Protein AF-0000000087669820 (afdb_homodimer)

Sequence (390 aa):
MGHSQMDKQRTHERIVEIAAKRLREEGLEGVGVADLMKEAGLTVGGFYKHFASRDELVAEAMQVAFTSWAKKMEARGIEAADVSLEEFMDSYLSIGHRDYPGDGCAFTGLIGDLARSDPKTRNIASRQIGENIRIMTGRMTDADADAARKKAILAVCAMAGAVGFARIVDDQALSEEILGSVKEILAEMSKGKVSMGHSQMDKQRTHERIVEIAAKRLREEGLEGVGVADLMKEAGLTVGGFYKHFASRDELVAEAMQVAFTSWAKKMEARGIEAADVSLEEFMDSYLSIGHRDYPGDGCAFTGLIGDLARSDPKTRNIASRQIGENIRIMTGRMTDADADAARKKAILAVCAMAGAVGFARIVDDQALSEEILGSVKEILAEMSKGKVS

Nearest PDB structures (foldseek):
  5icj-assembly1_B  TM=6.741E-01  e=3.201E-05  Mycobacterium tuberculosis
  4yze-assembly2_D  TM=7.530E-01  e=2.110E-04  Escherichia coli K-12
  7acl-assembly1_B  TM=6.427E-01  e=8.779E-04  Escherichia coli
  2zcn-assembly2_C  TM=7.051E-01  e=6.059E-03  Staphylococcus epidermidis RP62A
  2of7-assembly1_A-2  TM=4.926E-01  e=1.265E-02  Streptomyces coelicolor

Secondary structure (DSSP, 8-state):
--HHHHHHHHHHHHHHHHHHHHHHHH-TTS--HHHHHHHTT--GGGHHHH-SSHHHHHHHHHHHHHHHHHHHHHHTT--GGGS-HHHHHHHHTSHHHHH-GGGS-HHHHHHHHHHTS-HHHHHHHHHHHHHHHHHHHHH---SSHHHHHHHHHHHHHHHHHHHHHHHH-S-HHHHHHHHHHHHHHHHHHHTT---/--HHHHHHHHHHHHHHHHHHHHHHHH-TTS--HHHHHHHTT--GGGHHHH-SSHHHHHHHHHHHHHHHHHHHHHHTT--GGGS-HHHHHHHHTSHHHHH-GGGS-HHHHHHHHHHTS-HHHHHHHHHHHHHHHHHHHHH---SSHHHHHHHHHHHHHHHHHHHHHHHH-S-HHHHHHHHHHHHHHHHHHHTT---

Foldseek 3Di:
DPPVVVVLVVLLVLLLLLCLLVCLVQNLVRDDLCVSQVVSVHHSVCVCVNDVDSLRSNLSSLLCNLCVVQVVCVVVVHHPLPQAPLRVLDVLLDPVCLVRRSNHHSCLRHVVVLVPGDPSSVVSVVVSLVVQLVSQLSNAPDPDSVVSSVLSNVLVVLSSPLSNVLNVDPPVVVSNVSSVVSSVVNVCVRVVNPD/DPPVVVVLVVLLVLLLLLCLLVCLVQNLVRDDLCVSQVVSVHHSVCPCVNDVDSLRSNLSSLLCLLCVVQVVCVVVVHHPLPQAPLRVLDVLLDPVCLVRRSNHHSCLRHVVVLVPGDPSSVVSVVVSLVVQLVSQLSNAPDPDSVVSSVLSNVLVVLSSPLSNVLNVDPPVVVSNVSSVVSSVVNVCVRVVNPD

pLDDT: mean 95.41, std 7.47, range [36.66, 98.94]

Solvent-accessible surface area (backbone atoms only — not comparable to full-atom values): 19599 Å² total; per-residue (Å²): 121,56,72,66,53,47,50,48,49,52,51,47,50,50,49,33,53,53,45,25,27,46,33,34,63,51,28,73,85,57,57,51,69,56,61,53,24,48,74,64,72,44,57,59,78,55,46,63,78,71,31,93,42,69,65,54,47,49,33,53,9,48,56,49,32,70,44,42,64,47,50,53,32,45,75,71,74,36,59,58,85,70,54,47,54,67,60,47,45,56,56,60,55,27,70,66,37,47,73,37,38,45,79,34,66,43,57,36,39,28,36,30,49,41,43,69,42,57,69,67,40,20,51,54,50,24,53,47,51,53,49,51,38,53,54,41,22,70,53,42,72,55,87,49,66,66,60,17,41,31,52,18,45,32,49,56,19,23,52,34,20,24,41,19,52,29,46,29,31,76,49,64,65,59,21,53,45,40,27,49,29,38,50,51,52,53,54,31,49,64,70,47,65,38,43,120,55,71,66,52,48,52,50,49,52,52,48,50,50,47,32,52,53,44,24,25,48,33,35,62,51,29,73,86,59,58,53,69,56,62,51,25,50,74,64,74,43,57,59,78,56,47,63,79,72,30,94,41,70,65,55,46,50,34,52,9,47,57,49,33,68,43,43,62,48,50,54,32,46,74,71,73,35,59,59,87,70,53,46,54,66,59,46,45,56,54,59,56,28,71,63,35,49,73,36,38,44,80,34,66,44,58,37,39,27,36,30,50,42,43,69,43,56,69,68,40,18,51,54,49,25,53,47,50,54,49,52,35,53,54,42,22,70,52,44,72,54,86,50,65,68,61,17,41,32,51,18,44,31,49,54,19,22,52,36,21,24,41,20,51,31,45,28,31,75,50,64,66,59,21,51,47,41,28,49,29,37,50,52,53,53,53,32,48,64,70,46,65,38,42

Structure (mmCIF, N/CA/C/O backbone):
data_AF-0000000087669820-model_v1
#
loop_
_entity.id
_entity.type
_entity.pdbx_description
1 polymer 'TetR family transcriptional regulator'
#
loop_
_atom_site.group_PDB
_atom_site.id
_atom_site.type_symbol
_atom_site.label_atom_id
_atom_site.label_alt_id
_atom_site.label_comp_id
_atom_site.label_asym_id
_atom_site.label_entity_id
_atom_site.label_seq_id
_atom_site.pdbx_PDB_ins_code
_atom_site.Cartn_x
_atom_site.Cartn_y
_atom_site.Cartn_z
_atom_site.occupancy
_atom_site.B_iso_or_equiv
_atom_site.auth_seq_id
_atom_site.auth_comp_id
_atom_site.auth_asym_id
_atom_site.auth_atom_id
_atom_site.pdbx_PDB_model_num
ATOM 1 N N . MET A 1 1 ? 13.828 35.875 16.375 1 65.12 1 MET A N 1
ATOM 2 C CA . MET A 1 1 ? 14.805 35.125 15.594 1 65.12 1 MET A CA 1
ATOM 3 C C . MET A 1 1 ? 15.547 36.031 14.617 1 65.12 1 MET A C 1
ATOM 5 O O . MET A 1 1 ? 14.93 36.875 13.961 1 65.12 1 MET A O 1
ATOM 9 N N . GLY A 1 2 ? 16.797 36.125 14.781 1 71.62 2 GLY A N 1
ATOM 10 C CA . GLY A 1 2 ? 17.5 37 13.859 1 71.62 2 GLY A CA 1
ATOM 11 C C . GLY A 1 2 ? 17.25 36.656 12.406 1 71.62 2 GLY A C 1
ATOM 12 O O . GLY A 1 2 ? 16.734 35.562 12.094 1 71.62 2 GLY A O 1
ATOM 13 N N . HIS A 1 3 ? 17.328 37.625 11.602 1 79.31 3 HIS A N 1
ATOM 14 C CA . HIS A 1 3 ? 17.109 37.469 10.164 1 79.31 3 HIS A CA 1
ATOM 15 C C . HIS A 1 3 ? 17.766 36.188 9.625 1 79.31 3 HIS A C 1
ATOM 17 O O . HIS A 1 3 ? 17.156 35.469 8.844 1 79.31 3 HIS A O 1
ATOM 23 N N . SER A 1 4 ? 18.875 35.906 10.164 1 85 4 SER A N 1
ATOM 24 C CA . SER A 1 4 ? 19.641 34.719 9.742 1 85 4 SER A CA 1
ATOM 25 C C . SER A 1 4 ? 18.953 33.438 10.172 1 85 4 SER A C 1
ATOM 27 O O . SER A 1 4 ? 18.891 32.469 9.406 1 85 4 SER A O 1
ATOM 29 N N . GLN A 1 5 ? 18.469 33.531 11.391 1 87.19 5 GLN A N 1
ATOM 30 C CA . GLN A 1 5 ? 17.781 32.344 11.906 1 87.19 5 GLN A CA 1
ATOM 31 C C . GLN A 1 5 ? 16.484 32.094 11.148 1 87.19 5 GLN A C 1
ATOM 33 O O . GLN A 1 5 ? 16.125 30.953 10.875 1 87.19 5 GLN A O 1
ATOM 38 N N . MET A 1 6 ? 15.867 33.188 10.828 1 89.5 6 MET A N 1
ATOM 39 C CA . MET A 1 6 ? 14.617 33.094 10.086 1 89.5 6 MET A CA 1
ATOM 40 C C . MET A 1 6 ? 14.867 32.562 8.68 1 89.5 6 MET A C 1
ATOM 42 O O . MET A 1 6 ? 14.094 31.75 8.172 1 89.5 6 MET A O 1
ATOM 46 N N . ASP A 1 7 ? 15.898 32.938 8.102 1 90.62 7 ASP A N 1
ATOM 47 C CA . ASP A 1 7 ? 16.266 32.469 6.773 1 90.62 7 ASP A CA 1
ATOM 48 C C . ASP A 1 7 ? 16.609 30.984 6.789 1 90.62 7 ASP A C 1
ATOM 50 O O . ASP A 1 7 ? 16.234 30.234 5.883 1 90.62 7 ASP A O 1
ATOM 54 N N . LYS A 1 8 ? 17.312 30.609 7.816 1 92.31 8 LYS A N 1
ATOM 55 C CA . LYS A 1 8 ? 17.656 29.188 7.961 1 92.31 8 LYS A CA 1
ATOM 56 C C . LYS A 1 8 ? 16.406 28.344 8.133 1 92.31 8 LYS A C 1
ATOM 58 O O . LYS A 1 8 ? 16.297 27.266 7.547 1 92.31 8 LYS A O 1
ATOM 63 N N . GLN A 1 9 ? 15.578 28.844 8.922 1 94.69 9 GLN A N 1
ATOM 64 C CA . GLN A 1 9 ? 14.336 28.125 9.164 1 94.69 9 GLN A CA 1
ATOM 65 C C . GLN A 1 9 ? 13.508 28 7.887 1 94.69 9 GLN A C 1
ATOM 67 O O . GLN A 1 9 ? 12.938 26.953 7.602 1 94.69 9 GLN A O 1
ATOM 72 N N . ARG A 1 10 ? 13.469 29.031 7.168 1 95.75 10 ARG A N 1
ATOM 73 C CA . ARG A 1 10 ? 12.727 29.016 5.91 1 95.75 10 ARG A CA 1
ATOM 74 C C . ARG A 1 10 ? 13.328 28.016 4.926 1 95.75 10 ARG A C 1
ATOM 76 O O . ARG A 1 10 ? 12.602 27.312 4.227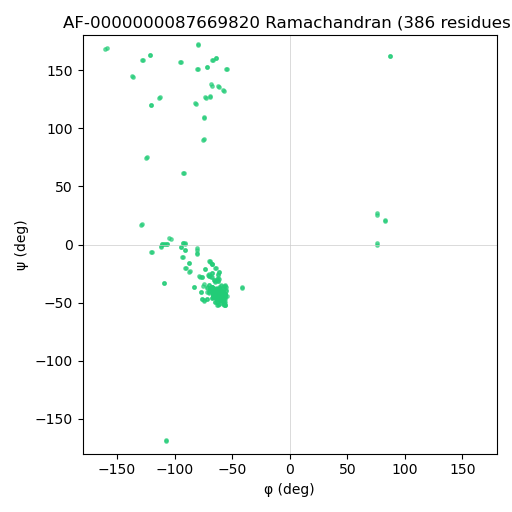 1 95.75 10 ARG A O 1
ATOM 83 N N . THR A 1 11 ? 14.617 28 4.906 1 96.56 11 THR A N 1
ATOM 84 C CA . THR A 1 11 ? 15.312 27.047 4.043 1 96.56 11 THR A CA 1
ATOM 85 C C . THR A 1 11 ? 15.055 25.609 4.492 1 96.56 11 THR A C 1
ATOM 87 O O . THR A 1 11 ? 14.789 24.734 3.666 1 96.56 11 THR A O 1
ATOM 90 N N . HIS A 1 12 ? 15.125 25.422 5.773 1 98 12 HIS A N 1
ATOM 91 C CA . HIS A 1 12 ? 14.836 24.109 6.352 1 98 12 HIS A CA 1
ATOM 92 C C . HIS A 1 12 ? 13.445 23.625 5.957 1 98 12 HIS A C 1
ATOM 94 O O . HIS A 1 12 ? 13.289 22.5 5.488 1 98 12 HIS A O 1
ATOM 100 N N . GLU A 1 13 ? 12.477 24.469 6.039 1 97.56 13 GLU A N 1
ATOM 101 C CA . GLU A 1 13 ? 11.094 24.125 5.723 1 97.56 13 GLU A CA 1
ATOM 102 C C . GLU A 1 13 ? 10.914 23.844 4.234 1 97.56 13 GLU A C 1
ATOM 104 O O . GLU A 1 13 ? 10.156 22.953 3.854 1 97.56 13 GLU A O 1
ATOM 109 N N . ARG A 1 14 ? 11.594 24.562 3.453 1 97.25 14 ARG A N 1
ATOM 110 C CA . ARG A 1 14 ? 11.531 24.344 2.01 1 97.25 14 ARG A CA 1
ATOM 111 C C . ARG A 1 14 ? 12.07 22.969 1.635 1 97.25 14 ARG A C 1
ATOM 113 O O . ARG A 1 14 ? 11.477 22.266 0.812 1 97.25 14 ARG A O 1
ATOM 120 N N . ILE A 1 15 ? 13.172 22.578 2.227 1 98.38 15 ILE A N 1
ATOM 121 C CA . ILE A 1 15 ? 13.742 21.266 1.976 1 98.38 15 ILE A CA 1
ATOM 122 C C . ILE A 1 15 ? 12.742 20.172 2.379 1 98.38 15 ILE A C 1
ATOM 124 O O . ILE A 1 15 ? 12.516 19.219 1.635 1 98.38 15 ILE A O 1
ATOM 128 N N . VAL A 1 16 ? 12.109 20.391 3.5 1 98.56 16 VAL A N 1
ATOM 129 C CA . VAL A 1 16 ? 11.172 19.406 4.035 1 98.56 16 VAL A CA 1
ATOM 130 C C . VAL A 1 16 ? 9.961 19.281 3.105 1 98.56 16 VAL A C 1
ATOM 132 O O . VAL A 1 16 ? 9.5 18.172 2.824 1 98.56 16 VAL A O 1
ATOM 135 N N . GLU A 1 17 ? 9.484 20.375 2.602 1 98.19 17 GLU A N 1
ATOM 136 C CA . GLU A 1 17 ? 8.328 20.375 1.713 1 98.19 17 GLU A CA 1
ATOM 137 C C . GLU A 1 17 ? 8.641 19.672 0.394 1 98.19 17 GLU A C 1
ATOM 139 O O . GLU A 1 17 ? 7.824 18.906 -0.115 1 98.19 17 GLU A O 1
ATOM 144 N N . ILE A 1 18 ? 9.781 19.938 -0.137 1 98.38 18 ILE A N 1
ATOM 145 C CA . ILE A 1 18 ? 10.211 19.266 -1.36 1 98.38 18 ILE A CA 1
ATOM 146 C C . ILE A 1 18 ? 10.328 17.766 -1.116 1 98.38 18 ILE A C 1
ATOM 148 O O . ILE A 1 18 ? 9.836 16.953 -1.911 1 98.38 18 ILE A O 1
ATOM 152 N N . ALA A 1 19 ? 10.93 17.422 -0.01 1 98.62 19 ALA A N 1
ATOM 153 C CA . ALA A 1 19 ? 11.094 16 0.342 1 98.62 19 ALA A CA 1
ATOM 154 C C . ALA A 1 19 ? 9.742 15.32 0.501 1 98.62 19 ALA A C 1
ATOM 156 O O . ALA A 1 19 ? 9.547 14.203 0.013 1 98.62 19 ALA A O 1
ATOM 157 N N . ALA A 1 20 ? 8.805 16.016 1.175 1 98.62 20 ALA A N 1
ATOM 158 C CA . ALA A 1 20 ? 7.477 15.453 1.41 1 98.62 20 ALA A CA 1
ATOM 159 C C . ALA A 1 20 ? 6.793 15.094 0.094 1 98.62 20 ALA A C 1
ATOM 161 O O . ALA A 1 20 ? 6.18 14.031 -0.022 1 98.62 20 ALA A O 1
ATOM 162 N N . LYS A 1 21 ? 6.945 15.961 -0.85 1 98.44 21 LYS A N 1
ATOM 163 C CA . LYS A 1 21 ? 6.348 15.719 -2.16 1 98.44 21 LYS A CA 1
ATOM 164 C C . LYS A 1 21 ? 7.082 14.609 -2.906 1 98.44 21 LYS A C 1
ATOM 166 O O . LYS A 1 21 ? 6.461 13.672 -3.404 1 98.44 21 LYS A O 1
ATOM 171 N N . ARG A 1 22 ? 8.375 14.609 -2.957 1 98.38 22 ARG A N 1
ATOM 172 C CA . ARG A 1 22 ? 9.18 13.672 -3.74 1 98.38 22 ARG A CA 1
ATOM 173 C C . ARG A 1 22 ? 9.102 12.266 -3.16 1 98.38 22 ARG A C 1
ATOM 175 O O . ARG A 1 22 ? 9.055 11.289 -3.904 1 98.38 22 ARG A O 1
ATOM 182 N N . LEU A 1 23 ? 9.07 12.18 -1.871 1 98.38 23 LEU A N 1
ATOM 183 C CA . LEU A 1 23 ? 8.953 10.867 -1.24 1 98.38 23 LEU A CA 1
ATOM 184 C C . LEU A 1 23 ? 7.621 10.211 -1.597 1 98.38 23 LEU A C 1
ATOM 186 O O . LEU A 1 23 ? 7.562 9 -1.813 1 98.38 23 LEU A O 1
ATOM 190 N N . ARG A 1 24 ? 6.559 10.953 -1.674 1 98.44 24 ARG A N 1
ATOM 191 C CA . ARG A 1 24 ? 5.262 10.414 -2.072 1 98.44 24 ARG A CA 1
ATOM 192 C C . ARG A 1 24 ? 5.273 9.992 -3.537 1 98.44 24 ARG A C 1
ATOM 194 O O . ARG A 1 24 ? 4.57 9.055 -3.924 1 98.44 24 ARG A O 1
ATOM 201 N N . GLU A 1 25 ? 6.09 10.633 -4.328 1 98.19 25 GLU A N 1
ATOM 202 C CA . GLU A 1 25 ? 6.16 10.344 -5.758 1 98.19 25 GLU A CA 1
ATOM 203 C C . GLU A 1 25 ? 7.066 9.148 -6.031 1 98.19 25 GLU A C 1
ATOM 205 O O . GLU A 1 25 ? 6.754 8.312 -6.883 1 98.19 25 GLU A O 1
ATOM 210 N N . GLU A 1 26 ? 8.18 9.039 -5.219 1 97.44 26 GLU A N 1
ATOM 211 C CA . GLU A 1 26 ? 9.266 8.164 -5.652 1 97.44 26 GLU A CA 1
ATOM 212 C C . GLU A 1 26 ? 9.516 7.059 -4.629 1 97.44 26 GLU A C 1
ATOM 214 O O . GLU A 1 26 ? 10.297 6.137 -4.887 1 97.44 26 GLU A O 1
ATOM 219 N N . GLY A 1 27 ? 8.828 7.156 -3.494 1 97.38 27 GLY A N 1
ATOM 220 C CA . GLY A 1 27 ? 9.117 6.223 -2.418 1 97.38 27 GLY A CA 1
ATOM 221 C C . GLY A 1 27 ? 10.242 6.684 -1.511 1 97.38 27 GLY A C 1
ATOM 222 O O . GLY A 1 27 ? 11.016 7.574 -1.875 1 97.38 27 GLY A O 1
ATOM 223 N N . LEU A 1 28 ? 10.352 6.109 -0.324 1 96.75 28 LEU A N 1
ATOM 224 C CA . LEU A 1 28 ? 11.32 6.555 0.672 1 96.75 28 LEU A CA 1
ATOM 225 C C . LEU A 1 28 ? 12.75 6.301 0.195 1 96.75 28 LEU A C 1
ATOM 227 O O . LEU A 1 28 ? 13.656 7.082 0.492 1 96.75 28 LEU A O 1
ATOM 231 N N . GLU A 1 29 ? 12.906 5.273 -0.591 1 93.44 29 GLU A N 1
ATOM 232 C CA . GLU A 1 29 ? 14.25 4.934 -1.041 1 93.44 29 GLU A CA 1
ATOM 233 C C . GLU A 1 29 ? 14.555 5.555 -2.4 1 93.44 29 GLU A C 1
ATOM 235 O O . GLU A 1 29 ? 15.68 5.461 -2.896 1 93.44 29 GLU A O 1
ATOM 240 N N . GLY A 1 30 ? 13.609 6.219 -2.949 1 92.62 30 GLY A N 1
ATOM 241 C CA . GLY A 1 30 ? 13.758 6.738 -4.301 1 92.62 30 GLY A CA 1
ATOM 242 C C . GLY A 1 30 ? 14.328 8.141 -4.34 1 92.62 30 GLY A C 1
ATOM 243 O O . GLY A 1 30 ? 14.602 8.68 -5.414 1 92.62 30 GLY A O 1
ATOM 244 N N . VAL A 1 31 ? 14.5 8.672 -3.199 1 93.81 31 VAL A N 1
ATOM 245 C CA . VAL A 1 31 ? 14.953 10.062 -3.145 1 93.81 31 VAL A CA 1
ATOM 246 C C . VAL A 1 31 ? 16.281 10.141 -2.402 1 93.81 31 VAL A C 1
ATOM 248 O O . VAL A 1 31 ? 16.359 9.797 -1.22 1 93.81 31 VAL A O 1
ATOM 251 N N . GLY A 1 32 ? 17.297 10.633 -3.119 1 95.31 32 GLY A N 1
ATOM 252 C CA . GLY A 1 32 ? 18.594 10.828 -2.494 1 95.31 32 GLY A CA 1
ATOM 253 C C . GLY A 1 32 ? 18.797 12.242 -1.986 1 95.31 32 GLY A C 1
ATOM 254 O O . GLY A 1 32 ? 18.188 13.188 -2.49 1 95.31 32 GLY A O 1
ATOM 255 N N . VAL A 1 33 ? 19.672 12.359 -1.056 1 96.81 33 VAL A N 1
ATOM 256 C CA . VAL A 1 33 ? 19.953 13.641 -0.422 1 96.81 33 VAL A CA 1
ATOM 257 C C . VAL A 1 33 ? 20.5 14.617 -1.46 1 96.81 33 VAL A C 1
ATOM 259 O O . VAL A 1 33 ? 20.078 15.773 -1.52 1 96.81 33 VAL A O 1
ATOM 262 N N . ALA A 1 34 ? 21.406 14.164 -2.289 1 97.06 34 ALA A N 1
ATOM 263 C CA . ALA A 1 34 ? 22.031 15.031 -3.283 1 97.06 34 ALA A CA 1
ATOM 264 C C . ALA A 1 34 ? 21 15.617 -4.238 1 97.06 34 ALA A C 1
ATOM 266 O O . ALA A 1 34 ? 20.984 16.828 -4.492 1 97.06 34 ALA A O 1
ATOM 267 N N . ASP A 1 35 ? 20.125 14.797 -4.75 1 96.31 35 ASP A N 1
ATOM 268 C CA . ASP A 1 35 ? 19.078 15.227 -5.68 1 96.31 35 ASP A CA 1
ATOM 269 C C . ASP A 1 35 ? 18.109 16.188 -5.004 1 96.31 35 ASP A C 1
ATOM 271 O O . ASP A 1 35 ? 17.688 17.172 -5.605 1 96.31 35 ASP A O 1
ATOM 275 N N . LEU A 1 36 ? 17.766 15.891 -3.787 1 97.12 36 LEU A N 1
ATOM 276 C CA . LEU A 1 36 ? 16.844 16.734 -3.027 1 97.12 36 LEU A CA 1
ATOM 277 C C . LEU A 1 36 ? 17.438 18.125 -2.807 1 97.12 36 LEU A C 1
ATOM 279 O O . LEU A 1 36 ? 16.75 19.125 -3.004 1 97.12 36 LEU A O 1
ATOM 283 N N . MET A 1 37 ? 18.703 18.172 -2.424 1 98 37 MET A N 1
ATOM 284 C CA . MET A 1 37 ? 19.375 19.453 -2.176 1 98 37 MET A CA 1
ATOM 285 C C . MET A 1 37 ? 19.516 20.25 -3.467 1 98 37 MET A C 1
ATOM 287 O O . MET A 1 37 ? 19.281 21.453 -3.484 1 98 37 MET A O 1
ATOM 291 N N . LYS A 1 38 ? 19.828 19.547 -4.52 1 97.56 38 LYS A N 1
ATOM 292 C CA . LYS A 1 38 ? 19.922 20.188 -5.828 1 97.56 38 LYS A CA 1
ATOM 293 C C . LYS A 1 38 ? 18.594 20.812 -6.219 1 97.56 38 LYS A C 1
ATOM 295 O O . LYS A 1 38 ? 18.547 21.969 -6.676 1 97.56 38 LYS A O 1
ATOM 300 N N . GLU A 1 39 ? 17.562 20.125 -5.988 1 97.25 39 GLU A N 1
ATOM 301 C CA . GLU A 1 39 ? 16.234 20.641 -6.297 1 97.25 39 GLU A CA 1
ATOM 302 C C . GLU A 1 39 ? 15.906 21.844 -5.434 1 97.25 39 GLU A C 1
ATOM 304 O O . GLU A 1 39 ? 15.188 22.75 -5.871 1 97.25 39 GLU A O 1
ATOM 309 N N . ALA A 1 40 ? 16.438 21.844 -4.227 1 97 40 ALA A N 1
ATOM 310 C CA . ALA A 1 40 ? 16.219 22.953 -3.305 1 97 40 ALA A CA 1
ATOM 311 C C . ALA A 1 40 ? 17.141 24.125 -3.607 1 97 40 ALA A C 1
ATOM 313 O O . ALA A 1 40 ? 17.078 25.172 -2.965 1 97 40 ALA A O 1
ATOM 314 N N . GLY A 1 41 ? 18.047 23.922 -4.582 1 97.12 41 GLY A N 1
ATOM 315 C CA . GLY A 1 41 ? 19 24.969 -4.934 1 97.12 41 GLY A CA 1
ATOM 316 C C . GLY A 1 41 ? 20.125 25.125 -3.932 1 97.12 41 GLY A C 1
ATOM 317 O O . GLY A 1 41 ? 20.625 26.219 -3.709 1 97.12 41 GLY A O 1
ATOM 318 N N . LEU A 1 42 ? 20.406 24.094 -3.279 1 97.12 42 LEU A N 1
ATOM 319 C CA . LEU A 1 42 ? 21.422 24.109 -2.225 1 97.12 42 LEU A CA 1
ATOM 320 C C . LEU A 1 42 ? 22.531 23.109 -2.51 1 97.12 42 LEU A C 1
ATOM 322 O O . LEU A 1 42 ? 22.359 22.203 -3.328 1 97.12 42 LEU A O 1
ATOM 326 N N . THR A 1 43 ? 23.656 23.297 -1.813 1 95.75 43 THR A N 1
ATOM 327 C CA . THR A 1 43 ? 24.75 22.328 -1.89 1 95.75 43 THR A CA 1
ATOM 328 C C . THR A 1 43 ? 24.469 21.125 -1.001 1 95.75 43 THR A C 1
ATOM 330 O O . THR A 1 43 ? 23.797 21.25 0.031 1 95.75 43 THR A O 1
ATOM 333 N N . VAL A 1 44 ? 25.016 19.969 -1.416 1 95.56 44 VAL A N 1
ATOM 334 C CA . VAL A 1 44 ? 24.844 18.734 -0.657 1 95.56 44 VAL A CA 1
ATOM 335 C C . VAL A 1 44 ? 25.406 18.906 0.75 1 95.56 44 VAL A C 1
ATOM 337 O O . VAL A 1 44 ? 24.828 18.422 1.724 1 95.56 44 VAL A O 1
ATOM 340 N N . GLY A 1 45 ? 26.484 19.641 0.917 1 94.75 45 GLY A N 1
ATOM 341 C CA . GLY A 1 45 ? 27.125 19.875 2.201 1 94.75 45 GLY A CA 1
ATOM 342 C C . GLY A 1 45 ? 26.234 20.625 3.18 1 94.75 45 GLY A C 1
ATOM 343 O O . GLY A 1 45 ? 26.344 20.422 4.391 1 94.75 45 GLY A O 1
ATOM 344 N N . GLY A 1 46 ? 25.422 21.422 2.715 1 95.5 46 GLY A N 1
ATOM 345 C CA . GLY A 1 46 ? 24.5 22.188 3.543 1 95.5 46 GLY A CA 1
ATOM 346 C C . GLY A 1 46 ? 23.453 21.312 4.215 1 95.5 46 GLY A C 1
ATOM 347 O O . GLY A 1 46 ? 22.781 21.75 5.156 1 95.5 46 GLY A O 1
ATOM 348 N N . PHE A 1 47 ? 23.297 20.094 3.717 1 97.69 47 PHE A N 1
ATOM 349 C CA . PHE A 1 47 ? 22.297 19.188 4.254 1 97.69 47 PHE A CA 1
ATOM 350 C C . PHE A 1 47 ? 22.469 19.016 5.754 1 97.69 47 PHE A C 1
ATOM 352 O O . PHE A 1 47 ? 21.5 19.078 6.516 1 97.69 47 PHE A O 1
ATOM 359 N N . TYR A 1 48 ? 23.594 18.859 6.195 1 95.31 48 TYR A N 1
ATOM 360 C CA . TYR A 1 48 ? 23.875 18.484 7.574 1 95.31 48 TYR A CA 1
ATOM 361 C C . TYR A 1 48 ? 23.797 19.703 8.492 1 95.31 48 TYR A C 1
ATOM 363 O O . TYR A 1 48 ? 23.875 19.562 9.719 1 95.31 48 TYR A O 1
ATOM 371 N N . LYS A 1 49 ? 23.656 20.859 7.945 1 96.56 49 LYS A N 1
ATOM 372 C CA . LYS A 1 49 ? 23.312 22.047 8.727 1 96.56 49 LYS A CA 1
ATOM 373 C C . LYS A 1 49 ? 21.844 22.016 9.148 1 96.56 49 LYS A C 1
ATOM 375 O O . LYS A 1 49 ? 21.438 22.719 10.078 1 96.56 49 LYS A O 1
ATOM 380 N N . HIS A 1 50 ? 21.109 21.266 8.461 1 97.5 50 HIS A N 1
ATOM 381 C CA . HIS A 1 50 ? 19.672 21.234 8.688 1 97.5 50 HIS A CA 1
ATOM 382 C C . HIS A 1 50 ? 19.234 19.922 9.336 1 97.5 50 HIS A C 1
ATOM 384 O O . HIS A 1 50 ? 18.281 19.906 10.109 1 97.5 50 HIS A O 1
ATOM 390 N N . PHE A 1 51 ? 19.922 18.875 8.992 1 98.06 51 PHE A N 1
ATOM 391 C CA . PHE A 1 51 ? 19.516 17.547 9.438 1 98.06 51 PHE A CA 1
ATOM 392 C C . PHE A 1 51 ? 20.703 16.734 9.906 1 98.06 51 PHE A C 1
ATOM 394 O O . PHE A 1 51 ? 21.766 16.734 9.266 1 98.06 51 PHE A O 1
ATOM 401 N N . ALA A 1 52 ? 20.453 15.93 10.93 1 97.06 52 ALA A N 1
ATOM 402 C CA . ALA A 1 52 ? 21.516 15.07 11.461 1 97.06 52 ALA A CA 1
ATOM 403 C C . ALA A 1 52 ? 21.703 13.836 10.586 1 97.06 52 ALA A C 1
ATOM 405 O O . ALA A 1 52 ? 22.781 13.242 10.578 1 97.06 52 ALA A O 1
ATOM 406 N N . SER A 1 53 ? 20.625 13.477 9.93 1 96.5 53 SER A N 1
ATOM 407 C CA . SER A 1 53 ? 20.656 12.289 9.078 1 96.5 53 SER A CA 1
ATOM 408 C C . SER A 1 53 ? 19.516 12.32 8.055 1 96.5 53 SER A C 1
ATOM 410 O O . SER A 1 53 ? 18.594 13.133 8.164 1 96.5 53 SER A O 1
ATOM 412 N N . ARG A 1 54 ? 19.562 11.477 7.125 1 96.62 54 ARG A N 1
ATOM 413 C CA . ARG A 1 54 ? 18.469 11.297 6.168 1 96.62 54 ARG A CA 1
ATOM 414 C C . ARG A 1 54 ? 17.188 10.875 6.871 1 96.62 54 ARG A C 1
ATOM 416 O O . ARG A 1 54 ? 16.109 11.32 6.512 1 96.62 54 ARG A O 1
ATOM 423 N N . ASP A 1 55 ? 17.344 10.07 7.859 1 96.69 55 ASP A N 1
ATOM 424 C CA . ASP A 1 55 ? 16.172 9.594 8.594 1 96.69 55 ASP A CA 1
ATOM 425 C C . ASP A 1 55 ? 15.445 10.742 9.273 1 96.69 55 ASP A C 1
ATOM 427 O O . ASP A 1 55 ? 14.211 10.742 9.344 1 96.69 55 ASP A O 1
ATOM 431 N N . GLU A 1 56 ? 16.156 11.609 9.766 1 97.69 56 GLU A N 1
ATOM 432 C CA . GLU A 1 56 ? 15.547 12.781 10.375 1 97.69 56 GLU A CA 1
ATOM 433 C C . GLU A 1 56 ? 14.75 13.586 9.352 1 97.69 56 GLU A C 1
ATOM 435 O O . GLU A 1 56 ? 13.633 14.023 9.633 1 97.69 56 GLU A O 1
ATOM 440 N N . LEU A 1 57 ? 15.359 13.812 8.203 1 98.19 57 LEU A N 1
ATOM 441 C CA . LEU A 1 57 ? 14.648 14.484 7.121 1 98.19 57 LEU A CA 1
ATOM 442 C C . LEU A 1 57 ? 13.367 13.727 6.762 1 98.19 57 LEU A C 1
ATOM 444 O O . LEU A 1 57 ? 12.305 14.328 6.625 1 98.19 57 LEU A O 1
ATOM 448 N N . VAL A 1 58 ? 13.445 12.422 6.602 1 98.31 58 VAL A N 1
ATOM 449 C CA . VAL A 1 58 ? 12.312 11.594 6.203 1 98.31 58 VAL A CA 1
ATOM 450 C C . VAL A 1 58 ? 11.195 11.719 7.238 1 98.31 58 VAL A C 1
ATOM 452 O O . VAL A 1 58 ? 10.031 11.914 6.883 1 98.31 58 VAL A O 1
ATOM 455 N N . ALA A 1 59 ? 11.539 11.609 8.469 1 98.31 59 ALA A N 1
ATOM 456 C CA . ALA A 1 59 ? 10.547 11.719 9.539 1 98.31 59 ALA A CA 1
ATOM 457 C C . ALA A 1 59 ? 9.82 13.062 9.469 1 98.31 59 ALA A C 1
ATOM 459 O O . ALA A 1 59 ? 8.594 13.117 9.547 1 98.31 59 ALA A O 1
ATOM 460 N N . GLU A 1 60 ? 10.555 14.125 9.305 1 98.31 60 GLU A N 1
ATOM 461 C CA . GLU A 1 60 ? 9.953 15.453 9.227 1 98.31 60 GLU A CA 1
ATOM 462 C C . GLU A 1 60 ? 9.094 15.594 7.973 1 98.31 60 GLU A C 1
ATOM 464 O O . GLU A 1 60 ? 8 16.172 8.023 1 98.31 60 GLU A O 1
ATOM 469 N N . ALA A 1 61 ? 9.633 15.109 6.914 1 98.56 61 ALA A N 1
ATOM 470 C CA . ALA A 1 61 ? 8.906 15.18 5.648 1 98.56 61 ALA A CA 1
ATOM 471 C C . ALA A 1 61 ? 7.59 14.406 5.734 1 98.56 61 ALA A C 1
ATOM 473 O O . ALA A 1 61 ? 6.562 14.867 5.223 1 98.56 61 ALA A O 1
ATOM 474 N N . MET A 1 62 ? 7.629 13.25 6.355 1 98.5 62 MET A N 1
ATOM 475 C CA . MET A 1 62 ? 6.406 12.469 6.496 1 98.5 62 MET A CA 1
ATOM 476 C C . MET A 1 62 ? 5.395 13.188 7.383 1 98.5 62 MET A C 1
ATOM 478 O O . MET A 1 62 ? 4.195 13.172 7.098 1 98.5 62 MET A O 1
ATOM 482 N N . GLN A 1 63 ? 5.863 13.773 8.43 1 98.19 63 GLN A N 1
ATOM 483 C CA . GLN A 1 63 ? 4.961 14.539 9.281 1 98.19 63 GLN A CA 1
ATOM 484 C C . GLN A 1 63 ? 4.254 15.633 8.484 1 98.19 63 GLN A C 1
ATOM 486 O O . GLN A 1 63 ? 3.039 15.812 8.602 1 98.19 63 GLN A O 1
ATOM 491 N N . VAL A 1 64 ? 4.996 16.312 7.656 1 98.12 64 VAL A N 1
ATOM 492 C CA . VAL A 1 64 ? 4.438 17.359 6.801 1 98.12 64 VAL A CA 1
ATOM 493 C C . VAL A 1 64 ? 3.469 16.734 5.797 1 98.12 64 VAL A C 1
ATOM 495 O O . VAL A 1 64 ? 2.365 17.25 5.594 1 98.12 64 VAL A O 1
ATOM 498 N N . ALA A 1 65 ? 3.84 15.664 5.188 1 98.38 65 ALA A N 1
ATOM 499 C CA . ALA A 1 65 ? 3.002 15 4.191 1 98.38 65 ALA A CA 1
ATOM 500 C C . ALA A 1 65 ? 1.675 14.555 4.801 1 98.38 65 ALA A C 1
ATOM 502 O O . ALA A 1 65 ? 0.616 14.75 4.199 1 98.38 65 ALA A O 1
ATOM 503 N N . PHE A 1 66 ? 1.693 14.039 5.98 1 97.81 66 PHE A N 1
ATOM 504 C CA . PHE A 1 66 ? 0.509 13.492 6.633 1 97.81 66 PHE A CA 1
ATOM 505 C C . PHE A 1 66 ? -0.486 14.602 6.961 1 97.81 66 PHE A C 1
ATOM 507 O O . PHE A 1 66 ? -1.694 14.359 7.008 1 97.81 66 PHE A O 1
ATOM 514 N N . THR A 1 67 ? -0.037 15.805 7.109 1 95.19 67 THR A N 1
ATOM 515 C CA . THR A 1 67 ? -0.912 16.875 7.57 1 95.19 67 THR A CA 1
ATOM 516 C C . THR A 1 67 ? -1.216 17.844 6.434 1 95.19 67 THR A C 1
ATOM 518 O O . THR A 1 67 ? -1.938 18.828 6.625 1 95.19 67 THR A O 1
ATOM 521 N N . SER A 1 68 ? -0.684 17.562 5.289 1 96.19 68 SER A N 1
ATOM 522 C CA . SER A 1 68 ? -0.746 18.5 4.172 1 96.19 68 SER A CA 1
ATOM 523 C C . SER A 1 68 ? -2.186 18.75 3.738 1 96.19 68 SER A C 1
ATOM 525 O O . SER A 1 68 ? -2.562 19.875 3.434 1 96.19 68 SER A O 1
ATOM 527 N N . TRP A 1 69 ? -3 17.719 3.662 1 94.69 69 TRP A N 1
ATOM 528 C CA . TRP A 1 69 ? -4.387 17.844 3.221 1 94.69 69 TRP A CA 1
ATOM 529 C C . TRP A 1 69 ? -5.184 18.719 4.18 1 94.69 69 TRP A C 1
ATOM 531 O O . TRP A 1 69 ? -5.906 19.625 3.75 1 94.69 69 TRP A O 1
ATOM 541 N N . ALA A 1 70 ? -5.102 18.453 5.434 1 94.38 70 ALA A N 1
ATOM 542 C CA . ALA A 1 70 ? -5.801 19.25 6.441 1 94.38 70 ALA A CA 1
ATOM 543 C C . ALA A 1 70 ? -5.371 20.703 6.371 1 94.38 70 ALA A C 1
ATOM 545 O O . ALA A 1 70 ? -6.199 21.609 6.504 1 94.38 70 ALA A O 1
ATOM 546 N N . LYS A 1 71 ? -4.117 20.922 6.172 1 94.94 71 LYS A N 1
ATOM 547 C CA . LYS A 1 71 ? -3.602 22.297 6.059 1 94.94 71 LYS A CA 1
ATOM 548 C C . LYS A 1 71 ? -4.172 23 4.832 1 94.94 71 LYS A C 1
ATOM 550 O O . LYS A 1 71 ? -4.484 24.188 4.883 1 94.94 71 LYS A O 1
ATOM 555 N N . LYS A 1 72 ? -4.277 22.25 3.779 1 94.81 72 LYS A N 1
ATOM 556 C CA . LYS A 1 72 ? -4.867 22.812 2.568 1 94.81 72 LYS A CA 1
ATOM 557 C C . LYS A 1 72 ? -6.324 23.203 2.795 1 94.81 72 LYS A C 1
ATOM 559 O O . LYS A 1 72 ? -6.781 24.25 2.322 1 94.81 72 LYS A O 1
ATOM 564 N N . MET A 1 73 ? -7.082 22.359 3.455 1 94.62 73 MET A N 1
ATOM 565 C CA . MET A 1 73 ? -8.469 22.656 3.789 1 94.62 73 MET A CA 1
ATOM 566 C C . MET A 1 73 ? -8.555 23.906 4.668 1 94.62 73 MET A C 1
ATOM 568 O O . MET A 1 73 ? -9.359 24.797 4.406 1 94.62 73 MET A O 1
ATOM 572 N N . GLU A 1 74 ? -7.73 23.906 5.66 1 94.31 74 GLU A N 1
ATOM 573 C CA . GLU A 1 74 ? -7.695 25.047 6.566 1 94.31 74 GLU A CA 1
ATOM 574 C C . GLU A 1 74 ? -7.422 26.359 5.816 1 94.31 74 GLU A C 1
ATOM 576 O O . GLU A 1 74 ? -8.023 27.391 6.113 1 94.31 74 GLU A O 1
ATOM 581 N N . ALA A 1 75 ? -6.523 26.281 4.934 1 95.31 75 ALA A N 1
ATOM 582 C CA . ALA A 1 75 ? -6.176 27.453 4.137 1 95.31 75 ALA A CA 1
ATOM 583 C C . ALA A 1 75 ? -7.375 27.938 3.328 1 95.31 75 ALA A C 1
ATOM 585 O O . ALA A 1 75 ? -7.441 29.125 2.957 1 95.31 75 ALA A O 1
ATOM 586 N N . ARG A 1 76 ? -8.305 27.094 3.053 1 95 76 ARG A N 1
ATOM 587 C CA . ARG A 1 76 ? -9.523 27.438 2.326 1 95 76 ARG A CA 1
ATOM 588 C C . ARG A 1 76 ? -10.648 27.812 3.289 1 95 76 ARG A C 1
ATOM 590 O O . ARG A 1 76 ? -11.789 28.031 2.867 1 95 76 ARG A O 1
ATOM 597 N N . GLY A 1 77 ? -10.367 27.797 4.508 1 95 77 GLY A N 1
ATOM 598 C CA . GLY A 1 77 ? -11.352 28.141 5.523 1 95 77 GLY A CA 1
ATOM 599 C C . GLY A 1 77 ? -12.266 26.984 5.883 1 95 77 GLY A C 1
ATOM 600 O O . GLY A 1 77 ? -13.375 27.203 6.371 1 95 77 GLY A O 1
ATOM 601 N N . ILE A 1 78 ? -11.82 25.781 5.594 1 94.88 78 ILE A N 1
ATOM 602 C CA . ILE A 1 78 ? -12.625 24.594 5.855 1 94.88 78 ILE A CA 1
ATOM 603 C C . ILE A 1 78 ? -11.969 23.75 6.949 1 94.88 78 ILE A C 1
ATOM 605 O O . ILE A 1 78 ? -10.781 23.422 6.863 1 94.88 78 ILE A O 1
ATOM 609 N N . GLU A 1 79 ? -12.766 23.484 7.922 1 92.12 79 GLU A N 1
ATOM 610 C CA . GLU A 1 79 ? -12.273 22.516 8.891 1 92.12 79 GLU A CA 1
ATOM 611 C C . GLU A 1 79 ? -12.289 21.094 8.305 1 92.12 79 GLU A C 1
ATOM 613 O O . GLU A 1 79 ? -13.336 20.625 7.867 1 92.12 79 GLU A O 1
ATOM 618 N N . ALA A 1 80 ? -11.148 20.484 8.367 1 87.56 80 ALA A N 1
ATOM 619 C CA . ALA A 1 80 ? -11.008 19.156 7.77 1 87.56 80 ALA A CA 1
ATOM 620 C C . ALA A 1 80 ? -12.055 18.188 8.328 1 87.56 80 ALA A C 1
ATOM 622 O O . ALA A 1 80 ? -12.594 17.359 7.594 1 87.56 80 ALA A O 1
ATOM 623 N N . ALA A 1 81 ? -12.367 18.297 9.586 1 88.5 81 ALA A N 1
ATOM 624 C CA . ALA A 1 81 ? -13.312 17.422 10.258 1 88.5 81 ALA A CA 1
ATOM 625 C C . ALA A 1 81 ? -14.742 17.672 9.773 1 88.5 81 ALA A C 1
ATOM 627 O O . ALA A 1 81 ? -15.625 16.844 9.977 1 88.5 81 ALA A O 1
ATOM 628 N N . ASP A 1 82 ? -14.969 18.766 9.094 1 92.19 82 ASP A N 1
ATOM 629 C CA . ASP A 1 82 ? -16.312 19.156 8.664 1 92.19 82 ASP A CA 1
ATOM 630 C C . ASP A 1 82 ? -16.594 18.656 7.254 1 92.19 82 ASP A C 1
ATOM 632 O O . ASP A 1 82 ? -17.734 18.703 6.789 1 92.19 82 ASP A O 1
ATOM 636 N N . VAL A 1 83 ? -15.602 18.188 6.617 1 95.62 83 VAL A N 1
ATOM 637 C CA . VAL A 1 83 ? -15.812 17.641 5.281 1 95.62 83 VAL A CA 1
ATOM 638 C C . VAL A 1 83 ? -16.609 16.344 5.371 1 95.62 83 VAL A C 1
ATOM 640 O O . VAL A 1 83 ? -16.234 15.43 6.113 1 95.62 83 VAL A O 1
ATOM 643 N N . SER A 1 84 ? -17.688 16.297 4.602 1 95.38 84 SER A N 1
ATOM 644 C CA . SER A 1 84 ? -18.547 15.117 4.648 1 95.38 84 SER A CA 1
ATOM 645 C C . SER A 1 84 ? -17.828 13.891 4.094 1 95.38 84 SER A C 1
ATOM 647 O O . SER A 1 84 ? -16.875 14.008 3.326 1 95.38 84 SER A O 1
ATOM 649 N N . LEU A 1 85 ? -18.297 12.719 4.453 1 96.25 85 LEU A N 1
ATOM 650 C CA . LEU A 1 85 ? -17.734 11.477 3.932 1 96.25 85 LEU A CA 1
ATOM 651 C C . LEU A 1 85 ? -17.797 11.453 2.408 1 96.25 85 LEU A C 1
ATOM 653 O O . LEU A 1 85 ? -16.828 11.055 1.749 1 96.25 85 LEU A O 1
ATOM 657 N N . GLU A 1 86 ? -18.906 11.875 1.896 1 96.56 86 GLU A N 1
ATOM 658 C CA . GLU A 1 86 ? -19.109 11.883 0.449 1 96.56 86 GLU A CA 1
ATOM 659 C C . GLU A 1 86 ? -18.078 12.781 -0.243 1 96.56 86 GLU A C 1
ATOM 661 O O . GLU A 1 86 ? -17.469 12.375 -1.228 1 96.56 86 GLU A O 1
ATOM 666 N N . GLU A 1 87 ? -17.906 13.922 0.26 1 96.38 87 GLU A N 1
ATOM 667 C CA . GLU A 1 87 ? -16.953 14.859 -0.315 1 96.38 87 GLU A CA 1
ATOM 668 C C . GLU A 1 87 ? -15.523 14.336 -0.187 1 96.38 87 GLU A C 1
ATOM 670 O O . GLU A 1 87 ? -14.727 14.461 -1.115 1 96.38 87 GLU A O 1
ATOM 675 N N . PHE A 1 88 ? -15.297 13.812 0.973 1 97.69 88 PHE A N 1
ATOM 676 C CA . PHE A 1 88 ? -13.969 13.242 1.188 1 97.69 88 PHE A CA 1
ATOM 677 C C . PHE A 1 88 ? -13.695 12.125 0.19 1 97.69 88 PHE A C 1
ATOM 679 O O . PHE A 1 88 ? -12.648 12.102 -0.455 1 97.69 88 PHE A O 1
ATOM 686 N N . MET A 1 89 ? -14.625 11.219 0.018 1 98.31 89 MET A N 1
ATOM 687 C CA . MET A 1 89 ? -14.477 10.102 -0.915 1 98.31 89 MET A CA 1
ATOM 688 C C . MET A 1 89 ? -14.297 10.609 -2.344 1 98.31 89 MET A C 1
ATOM 690 O O . MET A 1 89 ? -13.492 10.07 -3.102 1 98.31 89 MET A O 1
ATOM 694 N N . ASP A 1 90 ? -15.039 11.609 -2.729 1 97.94 90 ASP A N 1
ATOM 695 C CA . ASP A 1 90 ? -14.953 12.172 -4.07 1 97.94 90 ASP A CA 1
ATOM 696 C C . ASP A 1 90 ? -13.539 12.672 -4.367 1 97.94 90 ASP A C 1
ATOM 698 O O . ASP A 1 90 ? -13.039 12.516 -5.484 1 97.94 90 ASP A O 1
ATOM 702 N N . SER A 1 91 ? -12.961 13.305 -3.391 1 97.06 91 SER A N 1
ATOM 703 C CA . SER A 1 91 ? -11.609 13.844 -3.559 1 97.06 91 SER A CA 1
ATOM 704 C C . SER A 1 91 ? -10.562 12.742 -3.471 1 97.06 91 SER A C 1
ATOM 706 O O . SER A 1 91 ? -9.602 12.727 -4.246 1 97.06 91 SER A O 1
ATOM 708 N N . TYR A 1 92 ? -10.742 11.844 -2.578 1 98.44 92 TYR A N 1
ATOM 709 C CA . TYR A 1 92 ? -9.75 10.812 -2.289 1 98.44 92 TYR A CA 1
ATOM 710 C C . TYR A 1 92 ? -9.719 9.758 -3.387 1 98.44 92 TYR A C 1
ATOM 712 O O . TYR A 1 92 ? -8.648 9.352 -3.846 1 98.44 92 TYR A O 1
ATOM 720 N N . LEU A 1 93 ? -10.914 9.289 -3.723 1 98.81 93 LEU A N 1
ATOM 721 C CA . LEU A 1 93 ? -11.055 8.266 -4.75 1 98.81 93 LEU A CA 1
ATOM 722 C C . LEU A 1 93 ? -11.273 8.891 -6.121 1 98.81 93 LEU A C 1
ATOM 724 O O . LEU A 1 93 ? -12.289 8.633 -6.773 1 98.81 93 LEU A O 1
ATOM 728 N N . SER A 1 94 ? -10.305 9.641 -6.551 1 98.62 94 SER A N 1
ATOM 729 C CA . SER A 1 94 ? -10.406 10.445 -7.766 1 98.62 94 SER A CA 1
ATOM 730 C C . SER A 1 94 ? -9.227 10.18 -8.695 1 98.62 94 SER A C 1
ATOM 732 O O . SER A 1 94 ? -8.172 9.719 -8.258 1 98.62 94 SER A O 1
ATOM 734 N N . ILE A 1 95 ? -9.406 10.484 -9.961 1 98.38 95 ILE A N 1
ATOM 735 C CA . ILE A 1 95 ? -8.352 10.414 -10.961 1 98.38 95 ILE A CA 1
ATOM 736 C C . ILE A 1 95 ? -7.223 11.367 -10.594 1 98.38 95 ILE A C 1
ATOM 738 O O . ILE A 1 95 ? -6.047 11.047 -10.773 1 98.38 95 ILE A O 1
ATOM 742 N N . GLY A 1 96 ? -7.543 12.539 -10.117 1 98.06 96 GLY A N 1
ATOM 743 C CA . GLY A 1 96 ? -6.539 13.492 -9.664 1 98.06 96 GLY A CA 1
ATOM 744 C C . GLY A 1 96 ? -5.621 12.93 -8.594 1 98.06 96 GLY A C 1
ATOM 745 O O . GLY A 1 96 ? -4.398 13.023 -8.711 1 98.06 96 GLY A O 1
ATOM 746 N N . HIS A 1 97 ? -6.211 12.375 -7.551 1 98.38 97 HIS A N 1
ATOM 747 C CA . HIS A 1 97 ? -5.402 11.773 -6.5 1 98.38 97 HIS A CA 1
ATOM 748 C C . HIS A 1 97 ? -4.566 10.617 -7.043 1 98.38 97 HIS A C 1
ATOM 750 O O . HIS A 1 97 ? -3.396 10.469 -6.684 1 98.38 97 HIS A O 1
ATOM 756 N N . ARG A 1 98 ? -5.141 9.797 -7.867 1 98.56 98 ARG A N 1
ATOM 757 C CA . ARG A 1 98 ? -4.426 8.695 -8.5 1 98.56 98 ARG A CA 1
ATOM 758 C C . ARG A 1 98 ? -3.213 9.203 -9.273 1 98.56 98 ARG A C 1
ATOM 760 O O . ARG A 1 98 ? -2.113 8.664 -9.133 1 98.56 98 ARG A O 1
ATOM 767 N N . ASP A 1 99 ? -3.336 10.281 -9.992 1 98.12 99 ASP A N 1
ATOM 768 C CA . ASP A 1 99 ? -2.363 10.711 -10.992 1 98.12 99 ASP A CA 1
ATOM 769 C C . ASP A 1 99 ? -1.303 11.617 -10.375 1 98.12 99 ASP A C 1
ATOM 771 O O . ASP A 1 99 ? -0.232 11.812 -10.953 1 98.12 99 ASP A O 1
ATOM 775 N N . TYR A 1 100 ? -1.549 12.211 -9.266 1 98.06 100 TYR A N 1
ATOM 776 C CA . TYR A 1 100 ? -0.619 13.148 -8.641 1 98.06 100 TYR A CA 1
ATOM 777 C C . TYR A 1 100 ? -0.287 12.719 -7.215 1 98.06 100 TYR A C 1
ATOM 779 O O . TYR A 1 100 ? -0.685 13.375 -6.254 1 98.06 100 TYR A O 1
ATOM 787 N N . PRO A 1 101 ? 0.52 11.719 -7.117 1 98.12 101 PRO A N 1
ATOM 788 C CA . PRO A 1 101 ? 0.826 11.156 -5.797 1 98.12 101 PRO A CA 1
ATOM 789 C C . PRO A 1 101 ? 1.51 12.164 -4.875 1 98.12 101 PRO A C 1
ATOM 791 O O . PRO A 1 101 ? 1.306 12.125 -3.658 1 98.12 101 PRO A O 1
ATOM 794 N N . GLY A 1 102 ? 2.234 13.078 -5.422 1 97.94 102 GLY A N 1
ATOM 795 C CA . GLY A 1 102 ? 2.982 14.039 -4.625 1 97.94 102 GLY A CA 1
ATOM 796 C C . GLY A 1 102 ? 2.094 15 -3.857 1 97.94 102 GLY A C 1
ATOM 797 O O . GLY A 1 102 ? 2.533 15.617 -2.885 1 97.94 102 GLY A O 1
ATOM 798 N N . ASP A 1 103 ? 0.88 15.086 -4.242 1 96.25 103 ASP A N 1
ATOM 799 C CA . ASP A 1 103 ? -0.054 16.031 -3.646 1 96.25 103 ASP A CA 1
ATOM 800 C C . ASP A 1 103 ? -1.124 15.312 -2.83 1 96.25 103 ASP A C 1
ATOM 802 O O . ASP A 1 103 ? -2.035 15.953 -2.295 1 96.25 103 ASP A O 1
ATOM 806 N N . GLY A 1 104 ? -0.998 14.023 -2.805 1 96.94 104 GLY A N 1
ATOM 807 C CA . GLY A 1 104 ? -2.059 13.234 -2.193 1 96.94 104 GLY A CA 1
ATOM 808 C C . GLY A 1 104 ? -1.662 12.641 -0.856 1 96.94 104 GLY A C 1
ATOM 809 O O . GLY A 1 104 ? -0.694 13.086 -0.234 1 96.94 104 GLY A O 1
ATOM 810 N N . CYS A 1 105 ? -2.48 11.742 -0.393 1 97.62 105 CYS A N 1
ATOM 811 C CA . CYS A 1 105 ? -2.268 11.031 0.862 1 97.62 105 CYS A CA 1
ATOM 812 C C . CYS A 1 105 ? -0.934 10.297 0.851 1 97.62 105 CYS A C 1
ATOM 814 O O . CYS A 1 105 ? -0.629 9.57 -0.096 1 97.62 105 CYS A O 1
ATOM 816 N N . ALA A 1 106 ? -0.181 10.43 1.885 1 97.62 106 ALA A N 1
ATOM 817 C CA . ALA A 1 106 ? 1.137 9.805 1.944 1 97.62 106 ALA A CA 1
ATOM 818 C C . ALA A 1 106 ? 1.018 8.289 2.072 1 97.62 106 ALA A C 1
ATOM 820 O O . ALA A 1 106 ? 1.884 7.551 1.599 1 97.62 106 ALA A O 1
ATOM 821 N N . PHE A 1 107 ? -0.059 7.762 2.637 1 97.62 107 PHE A N 1
ATOM 822 C CA . PHE A 1 107 ? -0.191 6.332 2.887 1 97.62 107 PHE A CA 1
ATOM 823 C C . PHE A 1 107 ? -0.411 5.57 1.585 1 97.62 107 PHE A C 1
ATOM 825 O O . PHE A 1 107 ? 0.102 4.465 1.413 1 97.62 107 PHE A O 1
ATOM 832 N N . THR A 1 108 ? -1.155 6.047 0.593 1 95.19 108 THR A N 1
ATOM 833 C CA . THR A 1 108 ? -1.586 5.336 -0.604 1 95.19 108 THR A CA 1
ATOM 834 C C . THR A 1 108 ? -0.384 4.785 -1.368 1 95.19 108 THR A C 1
ATOM 836 O O . THR A 1 108 ? -0.414 3.654 -1.854 1 95.19 108 THR A O 1
ATOM 839 N N . GLY A 1 109 ? 0.673 5.48 -1.349 1 92.56 109 GLY A N 1
ATOM 840 C CA . GLY A 1 109 ? 1.83 5.035 -2.109 1 92.56 109 GLY A CA 1
ATOM 841 C C . GLY A 1 109 ? 2.988 4.594 -1.231 1 92.56 109 GLY A C 1
ATOM 842 O O . GLY A 1 109 ? 4.004 4.109 -1.732 1 92.56 109 GLY A O 1
ATOM 843 N N . LEU A 1 110 ? 2.855 4.68 0.05 1 98.06 110 LEU A N 1
ATOM 844 C CA . LEU A 1 110 ? 4.035 4.492 0.884 1 98.06 110 LEU A CA 1
ATOM 845 C C . LEU A 1 110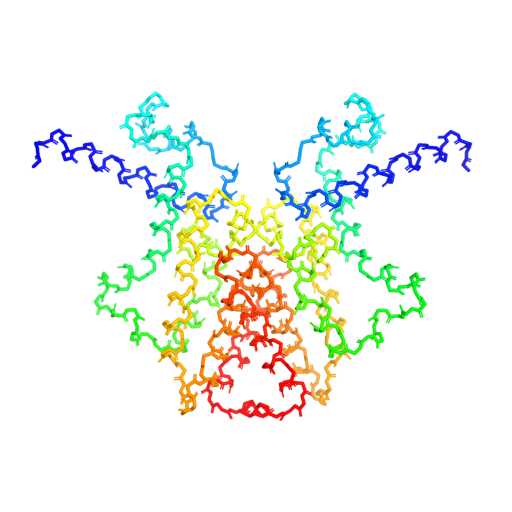 ? 3.768 3.475 1.986 1 98.06 110 LEU A C 1
ATOM 847 O O . LEU A 1 110 ? 4.516 3.4 2.965 1 98.06 110 LEU A O 1
ATOM 851 N N . ILE A 1 111 ? 2.691 2.686 1.817 1 98.25 111 ILE A N 1
ATOM 852 C CA . ILE A 1 111 ? 2.328 1.746 2.873 1 98.25 111 ILE A CA 1
ATOM 853 C C . ILE A 1 111 ? 3.504 0.819 3.166 1 98.25 111 ILE A C 1
ATOM 855 O O . ILE A 1 111 ? 3.949 0.714 4.312 1 98.25 111 ILE A O 1
ATOM 859 N N . GLY A 1 112 ? 4.074 0.21 2.141 1 97.94 112 GLY A N 1
ATOM 860 C CA . GLY A 1 112 ? 5.195 -0.692 2.338 1 97.94 112 GLY A CA 1
ATOM 861 C C . GLY A 1 112 ? 6.445 0.01 2.84 1 97.94 112 GLY A C 1
ATOM 862 O O . GLY A 1 112 ? 7.148 -0.509 3.709 1 97.94 112 GLY A O 1
ATOM 863 N N . ASP A 1 113 ? 6.719 1.169 2.35 1 98 113 ASP A N 1
ATOM 864 C CA . ASP A 1 113 ? 7.859 1.974 2.771 1 98 113 ASP A CA 1
ATOM 865 C C . ASP A 1 113 ? 7.785 2.297 4.262 1 98 113 ASP A C 1
ATOM 867 O O . ASP A 1 113 ? 8.781 2.184 4.977 1 98 113 ASP A O 1
ATOM 871 N N . LEU A 1 114 ? 6.617 2.688 4.648 1 98.38 114 LEU A N 1
ATOM 872 C CA . LEU A 1 114 ? 6.418 3.111 6.031 1 98.38 114 LEU A CA 1
ATOM 873 C C . LEU A 1 114 ? 6.531 1.926 6.984 1 98.38 114 LEU A C 1
ATOM 875 O O . LEU A 1 114 ? 7.098 2.051 8.07 1 98.38 114 LEU A O 1
ATOM 879 N N . ALA A 1 115 ? 6.043 0.798 6.582 1 98.06 115 ALA A N 1
ATOM 880 C CA . ALA A 1 115 ? 6.141 -0.406 7.402 1 98.06 115 ALA A CA 1
ATOM 881 C C . ALA A 1 115 ? 7.594 -0.806 7.625 1 98.06 115 ALA A C 1
ATOM 883 O O . ALA A 1 115 ? 7.93 -1.422 8.641 1 98.06 115 ALA A O 1
ATOM 884 N N . ARG A 1 116 ? 8.461 -0.401 6.703 1 96.94 116 ARG A N 1
ATOM 885 C CA . ARG A 1 116 ? 9.867 -0.793 6.77 1 96.94 116 ARG A CA 1
ATOM 886 C C . ARG A 1 116 ? 10.742 0.366 7.242 1 96.94 116 ARG A C 1
ATOM 888 O O . ARG A 1 116 ? 11.969 0.275 7.223 1 96.94 116 ARG A O 1
ATOM 895 N N . SER A 1 117 ? 10.164 1.465 7.617 1 96.88 117 SER A N 1
ATOM 896 C CA . SER A 1 117 ? 10.906 2.676 7.941 1 96.88 117 SER A CA 1
ATOM 897 C C . SER A 1 117 ? 11.5 2.602 9.344 1 96.88 117 SER A C 1
ATOM 899 O O . SER A 1 117 ? 11.258 1.644 10.078 1 96.88 117 SER A O 1
ATOM 901 N N . ASP A 1 118 ? 12.336 3.598 9.664 1 96.44 118 ASP A N 1
ATOM 902 C CA . ASP A 1 118 ? 12.938 3.682 10.992 1 96.44 118 ASP A CA 1
ATOM 903 C C . ASP A 1 118 ? 11.875 3.9 12.07 1 96.44 118 ASP A C 1
ATOM 905 O O . ASP A 1 118 ? 10.773 4.359 11.766 1 96.44 118 ASP A O 1
ATOM 909 N N . PRO A 1 119 ? 12.18 3.607 13.305 1 96.75 119 PRO A N 1
ATOM 910 C CA . PRO A 1 119 ? 11.195 3.668 14.391 1 96.75 119 PRO A CA 1
ATOM 911 C C . PRO A 1 119 ? 10.547 5.047 14.523 1 96.75 119 PRO A C 1
ATOM 913 O O . PRO A 1 119 ? 9.352 5.145 14.805 1 96.75 119 PRO A O 1
ATOM 916 N N . LYS A 1 120 ? 11.312 6.035 14.336 1 97.12 120 LYS A N 1
ATOM 917 C CA . LYS A 1 120 ? 10.766 7.383 14.469 1 97.12 120 LYS A CA 1
ATOM 918 C C . LYS A 1 120 ? 9.68 7.641 13.43 1 97.12 120 LYS A C 1
ATOM 920 O O . LYS A 1 120 ? 8.586 8.094 13.766 1 97.12 120 LYS A O 1
ATOM 925 N N . THR A 1 121 ? 10 7.387 12.188 1 97.94 121 THR A N 1
ATOM 926 C CA . THR A 1 121 ? 9.031 7.555 11.102 1 97.94 121 THR A CA 1
ATOM 927 C C . THR A 1 121 ? 7.82 6.656 11.32 1 97.94 121 THR A C 1
ATOM 929 O O . THR A 1 121 ? 6.68 7.086 11.125 1 97.94 121 THR A O 1
ATOM 932 N N . ARG A 1 122 ? 8.055 5.5 11.742 1 97.62 122 ARG A N 1
ATOM 933 C CA . ARG A 1 122 ? 6.973 4.555 11.984 1 97.62 122 ARG A CA 1
ATOM 934 C C . ARG A 1 122 ? 6.066 5.043 13.109 1 97.62 122 ARG A C 1
ATOM 936 O O . ARG A 1 122 ? 4.848 4.859 13.062 1 97.62 122 ARG A O 1
ATOM 943 N N . ASN A 1 123 ? 6.633 5.559 14.125 1 98.12 123 ASN A N 1
ATOM 944 C CA . ASN A 1 123 ? 5.852 6.109 15.227 1 98.12 123 ASN A CA 1
ATOM 945 C C . ASN A 1 123 ? 4.961 7.258 14.758 1 98.12 123 ASN A C 1
ATOM 947 O O . ASN A 1 123 ? 3.787 7.328 15.133 1 98.12 123 ASN A O 1
ATOM 951 N N . ILE A 1 124 ? 5.516 8.125 13.977 1 98.19 124 ILE A N 1
ATOM 952 C CA . ILE A 1 124 ? 4.75 9.234 13.414 1 98.19 124 ILE A CA 1
ATOM 953 C C . ILE A 1 124 ? 3.596 8.688 12.578 1 98.19 124 ILE A C 1
ATOM 955 O O . ILE A 1 124 ? 2.457 9.141 12.711 1 98.19 124 ILE A O 1
ATOM 959 N N . ALA A 1 125 ? 3.871 7.742 11.75 1 98.69 125 ALA A N 1
ATOM 960 C CA . ALA A 1 125 ? 2.857 7.137 10.891 1 98.69 125 ALA A CA 1
ATOM 961 C C . ALA A 1 125 ? 1.775 6.449 11.719 1 98.69 125 ALA A C 1
ATOM 963 O O . ALA A 1 125 ? 0.587 6.555 11.406 1 98.69 125 ALA A O 1
ATOM 964 N N . SER A 1 126 ? 2.223 5.77 12.75 1 98.75 126 SER A N 1
ATOM 965 C CA . SER A 1 126 ? 1.296 5.082 13.641 1 98.75 126 SER A CA 1
ATOM 966 C C . SER A 1 126 ? 0.293 6.051 14.258 1 98.75 126 SER A C 1
ATOM 968 O O . SER A 1 126 ? -0.915 5.801 14.234 1 98.75 126 SER A O 1
ATOM 970 N N . ARG A 1 127 ? 0.769 7.074 14.766 1 98.12 127 ARG A N 1
ATOM 971 C CA . ARG A 1 127 ? -0.095 8.086 15.367 1 98.12 127 ARG A CA 1
ATOM 972 C C . ARG A 1 127 ? -1.058 8.672 14.344 1 98.12 127 ARG A C 1
ATOM 974 O O . ARG A 1 127 ? -2.236 8.883 14.633 1 98.12 127 ARG A O 1
ATOM 981 N N . GLN A 1 128 ? -0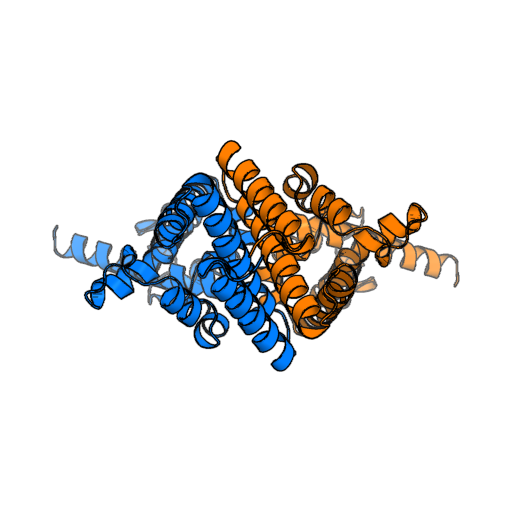.525 8.906 13.195 1 98.31 128 GLN A N 1
ATOM 982 C CA . GLN A 1 128 ? -1.348 9.5 12.148 1 98.31 128 GLN A CA 1
ATOM 983 C C . GLN A 1 128 ? -2.449 8.539 11.703 1 98.31 128 GLN A C 1
ATOM 985 O O . GLN A 1 128 ? -3.566 8.969 11.406 1 98.31 128 GLN A O 1
ATOM 990 N N . ILE A 1 129 ? -2.188 7.266 11.617 1 98.62 129 ILE A N 1
ATOM 991 C CA . ILE A 1 129 ? -3.209 6.281 11.281 1 98.62 129 ILE A CA 1
ATOM 992 C C . ILE A 1 129 ? -4.324 6.316 12.32 1 98.62 129 ILE A C 1
ATOM 994 O O . ILE A 1 129 ? -5.508 6.328 11.977 1 98.62 129 ILE A O 1
ATOM 998 N N . GLY A 1 130 ? -3.922 6.34 13.547 1 98.38 130 GLY A N 1
ATOM 999 C CA . GLY A 1 130 ? -4.918 6.477 14.602 1 98.38 130 GLY A CA 1
ATOM 1000 C C . GLY A 1 130 ? -5.781 7.719 14.445 1 98.38 130 GLY A C 1
ATOM 1001 O O . GLY A 1 130 ? -7.004 7.652 14.594 1 98.38 130 GLY A O 1
ATOM 1002 N N . GLU A 1 131 ? -5.156 8.805 14.133 1 96.94 131 GLU A N 1
ATOM 1003 C CA . GLU A 1 131 ? -5.871 10.07 13.953 1 96.94 131 GLU A CA 1
ATOM 1004 C C . GLU A 1 131 ? -6.805 10 12.75 1 96.94 131 GLU A C 1
ATOM 1006 O O . GLU A 1 131 ? -7.938 10.492 12.805 1 96.94 131 GLU A O 1
ATOM 1011 N N . ASN A 1 132 ? -6.348 9.414 11.656 1 97 132 ASN A N 1
ATOM 1012 C CA . ASN A 1 132 ? -7.188 9.266 10.477 1 97 132 ASN A CA 1
ATOM 1013 C C . ASN A 1 132 ? -8.43 8.43 10.766 1 97 132 ASN A C 1
ATOM 1015 O O . ASN A 1 132 ? -9.523 8.75 10.312 1 97 132 ASN A O 1
ATOM 1019 N N . ILE A 1 133 ? -8.211 7.387 11.508 1 98.12 133 ILE A N 1
ATOM 1020 C CA . ILE A 1 133 ? -9.336 6.531 11.883 1 98.12 133 ILE A CA 1
ATOM 1021 C C . ILE A 1 133 ? -10.305 7.312 12.766 1 98.12 133 ILE A C 1
ATOM 1023 O O . ILE A 1 133 ? -11.523 7.223 12.586 1 98.12 133 ILE A O 1
ATOM 1027 N N . ARG A 1 134 ? -9.781 8.039 13.695 1 97.25 134 ARG A N 1
ATOM 1028 C CA . ARG A 1 134 ? -10.625 8.859 14.562 1 97.25 134 ARG A CA 1
ATOM 1029 C C . ARG A 1 134 ? -11.469 9.836 13.742 1 97.25 134 ARG A C 1
ATOM 1031 O O . ARG A 1 134 ? -12.68 9.93 13.938 1 97.25 134 ARG A O 1
ATOM 1038 N N . ILE A 1 135 ? -10.844 10.57 12.875 1 96.31 135 ILE A N 1
ATOM 1039 C CA . ILE A 1 135 ? -11.523 11.57 12.062 1 96.31 135 ILE A CA 1
ATOM 1040 C C . ILE A 1 135 ? -12.578 10.891 11.188 1 96.31 135 ILE A C 1
ATOM 1042 O O . ILE A 1 135 ? -13.703 11.375 11.07 1 96.31 135 ILE A O 1
ATOM 1046 N N . MET A 1 136 ? -12.227 9.781 10.555 1 97.38 136 MET A N 1
ATOM 1047 C CA . MET A 1 136 ? -13.156 9.047 9.703 1 97.38 136 MET A CA 1
ATOM 1048 C C . MET A 1 136 ? -14.352 8.531 10.508 1 97.38 136 MET A C 1
ATOM 1050 O O . MET A 1 136 ? -15.484 8.539 10.023 1 97.38 136 MET A O 1
ATOM 1054 N N . THR A 1 137 ? -14.07 8.047 11.711 1 97.25 137 THR A N 1
ATOM 1055 C CA . THR A 1 137 ? -15.141 7.605 12.594 1 97.25 137 THR A CA 1
ATOM 1056 C C . THR A 1 137 ? -16.156 8.719 12.82 1 97.25 137 THR A C 1
ATOM 1058 O O . THR A 1 137 ? -17.359 8.477 12.82 1 97.25 137 THR A O 1
ATOM 1061 N N . GLY A 1 138 ? -15.656 9.906 12.961 1 95.19 138 GLY A N 1
ATOM 1062 C CA . GLY A 1 138 ? -16.516 11.062 13.156 1 95.19 138 GLY A CA 1
ATOM 1063 C C . GLY A 1 138 ? -17.422 11.344 11.969 1 95.19 138 GLY A C 1
ATOM 1064 O O . GLY A 1 138 ? -18.422 12.062 12.094 1 95.19 138 GLY A O 1
ATOM 1065 N N . ARG A 1 139 ? -17.094 10.852 10.82 1 95.25 139 ARG A N 1
ATOM 1066 C CA . ARG A 1 139 ? -17.875 11.078 9.602 1 95.25 139 ARG A CA 1
ATOM 1067 C C . ARG A 1 139 ? -18.969 10.039 9.453 1 95.25 139 ARG A C 1
ATOM 1069 O O . ARG A 1 139 ? -19.859 10.172 8.594 1 95.25 139 ARG A O 1
ATOM 1076 N N . MET A 1 140 ? -18.797 8.969 10.227 1 94.94 140 MET A N 1
ATOM 1077 C CA . MET A 1 140 ? -19.797 7.902 10.133 1 94.94 140 MET A CA 1
ATOM 1078 C C . MET A 1 140 ? -21.109 8.328 10.773 1 94.94 140 MET A C 1
ATOM 1080 O O . MET A 1 140 ? -21.109 9.125 11.711 1 94.94 140 MET A O 1
ATOM 1084 N N . THR A 1 141 ? -22.234 7.785 10.344 1 91.19 141 THR A N 1
ATOM 1085 C CA . THR A 1 141 ? -23.547 8.18 10.82 1 91.19 141 THR A CA 1
ATOM 1086 C C . THR A 1 141 ? -24.141 7.113 11.742 1 91.19 141 THR A C 1
ATOM 1088 O O . THR A 1 141 ? -25.234 7.273 12.266 1 91.19 141 THR A O 1
ATOM 1091 N N . ASP A 1 142 ? -23.438 6.09 11.961 1 91.44 142 ASP A N 1
ATOM 1092 C CA . ASP A 1 142 ? -23.906 5 12.805 1 91.44 142 ASP A CA 1
ATOM 1093 C C . ASP A 1 142 ? -24.156 5.48 14.234 1 91.44 142 ASP A C 1
ATOM 1095 O O . ASP A 1 142 ? -23.344 6.238 14.781 1 91.44 142 ASP A O 1
ATOM 1099 N N . ALA A 1 143 ? -25.297 5.035 14.766 1 91.31 143 ALA A N 1
ATOM 1100 C CA . ALA A 1 143 ? -25.609 5.367 16.156 1 91.31 143 ALA A CA 1
ATOM 1101 C C . ALA A 1 143 ? -24.688 4.613 17.109 1 91.31 143 ALA A C 1
ATOM 1103 O O . ALA A 1 143 ? -24.297 5.152 18.141 1 91.31 143 ALA A O 1
ATOM 1104 N N . ASP A 1 144 ? -24.344 3.412 16.734 1 94.81 144 ASP A N 1
ATOM 1105 C CA . ASP A 1 144 ? -23.438 2.594 17.547 1 94.81 144 ASP A CA 1
ATOM 1106 C C . ASP A 1 144 ? -21.984 2.975 17.281 1 94.81 144 ASP A C 1
ATOM 1108 O O . ASP A 1 144 ? -21.484 2.867 16.156 1 94.81 144 ASP A O 1
ATOM 1112 N N . ALA A 1 145 ? -21.266 3.385 18.328 1 95.88 145 ALA A N 1
ATOM 1113 C CA . ALA A 1 145 ? -19.906 3.906 18.219 1 95.88 145 ALA A CA 1
ATOM 1114 C C . ALA A 1 145 ? -18.953 2.828 17.719 1 95.88 145 ALA A C 1
ATOM 1116 O O . ALA A 1 145 ? -18.047 3.109 16.938 1 95.88 145 ALA A O 1
ATOM 1117 N N . ASP A 1 146 ? -19.156 1.608 18.188 1 96.81 146 ASP A N 1
ATOM 1118 C CA . ASP A 1 146 ? -18.297 0.505 17.766 1 96.81 146 ASP A CA 1
ATOM 1119 C C . ASP A 1 146 ? -18.484 0.204 16.281 1 96.81 146 ASP A C 1
ATOM 1121 O O . ASP A 1 146 ? -17.516 -0.019 15.562 1 96.81 146 ASP A O 1
ATOM 1125 N N . ALA A 1 147 ? -19.719 0.201 15.875 1 96.12 147 ALA A N 1
ATOM 1126 C CA . ALA A 1 147 ? -20.031 -0.019 14.461 1 96.12 147 ALA A CA 1
ATOM 1127 C C . ALA A 1 147 ? -19.453 1.097 13.594 1 96.12 147 ALA A C 1
ATOM 1129 O O . ALA A 1 147 ? -18.875 0.833 12.531 1 96.12 147 ALA A O 1
ATOM 1130 N N . ALA A 1 148 ? -19.578 2.326 14.094 1 97.06 148 ALA A N 1
ATOM 1131 C CA . ALA A 1 148 ? -19.047 3.48 13.383 1 97.06 148 ALA A CA 1
ATOM 1132 C C . ALA A 1 148 ? -17.531 3.35 13.203 1 97.06 148 ALA A C 1
ATOM 1134 O O . ALA A 1 148 ? -17.016 3.592 12.109 1 97.06 148 ALA A O 1
ATOM 1135 N N . ARG A 1 149 ? -16.859 2.943 14.234 1 98.19 149 ARG A N 1
ATOM 1136 C CA . ARG A 1 149 ? -15.398 2.857 14.203 1 98.19 149 ARG A CA 1
ATOM 1137 C C . ARG A 1 149 ? -14.938 1.727 13.289 1 98.19 149 ARG A C 1
ATOM 1139 O O . ARG A 1 149 ? -13.977 1.886 12.531 1 98.19 149 ARG A O 1
ATOM 1146 N N . LYS A 1 150 ? -15.602 0.584 13.312 1 98.38 150 LYS A N 1
ATOM 1147 C CA . LYS A 1 150 ? -15.25 -0.521 12.43 1 98.38 150 LYS A CA 1
ATOM 1148 C C . LYS A 1 150 ? -15.438 -0.139 10.961 1 98.38 150 LYS A C 1
ATOM 1150 O O . LYS A 1 150 ? -14.586 -0.446 10.117 1 98.38 150 LYS A O 1
ATOM 1155 N N . LYS A 1 151 ? -16.484 0.536 10.68 1 97.88 151 LYS A N 1
ATOM 1156 C CA . LYS A 1 151 ? -16.734 0.985 9.312 1 97.88 151 LYS A CA 1
ATOM 1157 C C . LYS A 1 151 ? -15.703 2.02 8.875 1 97.88 151 LYS A C 1
ATOM 1159 O O . LYS A 1 151 ? -15.273 2.025 7.723 1 97.88 151 LYS A O 1
ATOM 1164 N N . ALA A 1 152 ? -15.359 2.883 9.797 1 98.38 152 ALA A N 1
ATOM 1165 C CA . ALA A 1 152 ? -14.328 3.877 9.523 1 98.38 152 ALA A CA 1
ATOM 1166 C C . ALA A 1 152 ? -13 3.207 9.18 1 98.38 152 ALA A C 1
ATOM 1168 O O . ALA A 1 152 ? -12.32 3.611 8.234 1 98.38 152 ALA A O 1
ATOM 1169 N N . ILE A 1 153 ? -12.656 2.199 9.945 1 98.88 153 ILE A N 1
ATOM 1170 C CA . ILE A 1 153 ? -11.422 1.463 9.711 1 98.88 153 ILE A CA 1
ATOM 1171 C C . ILE A 1 153 ? -11.461 0.809 8.328 1 98.88 153 ILE A C 1
ATOM 1173 O O . ILE A 1 153 ? -10.516 0.925 7.551 1 98.88 153 ILE A O 1
ATOM 1177 N N . LEU A 1 154 ? -12.57 0.169 8.008 1 98.81 154 LEU A N 1
ATOM 1178 C CA . LEU A 1 154 ? -12.719 -0.419 6.68 1 98.81 154 LEU A CA 1
ATOM 1179 C C . LEU A 1 154 ? -12.562 0.641 5.598 1 98.81 154 LEU A C 1
ATOM 1181 O O . LEU A 1 154 ? -11.867 0.419 4.602 1 98.81 154 LEU A O 1
ATOM 1185 N 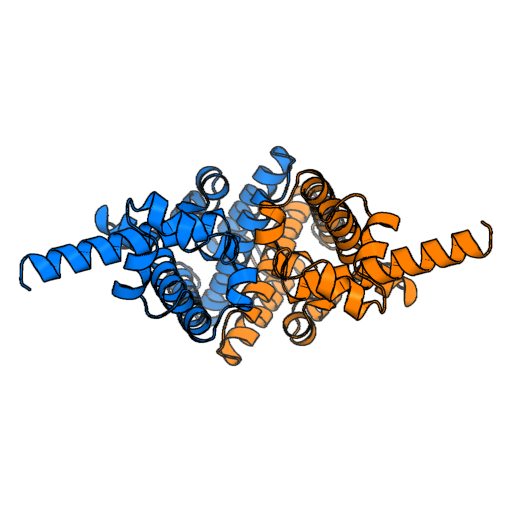N . ALA A 1 155 ? -13.195 1.752 5.785 1 98.69 155 ALA A N 1
ATOM 1186 C CA . ALA A 1 155 ? -13.188 2.805 4.773 1 98.69 155 ALA A CA 1
ATOM 1187 C C . ALA A 1 155 ? -11.766 3.309 4.52 1 98.69 155 ALA A C 1
ATOM 1189 O O . ALA A 1 155 ? -11.344 3.438 3.369 1 98.69 155 ALA A O 1
ATOM 1190 N N . VAL A 1 156 ? -11.016 3.572 5.59 1 98.69 156 VAL A N 1
ATOM 1191 C CA . VAL A 1 156 ? -9.648 4.07 5.469 1 98.69 156 VAL A CA 1
ATOM 1192 C C . VAL A 1 156 ? -8.789 3.039 4.738 1 98.69 156 VAL A C 1
ATOM 1194 O O . VAL A 1 156 ? -8.062 3.381 3.801 1 98.69 156 VAL A O 1
ATOM 1197 N N . CYS A 1 157 ? -8.914 1.785 5.074 1 98.81 157 CYS A N 1
ATOM 1198 C CA . CYS A 1 157 ? -8.125 0.718 4.465 1 98.81 157 CYS A CA 1
ATOM 1199 C C . CYS A 1 157 ? -8.492 0.542 2.996 1 98.81 157 CYS A C 1
ATOM 1201 O O . CYS A 1 157 ? -7.617 0.435 2.139 1 98.81 157 CYS A O 1
ATOM 1203 N N . ALA A 1 158 ? -9.773 0.53 2.746 1 98.81 158 ALA A N 1
ATOM 1204 C CA . ALA A 1 158 ? -10.266 0.301 1.388 1 98.81 158 ALA A CA 1
ATOM 1205 C C . ALA A 1 158 ? -9.859 1.445 0.462 1 98.81 158 ALA A C 1
ATOM 1207 O O . ALA A 1 158 ? -9.477 1.217 -0.687 1 98.81 158 ALA A O 1
ATOM 1208 N N . MET A 1 159 ? -9.938 2.672 0.932 1 98.81 159 MET A N 1
ATOM 1209 C CA . MET A 1 159 ? -9.617 3.826 0.097 1 98.81 159 MET A CA 1
ATOM 1210 C C . MET A 1 159 ? -8.133 3.855 -0.245 1 98.81 159 MET A C 1
ATOM 1212 O O . MET A 1 159 ? -7.762 4.047 -1.404 1 98.81 159 MET A O 1
ATOM 1216 N N . ALA A 1 160 ? -7.359 3.639 0.756 1 98.69 160 ALA A N 1
ATOM 1217 C CA . ALA A 1 160 ? -5.926 3.594 0.481 1 98.69 160 ALA A CA 1
ATOM 1218 C C . ALA A 1 160 ? -5.59 2.467 -0.49 1 98.69 160 ALA A C 1
ATOM 1220 O O . ALA A 1 160 ? -4.832 2.666 -1.443 1 98.69 160 ALA A O 1
ATOM 1221 N N . GLY A 1 161 ? -6.176 1.291 -0.268 1 98.75 161 GLY A N 1
ATOM 1222 C CA . GLY A 1 161 ? -5.965 0.175 -1.178 1 98.75 161 GLY A CA 1
ATOM 1223 C C . GLY A 1 161 ? -6.422 0.468 -2.596 1 98.75 161 GLY A C 1
ATOM 1224 O O . GLY A 1 161 ? -5.738 0.113 -3.559 1 98.75 161 GLY A O 1
ATOM 1225 N N . ALA A 1 162 ? -7.523 1.11 -2.723 1 98.88 162 ALA A N 1
ATOM 1226 C CA . ALA A 1 162 ? -8.117 1.384 -4.031 1 98.88 162 ALA A CA 1
ATOM 1227 C C . ALA A 1 162 ? -7.223 2.303 -4.855 1 98.88 162 ALA A C 1
ATOM 1229 O O . ALA A 1 162 ? -6.949 2.025 -6.027 1 98.88 162 ALA A O 1
ATOM 1230 N N . VAL A 1 163 ? -6.801 3.373 -4.262 1 98.88 163 VAL A N 1
ATOM 1231 C CA . VAL A 1 163 ? -5.941 4.293 -4.996 1 98.88 163 VAL A CA 1
ATOM 1232 C C . VAL A 1 163 ? -4.625 3.604 -5.348 1 98.88 163 VAL A C 1
ATOM 1234 O O . VAL A 1 163 ? -4.117 3.752 -6.461 1 98.88 163 VAL A O 1
ATOM 1237 N N . GLY A 1 164 ? -4.078 2.871 -4.398 1 98.62 164 GLY A N 1
ATOM 1238 C CA . GLY A 1 164 ? -2.861 2.119 -4.664 1 98.62 164 GLY A CA 1
ATOM 1239 C C . GLY A 1 164 ? -2.99 1.168 -5.836 1 98.62 164 GLY A C 1
ATOM 1240 O O . GLY A 1 164 ? -2.154 1.175 -6.742 1 98.62 164 GLY A O 1
ATOM 1241 N N . PHE A 1 165 ? -4.016 0.331 -5.82 1 98.81 165 PHE A N 1
ATOM 1242 C CA . PHE A 1 165 ? -4.238 -0.619 -6.906 1 98.81 165 PHE A CA 1
ATOM 1243 C C . PHE A 1 165 ? -4.5 0.11 -8.219 1 98.81 165 PHE A C 1
ATOM 1245 O O . PHE A 1 165 ? -4.035 -0.32 -9.273 1 98.81 165 PHE A O 1
ATOM 1252 N N . ALA A 1 166 ? -5.227 1.181 -8.141 1 98.88 166 ALA A N 1
ATOM 1253 C CA . ALA A 1 166 ? -5.531 1.963 -9.336 1 98.88 166 ALA A CA 1
ATOM 1254 C C . ALA A 1 166 ? -4.258 2.514 -9.969 1 98.88 166 ALA A C 1
ATOM 1256 O O . ALA A 1 166 ? -4.195 2.693 -11.188 1 98.88 166 ALA A O 1
ATOM 1257 N N . ARG A 1 167 ? -3.285 2.787 -9.211 1 98.69 167 ARG A N 1
ATOM 1258 C CA . ARG A 1 167 ? -2.023 3.314 -9.719 1 98.69 167 ARG A CA 1
ATOM 1259 C C . ARG A 1 167 ? -1.194 2.215 -10.375 1 98.69 167 ARG A C 1
ATOM 1261 O O . ARG A 1 167 ? -0.358 2.492 -11.234 1 98.69 167 ARG A O 1
ATOM 1268 N N . ILE A 1 168 ? -1.395 0.999 -9.922 1 98.62 168 ILE A N 1
ATOM 1269 C CA . ILE A 1 168 ? -0.606 -0.116 -10.43 1 98.62 168 ILE A CA 1
ATOM 1270 C C . ILE A 1 168 ? -1.114 -0.513 -11.812 1 98.62 168 ILE A C 1
ATOM 1272 O O . ILE A 1 168 ? -0.323 -0.729 -12.734 1 98.62 168 ILE A O 1
ATOM 1276 N N . VAL A 1 169 ? -2.422 -0.645 -11.953 1 98.5 169 VAL A N 1
ATOM 1277 C CA . VAL A 1 169 ? -2.992 -1.27 -13.141 1 98.5 169 VAL A CA 1
ATOM 1278 C C . VAL A 1 169 ? -2.762 -0.376 -14.352 1 98.5 169 VAL A C 1
ATOM 1280 O O . VAL A 1 169 ? -2.902 0.846 -14.273 1 98.5 169 VAL A O 1
ATOM 1283 N N . ASP A 1 170 ? -2.406 -0.962 -15.461 1 97 170 ASP A N 1
ATOM 1284 C CA . ASP A 1 170 ? -2.156 -0.237 -16.703 1 97 170 ASP A CA 1
ATOM 1285 C C . ASP A 1 170 ? -3.445 -0.054 -17.5 1 97 170 ASP A C 1
ATOM 1287 O O . ASP A 1 170 ? -3.518 0.801 -18.391 1 97 170 ASP A O 1
ATOM 1291 N N . ASP A 1 171 ? -4.422 -0.902 -17.281 1 97.06 171 ASP A N 1
ATOM 1292 C CA . ASP A 1 171 ? -5.734 -0.788 -17.906 1 97.06 171 ASP A CA 1
ATOM 1293 C C . ASP A 1 171 ? -6.551 0.341 -17.281 1 97.06 171 ASP A C 1
ATOM 1295 O O . ASP A 1 171 ? -7.039 0.21 -16.156 1 97.06 171 ASP A O 1
ATOM 1299 N N . GLN A 1 172 ? -6.719 1.399 -18.047 1 97.31 172 GLN A N 1
ATOM 1300 C CA . GLN A 1 172 ? -7.379 2.592 -17.516 1 97.31 172 GLN A CA 1
ATOM 1301 C C . GLN A 1 172 ? -8.812 2.287 -17.094 1 97.31 172 GLN A C 1
ATOM 1303 O O . GLN A 1 172 ? -9.297 2.836 -16.109 1 97.31 172 GLN A O 1
ATOM 1308 N N . ALA A 1 173 ? -9.508 1.474 -17.812 1 98.44 173 ALA A N 1
ATOM 1309 C CA . ALA A 1 173 ? -10.883 1.114 -17.469 1 98.44 173 ALA A CA 1
ATOM 1310 C C . ALA A 1 173 ? -10.938 0.379 -16.125 1 98.44 173 ALA A C 1
ATOM 1312 O O . ALA A 1 173 ? -11.789 0.669 -15.289 1 98.44 173 ALA A O 1
ATOM 1313 N N . LEU A 1 174 ? -10.039 -0.556 -16 1 98.69 174 LEU A N 1
ATOM 1314 C CA . LEU A 1 174 ? -9.977 -1.282 -14.742 1 98.69 174 LEU A CA 1
ATOM 1315 C C . LEU A 1 174 ? -9.602 -0.349 -13.594 1 98.69 174 LEU A C 1
ATOM 1317 O O . LEU A 1 174 ? -10.164 -0.446 -12.5 1 98.69 174 LEU A O 1
ATOM 1321 N N . SER A 1 175 ? -8.664 0.542 -13.844 1 98.88 175 SER A N 1
ATOM 1322 C CA . SER A 1 175 ? -8.25 1.525 -12.844 1 98.88 175 SER A CA 1
ATOM 1323 C C . SER A 1 175 ? -9.43 2.357 -12.367 1 98.88 175 SER A C 1
ATOM 1325 O O . SER A 1 175 ? -9.648 2.502 -11.156 1 98.88 175 SER A O 1
ATOM 1327 N N . GLU A 1 176 ? -10.195 2.887 -13.227 1 98.81 176 GLU A N 1
ATOM 1328 C CA . GLU A 1 176 ? -11.367 3.699 -12.898 1 98.81 176 GLU A CA 1
ATOM 1329 C C . GLU A 1 176 ? -12.453 2.859 -12.242 1 98.81 176 GLU A C 1
ATOM 1331 O O . GLU A 1 176 ? -13.172 3.34 -11.359 1 98.81 176 GLU A O 1
ATOM 1336 N N . GLU A 1 177 ? -12.594 1.623 -12.695 1 98.94 177 GLU A N 1
ATOM 1337 C CA . GLU A 1 177 ? -13.547 0.704 -12.086 1 98.94 177 GLU A CA 1
ATOM 1338 C C . GLU A 1 177 ? -13.234 0.472 -10.609 1 98.94 177 GLU A C 1
ATOM 1340 O O . GLU A 1 177 ? -14.133 0.439 -9.773 1 98.94 177 GLU A O 1
ATOM 1345 N N . ILE A 1 178 ? -11.969 0.323 -10.266 1 98.94 178 ILE A N 1
ATOM 1346 C CA . ILE A 1 178 ? -11.531 0.093 -8.891 1 98.94 178 ILE A CA 1
ATOM 1347 C C . ILE A 1 178 ? -11.93 1.281 -8.016 1 98.94 178 ILE A C 1
ATOM 1349 O O . ILE A 1 178 ? -12.594 1.11 -6.992 1 98.94 178 ILE A O 1
ATOM 1353 N N . LEU A 1 179 ? -11.602 2.457 -8.445 1 98.94 179 LEU A N 1
ATOM 1354 C CA . LEU A 1 179 ? -11.938 3.66 -7.695 1 98.94 179 LEU A CA 1
ATOM 1355 C C . LEU A 1 179 ? -13.453 3.797 -7.543 1 98.94 179 LEU A C 1
ATOM 1357 O O . LEU A 1 179 ? -13.945 4.035 -6.438 1 98.94 179 LEU A O 1
ATOM 1361 N N . GLY A 1 180 ? -14.133 3.623 -8.617 1 98.88 180 GLY A N 1
ATOM 1362 C CA . GLY A 1 180 ? -15.578 3.799 -8.617 1 98.88 180 GLY A CA 1
ATOM 1363 C C . GLY A 1 180 ? -16.312 2.758 -7.793 1 98.88 180 GLY A C 1
ATOM 1364 O O . GLY A 1 180 ? -17.281 3.074 -7.109 1 98.88 180 GLY A O 1
ATOM 1365 N N . SER A 1 181 ? -15.93 1.499 -7.852 1 98.88 181 SER A N 1
ATOM 1366 C CA . SER A 1 181 ? -16.562 0.421 -7.102 1 98.88 181 SER A CA 1
ATOM 1367 C C . SER A 1 181 ? -16.422 0.634 -5.598 1 98.88 181 SER A C 1
ATOM 1369 O O . SER A 1 181 ? -17.391 0.505 -4.852 1 98.88 181 SER A O 1
ATOM 1371 N N . VAL A 1 182 ? -15.227 0.97 -5.152 1 98.88 182 VAL A N 1
ATOM 1372 C CA . VAL A 1 182 ? -14.992 1.199 -3.732 1 98.88 182 VAL A CA 1
ATOM 1373 C C . VAL A 1 182 ? -15.805 2.396 -3.256 1 98.88 182 VAL A C 1
ATOM 1375 O O . VAL A 1 182 ? -16.453 2.342 -2.203 1 98.88 182 VAL A O 1
ATOM 1378 N N . LYS A 1 183 ? -15.812 3.449 -4.059 1 98.75 183 LYS A N 1
ATOM 1379 C CA . LYS A 1 183 ? -16.594 4.633 -3.713 1 98.75 183 LYS A CA 1
ATOM 1380 C C . LYS A 1 183 ? -18.078 4.289 -3.564 1 98.75 183 LYS A C 1
ATOM 1382 O O . LYS A 1 183 ? -18.719 4.703 -2.602 1 98.75 183 LYS A O 1
ATOM 1387 N N . GLU A 1 184 ? -18.625 3.555 -4.484 1 98 184 GLU A N 1
ATOM 1388 C CA . GLU A 1 184 ? -20.031 3.215 -4.488 1 98 184 GLU A CA 1
ATOM 1389 C C . GLU A 1 184 ? -20.406 2.369 -3.273 1 98 184 GLU A C 1
ATOM 1391 O O . GLU A 1 184 ? -21.422 2.627 -2.613 1 98 184 GLU A O 1
ATOM 1396 N N . ILE A 1 185 ? -19.641 1.387 -2.994 1 97.44 185 ILE A N 1
ATOM 1397 C CA . ILE A 1 185 ? -19.953 0.499 -1.882 1 97.44 185 ILE A CA 1
ATOM 1398 C C . ILE A 1 185 ? -19.844 1.261 -0.563 1 97.44 185 ILE A C 1
ATOM 1400 O O . ILE A 1 185 ? -20.703 1.125 0.316 1 97.44 185 ILE A O 1
ATOM 1404 N N . LEU A 1 186 ? -18.781 2.082 -0.414 1 97.62 186 LEU A N 1
ATOM 1405 C CA . LEU A 1 186 ? -18.625 2.857 0.812 1 97.62 186 LEU A CA 1
ATOM 1406 C C . LEU A 1 186 ? -19.781 3.842 0.977 1 97.62 186 LEU A C 1
ATOM 1408 O O . LEU A 1 186 ? -20.25 4.066 2.092 1 97.62 186 LEU A O 1
ATOM 1412 N N . ALA A 1 187 ? -20.219 4.434 -0.124 1 96.44 187 ALA A N 1
ATOM 1413 C CA . ALA A 1 187 ? -21.359 5.336 -0.074 1 96.44 187 ALA A CA 1
ATOM 1414 C C . ALA A 1 187 ? -22.609 4.602 0.384 1 96.44 187 ALA A C 1
ATOM 1416 O O . ALA A 1 187 ? -23.391 5.129 1.185 1 96.44 187 ALA A O 1
ATOM 1417 N N . GLU A 1 188 ? -22.797 3.426 -0.098 1 93.5 188 GLU A N 1
ATOM 1418 C CA . GLU A 1 188 ? -23.953 2.621 0.288 1 93.5 188 GLU A CA 1
ATOM 1419 C C . GLU A 1 188 ? -23.891 2.23 1.762 1 93.5 188 GLU A C 1
ATOM 1421 O O . GLU A 1 188 ? -24.906 2.217 2.453 1 93.5 188 GLU A O 1
ATOM 1426 N N . MET A 1 189 ? -22.719 1.915 2.223 1 90.75 189 MET A N 1
ATOM 1427 C CA . MET A 1 189 ? -22.516 1.544 3.619 1 90.75 189 MET A CA 1
ATOM 1428 C C . MET A 1 189 ? -22.844 2.71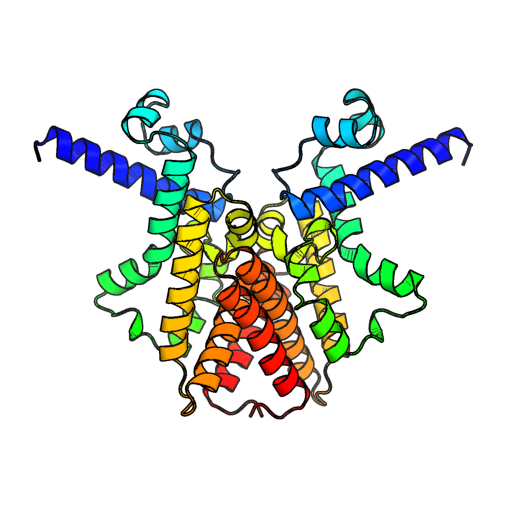3 4.543 1 90.75 189 MET A C 1
ATOM 1430 O O . MET A 1 189 ? -23.422 2.523 5.609 1 90.75 189 MET A O 1
ATOM 1434 N N . SER A 1 190 ? -22.484 3.895 4.168 1 86.69 190 SER A N 1
ATOM 1435 C CA . SER A 1 190 ? -22.703 5.082 4.992 1 86.69 190 SER A CA 1
ATOM 1436 C C . SER A 1 190 ? -24.172 5.445 5.074 1 86.69 190 SER A C 1
ATOM 1438 O O . SER A 1 190 ? -24.609 6.117 6.016 1 86.69 190 SER A O 1
ATOM 1440 N N . LYS A 1 191 ? -24.922 5.086 4.129 1 82 191 LYS A N 1
ATOM 1441 C CA . LYS A 1 191 ? -26.344 5.379 4.09 1 82 191 LYS A CA 1
ATOM 1442 C C . LYS A 1 191 ? -27.156 4.258 4.738 1 82 191 LYS A C 1
ATOM 1444 O O . LYS A 1 191 ? -28.375 4.352 4.859 1 82 191 LYS A O 1
ATOM 1449 N N . GLY A 1 192 ? -26.453 3.318 5.188 1 72.38 192 GLY A N 1
ATOM 1450 C CA . GLY A 1 192 ? -27.141 2.184 5.789 1 72.38 192 GLY A CA 1
ATOM 1451 C C . GLY A 1 192 ? -27.781 1.26 4.766 1 72.38 192 GLY A C 1
ATOM 1452 O O . GLY A 1 192 ? -28.703 0.51 5.09 1 72.38 192 GLY A O 1
ATOM 1453 N N . LYS A 1 193 ? -27.703 1.45 3.52 1 55.25 193 LYS A N 1
ATOM 1454 C CA . LYS A 1 193 ? -28.328 0.688 2.443 1 55.25 193 LYS A CA 1
ATOM 1455 C C . LYS A 1 193 ? -27.609 -0.642 2.223 1 55.25 193 LYS A C 1
ATOM 1457 O O . LYS A 1 193 ? -28.141 -1.538 1.564 1 55.25 193 LYS A O 1
ATOM 1462 N N . VAL A 1 194 ? -26.5 -0.794 2.328 1 52 194 VAL A N 1
ATOM 1463 C CA . VAL A 1 194 ? -25.844 -2.086 2.125 1 52 194 VAL A CA 1
ATOM 1464 C C . VAL A 1 194 ? -26.125 -2.994 3.322 1 52 194 VAL A C 1
ATOM 1466 O O . VAL A 1 194 ? -25.75 -2.666 4.453 1 52 194 VAL A O 1
ATOM 1469 N N . SER A 1 195 ? -27.188 -3.83 3.371 1 36.78 195 SER A N 1
ATOM 1470 C CA . SER A 1 195 ? -27.547 -4.934 4.258 1 36.78 195 SER A CA 1
ATOM 1471 C C . SER A 1 195 ? -26.766 -6.195 3.916 1 36.78 195 SER A C 1
ATOM 1473 O O . SER A 1 195 ? -26.453 -6.438 2.75 1 36.78 195 SER A O 1
ATOM 1475 N N . MET B 1 1 ? 16.609 -31.984 -21.75 1 64.75 1 MET B N 1
ATOM 1476 C CA . MET B 1 1 ? 17.562 -30.969 -21.312 1 64.75 1 MET B CA 1
ATOM 1477 C C . MET B 1 1 ? 18.781 -31.609 -20.672 1 64.75 1 MET B C 1
ATOM 1479 O O . MET B 1 1 ? 18.656 -32.531 -19.875 1 64.75 1 MET B O 1
ATOM 1483 N N . GLY B 1 2 ? 19.922 -31.391 -21.203 1 71.31 2 GLY B N 1
ATOM 1484 C CA . GLY B 1 2 ? 21.078 -32 -20.609 1 71.31 2 GLY B CA 1
ATOM 1485 C C . GLY B 1 2 ? 21.25 -31.672 -19.141 1 71.31 2 GLY B C 1
ATOM 1486 O O . GLY B 1 2 ? 20.609 -30.734 -18.625 1 71.31 2 GLY B O 1
ATOM 1487 N N . HIS B 1 3 ? 21.828 -32.531 -18.453 1 79.06 3 HIS B N 1
ATOM 1488 C CA . HIS B 1 3 ? 22.062 -32.406 -17.016 1 79.06 3 HIS B CA 1
ATOM 1489 C C . HIS B 1 3 ? 22.5 -30.984 -16.656 1 79.06 3 HIS B C 1
ATOM 1491 O O . HIS B 1 3 ? 22.016 -30.391 -15.695 1 79.06 3 HIS B O 1
ATOM 1497 N N . SER B 1 4 ? 23.266 -30.422 -17.516 1 84.88 4 SER B N 1
ATOM 1498 C CA . SER B 1 4 ? 23.797 -29.078 -17.297 1 84.88 4 SER B CA 1
ATOM 1499 C C . SER B 1 4 ? 22.688 -28.031 -17.438 1 84.88 4 SER B C 1
ATOM 1501 O O . SER B 1 4 ? 22.625 -27.078 -16.641 1 84.88 4 SER B O 1
ATOM 1503 N N . GLN B 1 5 ? 21.875 -28.297 -18.438 1 87.06 5 GLN B N 1
ATOM 1504 C CA . GLN B 1 5 ? 20.781 -27.359 -18.641 1 87.06 5 GLN B CA 1
ATOM 1505 C C . GLN B 1 5 ? 19.781 -27.438 -17.484 1 87.06 5 GLN B C 1
ATOM 1507 O O . GLN B 1 5 ? 19.25 -26.406 -17.062 1 87.06 5 GLN B O 1
ATOM 1512 N N . MET B 1 6 ? 19.609 -28.625 -17.031 1 89.25 6 MET B N 1
ATOM 1513 C CA . MET B 1 6 ? 18.688 -28.828 -15.922 1 89.25 6 MET B CA 1
ATOM 1514 C C . MET B 1 6 ? 19.234 -28.188 -14.648 1 89.25 6 MET B C 1
ATOM 1516 O O . MET B 1 6 ? 18.484 -27.578 -13.883 1 89.25 6 MET B O 1
ATOM 1520 N N . ASP B 1 7 ? 20.453 -28.25 -14.461 1 90.44 7 ASP B N 1
ATOM 1521 C CA . ASP B 1 7 ? 21.109 -27.641 -13.305 1 90.44 7 ASP B CA 1
ATOM 1522 C C . ASP B 1 7 ? 21.016 -26.109 -13.359 1 90.44 7 ASP B C 1
ATOM 1524 O O . ASP B 1 7 ? 20.766 -25.469 -12.344 1 90.44 7 ASP B O 1
ATOM 1528 N N . LYS B 1 8 ? 21.219 -25.609 -14.547 1 92.19 8 LYS B N 1
ATOM 1529 C CA . LYS B 1 8 ? 21.109 -24.172 -14.734 1 92.19 8 LYS B CA 1
ATOM 1530 C C . LYS B 1 8 ? 19.703 -23.688 -14.445 1 92.19 8 LYS B C 1
ATOM 1532 O O . LYS B 1 8 ? 19.5 -22.656 -13.805 1 92.19 8 LYS B O 1
ATOM 1537 N N . GLN B 1 9 ? 18.812 -24.422 -14.953 1 94.56 9 GLN B N 1
ATOM 1538 C CA . GLN B 1 9 ? 17.422 -24.062 -14.742 1 94.56 9 GLN B CA 1
ATOM 1539 C C . GLN B 1 9 ? 17.062 -24.109 -13.258 1 94.56 9 GLN B C 1
ATOM 1541 O O . GLN B 1 9 ? 16.359 -23.234 -12.75 1 94.56 9 GLN B O 1
ATOM 1546 N N . ARG B 1 10 ? 17.516 -25.078 -12.609 1 95.69 10 ARG B N 1
ATOM 1547 C CA . ARG B 1 10 ? 17.266 -25.219 -11.18 1 95.69 10 ARG B CA 1
ATOM 1548 C C . ARG B 1 10 ? 17.875 -24.047 -10.406 1 95.69 10 ARG B C 1
ATOM 1550 O O . ARG B 1 10 ? 17.25 -23.531 -9.469 1 95.69 10 ARG B O 1
ATOM 1557 N N . THR B 1 11 ? 19.031 -23.688 -10.797 1 96.5 11 THR B N 1
ATOM 1558 C CA . THR B 1 11 ? 19.703 -22.547 -10.164 1 96.5 11 THR B CA 1
ATOM 1559 C C . THR B 1 11 ? 18.938 -21.25 -10.438 1 96.5 11 THR B C 1
ATOM 1561 O O . THR B 1 11 ? 18.734 -20.438 -9.531 1 96.5 11 THR B O 1
ATOM 1564 N N . HIS B 1 12 ? 18.531 -21.109 -11.664 1 97.94 12 HIS B N 1
ATOM 1565 C CA . HIS B 1 12 ? 17.75 -19.953 -12.055 1 97.94 12 HIS B CA 1
ATOM 1566 C C . HIS B 1 12 ? 16.484 -19.828 -11.211 1 97.94 12 HIS B C 1
ATOM 1568 O O . HIS B 1 12 ? 16.188 -18.766 -10.664 1 97.94 12 HIS B O 1
ATOM 1574 N N . GLU B 1 13 ? 15.797 -20.891 -11.008 1 97.5 13 GLU B N 1
ATOM 1575 C CA . GLU B 1 13 ? 14.555 -20.922 -10.25 1 97.5 13 GLU B CA 1
ATOM 1576 C C . GLU B 1 13 ? 14.805 -20.625 -8.773 1 97.5 13 GLU B C 1
ATOM 1578 O O . GLU B 1 13 ? 14.008 -19.953 -8.117 1 97.5 13 GLU B O 1
ATOM 1583 N N . ARG B 1 14 ? 15.859 -21.109 -8.281 1 97.19 14 ARG B N 1
ATOM 1584 C CA . ARG B 1 14 ? 16.219 -20.859 -6.887 1 97.19 14 ARG B CA 1
ATOM 1585 C C . ARG B 1 14 ? 16.469 -19.375 -6.645 1 97.19 14 ARG B C 1
ATOM 1587 O O . ARG B 1 14 ? 16.016 -18.812 -5.641 1 97.19 14 ARG B O 1
ATOM 1594 N N . ILE B 1 15 ? 17.172 -18.734 -7.547 1 98.31 15 ILE B N 1
ATOM 1595 C CA . ILE B 1 15 ? 17.422 -17.297 -7.434 1 98.31 15 ILE B CA 1
ATOM 1596 C C . ILE B 1 15 ? 16.094 -16.531 -7.441 1 98.31 15 ILE B C 1
ATOM 1598 O O . ILE B 1 15 ? 15.883 -15.641 -6.621 1 98.31 15 ILE B O 1
ATOM 1602 N N . VAL B 1 16 ? 15.219 -16.938 -8.305 1 98.56 16 VAL B N 1
ATOM 1603 C CA . VAL B 1 16 ? 13.93 -16.266 -8.461 1 98.56 16 VAL B CA 1
ATOM 1604 C C . VAL B 1 16 ? 13.109 -16.438 -7.188 1 98.56 16 VAL B C 1
ATOM 1606 O O . VAL B 1 16 ? 12.484 -15.477 -6.715 1 98.56 16 VAL B O 1
ATOM 1609 N N . GLU B 1 17 ? 13.133 -17.578 -6.602 1 98.12 17 GLU B N 1
ATOM 1610 C CA . GLU B 1 17 ? 12.367 -17.844 -5.387 1 98.12 17 GLU B CA 1
ATOM 1611 C C . GLU B 1 17 ? 12.898 -17.031 -4.211 1 98.12 17 GLU B C 1
ATOM 1613 O O . GLU B 1 17 ? 12.117 -16.484 -3.428 1 98.12 17 GLU B O 1
ATOM 1618 N N . ILE B 1 18 ? 14.172 -16.969 -4.09 1 98.38 18 ILE B N 1
ATOM 1619 C CA . ILE B 1 18 ? 14.789 -16.156 -3.043 1 98.38 18 ILE B CA 1
ATOM 1620 C C . ILE B 1 18 ? 14.422 -14.688 -3.24 1 98.38 18 ILE B C 1
ATOM 1622 O O . ILE B 1 18 ? 14.023 -14.008 -2.291 1 98.38 18 ILE B O 1
ATOM 1626 N N . ALA B 1 19 ? 14.508 -14.242 -4.465 1 98.62 19 ALA B N 1
ATOM 1627 C CA . ALA B 1 19 ? 14.18 -12.852 -4.785 1 98.62 19 ALA B CA 1
ATOM 1628 C C . ALA B 1 19 ? 12.711 -12.555 -4.469 1 98.62 19 ALA B C 1
ATOM 1630 O O . ALA B 1 19 ? 12.398 -11.508 -3.891 1 98.62 19 ALA B O 1
ATOM 1631 N N . ALA B 1 20 ? 11.836 -13.5 -4.832 1 98.62 20 ALA B N 1
ATOM 1632 C CA . ALA B 1 20 ? 10.406 -13.312 -4.598 1 98.62 20 ALA B CA 1
ATOM 1633 C C . ALA B 1 20 ? 10.117 -13.086 -3.117 1 98.62 20 ALA B C 1
ATOM 1635 O O . ALA B 1 20 ? 9.32 -12.219 -2.76 1 98.62 20 ALA B O 1
ATOM 1636 N N . LYS B 1 21 ? 10.781 -13.836 -2.311 1 98.44 21 LYS B N 1
ATOM 1637 C CA . LYS B 1 21 ? 10.602 -13.703 -0.867 1 98.44 21 LYS B CA 1
ATOM 1638 C C . LYS B 1 21 ? 11.227 -12.414 -0.35 1 98.44 21 LYS B C 1
ATOM 1640 O O . LYS B 1 21 ? 10.57 -11.648 0.365 1 98.44 21 LYS B O 1
ATOM 1645 N N . ARG B 1 22 ? 12.406 -12.078 -0.714 1 98.38 22 ARG B N 1
ATOM 1646 C CA . ARG B 1 22 ? 13.148 -10.93 -0.195 1 98.38 22 ARG B CA 1
ATOM 1647 C C . ARG B 1 22 ? 12.523 -9.617 -0.652 1 98.38 22 ARG B C 1
ATOM 1649 O O . ARG B 1 22 ? 12.469 -8.656 0.111 1 98.38 22 ARG B O 1
ATOM 1656 N N . LEU B 1 23 ? 12.055 -9.594 -1.856 1 98.38 23 LEU B N 1
ATOM 1657 C CA . LEU B 1 23 ? 11.398 -8.383 -2.355 1 98.38 23 LEU B CA 1
ATOM 1658 C C . LEU B 1 23 ? 10.133 -8.086 -1.561 1 98.38 23 LEU B C 1
ATOM 1660 O O . LEU B 1 23 ? 9.836 -6.922 -1.284 1 98.38 23 LEU B O 1
ATOM 1664 N N . ARG B 1 24 ? 9.391 -9.07 -1.176 1 98.38 24 ARG B N 1
ATOM 1665 C CA . ARG B 1 24 ? 8.195 -8.875 -0.356 1 98.38 24 ARG B CA 1
ATOM 1666 C C . ARG B 1 24 ? 8.57 -8.406 1.046 1 98.38 24 ARG B C 1
ATOM 1668 O O . ARG B 1 24 ? 7.812 -7.668 1.681 1 98.38 24 ARG B O 1
ATOM 1675 N N . GLU B 1 25 ? 9.734 -8.773 1.501 1 98.19 25 GLU B N 1
ATOM 1676 C CA . GLU B 1 25 ? 10.188 -8.414 2.84 1 98.19 25 GLU B CA 1
ATOM 1677 C C . GLU B 1 25 ? 10.789 -7.012 2.861 1 98.19 25 GLU B C 1
ATOM 1679 O O . GLU B 1 25 ? 10.57 -6.25 3.805 1 98.19 25 GLU B O 1
ATOM 1684 N N . GLU B 1 26 ? 11.516 -6.656 1.735 1 97.44 26 GLU B N 1
ATOM 1685 C CA . GLU B 1 26 ? 12.414 -5.508 1.831 1 97.44 26 GLU B CA 1
ATOM 1686 C C . GLU B 1 26 ? 12.023 -4.422 0.833 1 97.44 26 GLU B C 1
ATOM 1688 O O . GLU B 1 26 ? 12.578 -3.318 0.863 1 97.44 26 GLU B O 1
ATOM 1693 N N . GLY B 1 27 ? 11.062 -4.742 -0.018 1 97.38 27 GLY B N 1
ATOM 1694 C CA . GLY B 1 27 ? 10.727 -3.812 -1.084 1 97.38 27 GLY B CA 1
ATOM 1695 C C . GLY B 1 27 ? 11.578 -4.004 -2.328 1 97.38 27 GLY B C 1
ATOM 1696 O O . GLY B 1 27 ? 12.625 -4.652 -2.279 1 97.38 27 GLY B O 1
ATOM 1697 N N . LEU B 1 28 ? 11.133 -3.473 -3.463 1 96.75 28 LEU B N 1
ATOM 1698 C CA . LEU B 1 28 ? 11.812 -3.689 -4.738 1 96.75 28 LEU B CA 1
ATOM 1699 C C . LEU B 1 28 ? 13.195 -3.053 -4.734 1 96.75 28 LEU B C 1
ATOM 1701 O O . LEU B 1 28 ? 14.125 -3.578 -5.352 1 96.75 28 LEU B O 1
ATOM 1705 N N . GLU B 1 29 ? 13.336 -1.986 -3.996 1 93.5 29 GLU B N 1
ATOM 1706 C CA . GLU B 1 29 ? 14.617 -1.286 -3.99 1 93.5 29 GLU B CA 1
ATOM 1707 C C . GLU B 1 29 ? 15.492 -1.748 -2.828 1 93.5 29 GLU B C 1
ATOM 1709 O O . GLU B 1 29 ? 16.641 -1.339 -2.715 1 93.5 29 GLU B O 1
ATOM 1714 N N . GLY B 1 30 ? 14.984 -2.615 -2.035 1 92.69 30 GLY B N 1
ATOM 1715 C CA . GLY B 1 30 ? 15.688 -3.018 -0.829 1 92.69 30 GLY B CA 1
ATOM 1716 C C . GLY B 1 30 ? 16.594 -4.223 -1.039 1 92.69 30 GLY B C 1
ATOM 1717 O O . GLY B 1 30 ? 17.328 -4.621 -0.133 1 92.69 30 GLY B O 1
ATOM 1718 N N . VAL B 1 31 ? 16.516 -4.734 -2.201 1 93.75 31 VAL B N 1
ATOM 1719 C CA . VAL B 1 31 ? 17.281 -5.953 -2.463 1 93.75 31 VAL B CA 1
ATOM 1720 C C . VAL B 1 31 ? 18.266 -5.715 -3.6 1 93.75 31 VAL B C 1
ATOM 1722 O O . VAL B 1 31 ? 17.859 -5.414 -4.727 1 93.75 31 VAL B O 1
ATOM 1725 N N . GLY B 1 32 ? 19.547 -5.891 -3.271 1 95.19 32 GLY B N 1
ATOM 1726 C CA . GLY B 1 32 ? 20.578 -5.77 -4.297 1 95.19 32 GLY B CA 1
ATOM 1727 C C . GLY B 1 32 ? 20.953 -7.102 -4.91 1 95.19 32 GLY B C 1
ATOM 1728 O O . GLY B 1 32 ? 20.797 -8.148 -4.285 1 95.19 32 GLY B O 1
ATOM 1729 N N . VAL B 1 33 ? 21.484 -7.027 -6.078 1 96.75 33 VAL B N 1
ATOM 1730 C CA . VAL B 1 33 ? 21.875 -8.219 -6.828 1 96.75 33 VAL B CA 1
ATOM 1731 C C . VAL B 1 33 ? 22.953 -8.969 -6.07 1 96.75 33 VAL B C 1
ATOM 1733 O O . VAL B 1 33 ? 22.891 -10.195 -5.93 1 96.75 33 VAL B O 1
ATOM 1736 N N . ALA B 1 34 ? 23.922 -8.258 -5.559 1 97 34 ALA B N 1
ATOM 1737 C CA . ALA B 1 34 ? 25.047 -8.891 -4.867 1 97 34 ALA B CA 1
ATOM 1738 C C . ALA B 1 34 ? 24.562 -9.688 -3.656 1 97 34 ALA B C 1
ATOM 1740 O O . ALA B 1 34 ? 24.953 -10.844 -3.471 1 97 34 ALA B O 1
ATOM 1741 N N . ASP B 1 35 ? 23.734 -9.117 -2.846 1 96.19 35 ASP B N 1
ATOM 1742 C CA . ASP B 1 35 ? 23.203 -9.766 -1.651 1 96.19 35 ASP B CA 1
ATOM 1743 C C . ASP B 1 35 ? 22.344 -10.977 -2.021 1 96.19 35 ASP B C 1
ATOM 1745 O O . ASP B 1 35 ? 22.422 -12.016 -1.363 1 96.19 35 ASP B O 1
ATOM 1749 N N . LEU B 1 36 ? 21.562 -10.82 -3.045 1 97.12 36 LEU B N 1
ATOM 1750 C CA . LEU B 1 36 ? 20.703 -11.906 -3.506 1 97.12 36 LEU B CA 1
ATOM 1751 C C . LEU B 1 36 ? 21.531 -13.102 -3.975 1 97.12 36 LEU B C 1
ATOM 1753 O O . LEU B 1 36 ? 21.234 -14.242 -3.613 1 97.12 36 LEU B O 1
ATOM 1757 N N . MET B 1 37 ? 22.562 -12.828 -4.75 1 97.94 37 MET B N 1
ATOM 1758 C CA . MET B 1 37 ? 23.422 -13.891 -5.262 1 97.94 37 MET B CA 1
ATOM 1759 C C . MET B 1 37 ? 24.188 -14.57 -4.125 1 97.94 37 MET B C 1
ATOM 1761 O O . MET B 1 37 ? 24.297 -15.797 -4.09 1 97.94 37 MET B O 1
ATOM 1765 N N . LYS B 1 38 ? 24.641 -13.781 -3.207 1 97.5 38 LYS B N 1
ATOM 1766 C CA . LYS B 1 38 ? 25.312 -14.32 -2.029 1 97.5 38 LYS B CA 1
ATOM 1767 C C . LYS B 1 38 ? 24.391 -15.258 -1.255 1 97.5 38 LYS B C 1
ATOM 1769 O O . LYS B 1 38 ? 24.797 -16.359 -0.866 1 97.5 38 LYS B O 1
ATOM 1774 N N . GLU B 1 39 ? 23.203 -14.859 -1.106 1 97.19 39 GLU B N 1
ATOM 1775 C CA . GLU B 1 39 ? 22.234 -15.695 -0.406 1 97.19 39 GLU B CA 1
ATOM 1776 C C . GLU B 1 39 ? 21.969 -16.984 -1.171 1 97.19 39 GLU B C 1
ATOM 1778 O O . GLU B 1 39 ? 21.688 -18.031 -0.566 1 97.19 39 GLU B O 1
ATOM 1783 N N . ALA B 1 40 ? 22.047 -16.891 -2.482 1 96.88 40 ALA B N 1
ATOM 1784 C CA . ALA B 1 40 ? 21.828 -18.062 -3.334 1 96.88 40 ALA B CA 1
ATOM 1785 C C . ALA B 1 40 ? 23.078 -18.922 -3.408 1 96.88 40 ALA B C 1
ATOM 1787 O O . ALA B 1 40 ? 23.078 -19.984 -4.043 1 96.88 40 ALA B O 1
ATOM 1788 N N . GLY B 1 41 ? 24.172 -18.469 -2.773 1 97.06 41 GLY B N 1
ATOM 1789 C CA . GLY B 1 41 ? 25.422 -19.219 -2.799 1 97.06 41 GLY B CA 1
ATOM 1790 C C . GLY B 1 41 ? 26.156 -19.094 -4.117 1 97.06 41 GLY B C 1
ATOM 1791 O O . GLY B 1 41 ? 26.828 -20.047 -4.543 1 9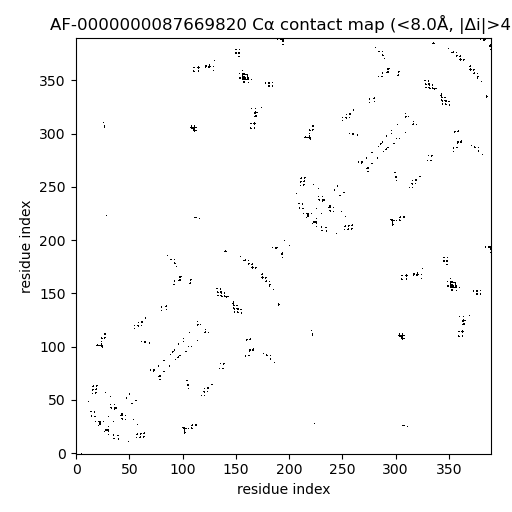7.06 41 GLY B O 1
ATOM 1792 N N . LEU B 1 42 ? 25.922 -18.062 -4.77 1 97 42 LEU B N 1
ATOM 1793 C CA . LEU B 1 42 ? 26.5 -17.859 -6.098 1 97 42 LEU B CA 1
ATOM 1794 C C . LEU B 1 42 ? 27.344 -16.594 -6.137 1 97 42 LEU B C 1
ATOM 1796 O O . LEU B 1 42 ? 27.219 -15.727 -5.266 1 97 42 LEU B O 1
ATOM 1800 N N . THR B 1 43 ? 28.188 -16.484 -7.172 1 95.44 43 THR B N 1
ATOM 1801 C CA . THR B 1 43 ? 28.953 -15.273 -7.41 1 95.44 43 THR B CA 1
ATOM 1802 C C . THR B 1 43 ? 28.094 -14.219 -8.102 1 95.44 43 THR B C 1
ATOM 1804 O O . THR B 1 43 ? 27.188 -14.555 -8.867 1 95.44 43 THR B O 1
ATOM 1807 N N . VAL B 1 44 ? 28.438 -12.953 -7.824 1 95.19 44 VAL B N 1
ATOM 1808 C CA . VAL B 1 44 ? 27.703 -11.844 -8.43 1 95.19 44 VAL B CA 1
ATOM 1809 C C . VAL B 1 44 ? 27.812 -11.922 -9.953 1 95.19 44 VAL B C 1
ATOM 1811 O O . VAL B 1 44 ? 26.859 -11.633 -10.672 1 95.19 44 VAL B O 1
ATOM 1814 N N . GLY B 1 45 ? 28.938 -12.359 -10.492 1 94.5 45 GLY B N 1
ATOM 1815 C CA . GLY B 1 45 ? 29.172 -12.477 -11.922 1 94.5 45 GLY B CA 1
ATOM 1816 C C . GLY B 1 45 ? 28.25 -13.469 -12.602 1 94.5 45 GLY B C 1
ATOM 1817 O O . GLY B 1 45 ? 27.906 -13.305 -13.773 1 94.5 45 GLY B O 1
ATOM 1818 N N . GLY B 1 46 ? 27.844 -14.422 -11.93 1 95.31 46 GLY B N 1
ATOM 1819 C CA . GLY B 1 46 ? 26.938 -15.43 -12.453 1 95.31 46 GLY B CA 1
ATOM 1820 C C . GLY B 1 46 ? 25.531 -14.891 -12.703 1 95.31 46 GLY B C 1
ATOM 1821 O O . GLY B 1 46 ? 24.734 -15.531 -13.398 1 95.31 46 GLY B O 1
ATOM 1822 N N . PHE B 1 47 ? 25.25 -13.734 -12.141 1 97.56 47 PHE B N 1
ATOM 1823 C CA . PHE B 1 47 ? 23.922 -13.156 -12.273 1 97.56 47 PHE B CA 1
ATOM 1824 C C . PHE B 1 47 ? 23.531 -12.992 -13.734 1 97.56 47 PHE B C 1
ATOM 1826 O O . PHE B 1 47 ? 22.422 -13.352 -14.141 1 97.56 47 PHE B O 1
ATOM 1833 N N . TYR B 1 48 ? 24.375 -12.562 -14.516 1 95.06 48 TYR B N 1
ATOM 1834 C CA . TYR B 1 48 ? 24.078 -12.188 -15.898 1 95.06 48 TYR B CA 1
ATOM 1835 C C . TYR B 1 48 ? 24.016 -13.414 -16.797 1 95.06 48 TYR B C 1
ATOM 1837 O O . TYR B 1 48 ? 23.656 -13.32 -17.969 1 95.06 48 TYR B O 1
ATOM 1845 N N . LYS B 1 49 ? 24.375 -14.555 -16.297 1 96.44 49 LYS B N 1
ATOM 1846 C CA . LYS B 1 49 ? 24.125 -15.82 -16.969 1 96.44 49 LYS B CA 1
ATOM 1847 C C . LYS B 1 49 ? 22.641 -16.203 -16.891 1 96.44 49 LYS B C 1
ATOM 1849 O O . LYS B 1 49 ? 22.156 -17.031 -17.672 1 96.44 49 LYS B O 1
ATOM 1854 N N . HIS B 1 50 ? 22.016 -15.625 -15.953 1 97.44 50 HIS B N 1
ATOM 1855 C CA . HIS B 1 50 ? 20.625 -16 -15.695 1 97.44 50 HIS B CA 1
ATOM 1856 C C . HIS B 1 50 ? 19.672 -14.883 -16.109 1 97.44 50 HIS B C 1
ATOM 1858 O O . HIS B 1 50 ? 18.547 -15.148 -16.531 1 97.44 50 HIS B O 1
ATOM 1864 N N . PHE B 1 51 ? 20.141 -13.656 -15.961 1 97.94 51 PHE B N 1
ATOM 1865 C CA . PHE B 1 51 ? 19.266 -12.516 -16.188 1 97.94 51 PHE B CA 1
ATOM 1866 C C . PHE B 1 51 ? 19.984 -11.438 -16.984 1 97.94 51 PHE B C 1
ATOM 1868 O O . PHE B 1 51 ? 21.141 -11.133 -16.719 1 97.94 51 PHE B O 1
ATOM 1875 N N . ALA B 1 52 ? 19.188 -10.789 -17.828 1 97 52 ALA B N 1
ATOM 1876 C CA . ALA B 1 52 ? 19.75 -9.703 -18.641 1 97 52 ALA B CA 1
ATOM 1877 C C . ALA B 1 52 ? 19.906 -8.43 -17.812 1 97 52 ALA B C 1
ATOM 1879 O O . ALA B 1 52 ? 20.719 -7.566 -18.141 1 97 52 ALA B O 1
ATOM 1880 N N . SER B 1 53 ? 19.047 -8.32 -16.828 1 96.44 53 SER B N 1
ATOM 1881 C CA . SER B 1 53 ? 19.031 -7.141 -15.977 1 96.44 53 SER B CA 1
ATOM 1882 C C . SER B 1 53 ? 18.359 -7.422 -14.648 1 96.44 53 SER B C 1
ATOM 1884 O O . SER B 1 53 ? 17.688 -8.445 -14.492 1 96.44 53 SER B O 1
ATOM 1886 N N . ARG B 1 54 ? 18.469 -6.559 -13.742 1 96.56 54 ARG B N 1
ATOM 1887 C CA . ARG B 1 54 ? 17.75 -6.637 -12.477 1 96.56 54 ARG B CA 1
ATOM 1888 C C . ARG B 1 54 ? 16.25 -6.594 -12.703 1 96.56 54 ARG B C 1
ATOM 1890 O O . ARG B 1 54 ? 15.492 -7.297 -12.031 1 96.56 54 ARG B O 1
ATOM 1897 N N . ASP B 1 55 ? 15.844 -5.828 -13.648 1 96.56 55 ASP B N 1
ATOM 1898 C CA . ASP B 1 55 ? 14.422 -5.699 -13.945 1 96.56 55 ASP B CA 1
ATOM 1899 C C . ASP B 1 55 ? 13.836 -7.031 -14.398 1 96.56 55 ASP B C 1
ATOM 1901 O O . ASP B 1 55 ? 12.695 -7.363 -14.07 1 96.56 55 ASP B O 1
ATOM 1905 N N . GLU B 1 56 ? 14.562 -7.695 -15.141 1 97.62 56 GLU B N 1
ATOM 1906 C CA . GLU B 1 56 ? 14.109 -9.016 -15.57 1 97.62 56 GLU B CA 1
ATOM 1907 C C . GLU B 1 56 ? 13.93 -9.953 -14.375 1 97.62 56 GLU B C 1
ATOM 1909 O O . GLU B 1 56 ? 12.945 -10.688 -14.297 1 97.62 56 GLU B O 1
ATOM 1914 N N . LEU B 1 57 ? 14.922 -9.961 -13.508 1 98.19 57 LEU B N 1
ATOM 1915 C CA . LEU B 1 57 ? 14.797 -10.742 -12.281 1 98.19 57 LEU B CA 1
ATOM 1916 C C . LEU B 1 57 ? 13.562 -10.336 -11.5 1 98.19 57 LEU B C 1
ATOM 1918 O O . LEU B 1 57 ? 12.797 -11.188 -11.039 1 98.19 57 LEU B O 1
ATOM 1922 N N . VAL B 1 58 ? 13.336 -9.055 -11.312 1 98.25 58 VAL B N 1
ATOM 1923 C CA . VAL B 1 58 ? 12.219 -8.539 -10.523 1 98.25 58 VAL B CA 1
ATOM 1924 C C . VAL B 1 58 ? 10.898 -9 -11.141 1 98.25 58 VAL B C 1
ATOM 1926 O O . VAL B 1 58 ? 10.008 -9.477 -10.438 1 98.25 58 VAL B O 1
ATOM 1929 N N . ALA B 1 59 ? 10.781 -8.859 -12.414 1 98.31 59 ALA B N 1
ATOM 1930 C CA . ALA B 1 59 ? 9.562 -9.281 -13.102 1 98.31 59 ALA B CA 1
ATOM 1931 C C . ALA B 1 59 ? 9.281 -10.758 -12.859 1 98.31 59 ALA B C 1
ATOM 1933 O O . ALA B 1 59 ? 8.156 -11.133 -12.531 1 98.31 59 ALA B O 1
ATOM 1934 N N . GLU B 1 60 ? 10.273 -11.578 -12.992 1 98.25 60 GLU B N 1
ATOM 1935 C CA . GLU B 1 60 ? 10.102 -13.008 -12.781 1 98.25 60 GLU B CA 1
ATOM 1936 C C . GLU B 1 60 ? 9.766 -13.312 -11.328 1 98.25 60 GLU B C 1
ATOM 1938 O O . GLU B 1 60 ? 8.906 -14.156 -11.047 1 98.25 60 GLU B O 1
ATOM 1943 N N . ALA B 1 61 ? 10.477 -12.664 -10.477 1 98.56 61 ALA B N 1
ATOM 1944 C CA . ALA B 1 61 ? 10.242 -12.859 -9.047 1 98.56 61 ALA B CA 1
ATOM 1945 C C . ALA B 1 61 ? 8.82 -12.469 -8.672 1 98.56 61 ALA B C 1
ATOM 1947 O O . ALA B 1 61 ? 8.172 -13.156 -7.871 1 98.56 61 ALA B O 1
ATOM 1948 N N . MET B 1 62 ? 8.344 -11.375 -9.219 1 98.5 62 MET B N 1
ATOM 1949 C CA . MET B 1 62 ? 6.977 -10.945 -8.914 1 98.5 62 MET B CA 1
ATOM 1950 C C . MET B 1 62 ? 5.961 -11.945 -9.461 1 98.5 62 MET B C 1
ATOM 1952 O O . MET B 1 62 ? 4.965 -12.242 -8.797 1 98.5 62 MET B O 1
ATOM 1956 N N . GLN B 1 63 ? 6.207 -12.422 -10.625 1 98.12 63 GLN B N 1
ATOM 1957 C CA . GLN B 1 63 ? 5.312 -13.445 -11.172 1 98.12 63 GLN B CA 1
ATOM 1958 C C . GLN B 1 63 ? 5.215 -14.641 -10.234 1 98.12 63 GLN B C 1
ATOM 1960 O O . GLN B 1 63 ? 4.121 -15.141 -9.961 1 98.12 63 GLN B O 1
ATOM 1965 N N . VAL B 1 64 ? 6.344 -15.07 -9.734 1 98.12 64 VAL B N 1
ATOM 1966 C CA . VAL B 1 64 ? 6.391 -16.188 -8.789 1 98.12 64 VAL B CA 1
ATOM 1967 C C . VAL B 1 64 ? 5.672 -15.797 -7.5 1 98.12 64 VAL B C 1
ATOM 1969 O O . VAL B 1 64 ? 4.867 -16.578 -6.973 1 98.12 64 VAL B O 1
ATOM 1972 N N . ALA B 1 65 ? 5.922 -14.648 -6.988 1 98.38 65 ALA B N 1
ATOM 1973 C CA . ALA B 1 65 ? 5.312 -14.18 -5.746 1 98.38 65 ALA B CA 1
ATOM 1974 C C . ALA B 1 65 ? 3.791 -14.125 -5.867 1 98.38 65 ALA B C 1
ATOM 1976 O O . ALA B 1 65 ? 3.074 -14.562 -4.965 1 98.38 65 ALA B O 1
ATOM 1977 N N . PHE B 1 66 ? 3.287 -13.672 -6.969 1 97.75 66 PHE B N 1
ATOM 1978 C CA . PHE B 1 66 ? 1.856 -13.484 -7.172 1 97.75 66 PHE B CA 1
ATOM 1979 C C . PHE B 1 66 ? 1.135 -14.828 -7.211 1 97.75 66 PHE B C 1
ATOM 1981 O O . PHE B 1 66 ? -0.041 -14.922 -6.852 1 97.75 66 PHE B O 1
ATOM 1988 N N . THR B 1 67 ? 1.811 -15.883 -7.547 1 95.12 67 THR B N 1
ATOM 1989 C CA . THR B 1 67 ? 1.147 -17.156 -7.746 1 95.12 67 THR B CA 1
ATOM 1990 C C . THR B 1 67 ? 1.496 -18.125 -6.621 1 95.12 67 THR B C 1
ATOM 1992 O O . THR B 1 67 ? 1.035 -19.281 -6.613 1 95.12 67 THR B O 1
ATOM 1995 N N . SER B 1 68 ? 2.281 -17.672 -5.707 1 96.19 68 SER B N 1
ATOM 1996 C CA . SER B 1 68 ? 2.834 -18.547 -4.676 1 96.19 68 SER B CA 1
ATOM 1997 C C . SER B 1 68 ? 1.729 -19.141 -3.811 1 96.19 68 SER B C 1
ATOM 1999 O O . SER B 1 68 ? 1.785 -20.312 -3.451 1 96.19 68 SER B O 1
ATOM 2001 N N . TRP B 1 69 ? 0.741 -18.359 -3.42 1 94.75 69 TRP B N 1
ATOM 2002 C CA . TRP B 1 69 ? -0.34 -18.828 -2.559 1 94.75 69 TRP B CA 1
ATOM 2003 C C . TRP B 1 69 ? -1.148 -19.922 -3.248 1 94.75 69 TRP B C 1
ATOM 2005 O O . TRP B 1 69 ? -1.432 -20.953 -2.648 1 94.75 69 TRP B O 1
ATOM 2015 N N . ALA B 1 70 ? -1.559 -19.688 -4.449 1 94.44 70 ALA B N 1
ATOM 2016 C CA . ALA B 1 70 ? -2.312 -20.688 -5.211 1 94.44 70 ALA B CA 1
ATOM 2017 C C . ALA B 1 70 ? -1.521 -21.984 -5.355 1 94.44 70 ALA B C 1
ATOM 2019 O O . ALA B 1 70 ? -2.082 -23.078 -5.254 1 94.44 70 ALA B O 1
ATOM 2020 N N . LYS B 1 71 ? -0.251 -21.844 -5.586 1 95 71 LYS B N 1
ATOM 2021 C CA . LYS B 1 71 ? 0.607 -23.016 -5.715 1 95 71 LYS B CA 1
ATOM 2022 C C . LYS B 1 71 ? 0.674 -23.797 -4.406 1 95 71 LYS B C 1
ATOM 2024 O O . LYS B 1 71 ? 0.683 -25.031 -4.41 1 95 71 LYS B O 1
ATOM 2029 N N . LYS B 1 72 ? 0.737 -23.062 -3.332 1 94.81 72 LYS B N 1
ATOM 2030 C CA . LYS B 1 72 ? 0.742 -23.719 -2.023 1 94.81 72 LYS B CA 1
ATOM 2031 C C . LYS B 1 72 ? -0.559 -24.484 -1.78 1 94.81 72 LYS B C 1
ATOM 2033 O O . LYS B 1 72 ? -0.545 -25.578 -1.239 1 94.81 72 LYS B O 1
ATOM 2038 N N . MET B 1 73 ? -1.693 -23.891 -2.117 1 94.62 73 MET B N 1
ATOM 2039 C CA . MET B 1 73 ? -2.982 -24.562 -1.993 1 94.62 73 MET B CA 1
ATOM 2040 C C . MET B 1 73 ? -3.025 -25.812 -2.857 1 94.62 73 MET B C 1
ATOM 2042 O O . MET B 1 73 ? -3.436 -26.875 -2.393 1 94.62 73 MET B O 1
ATOM 2046 N N . GLU B 1 74 ? -2.59 -25.641 -4.066 1 94.38 74 GLU B N 1
ATOM 2047 C CA . GLU B 1 74 ? -2.562 -26.766 -4.988 1 94.38 74 GLU B CA 1
ATOM 2048 C C . GLU B 1 74 ? -1.73 -27.922 -4.434 1 94.38 74 GLU B C 1
ATOM 2050 O O . GLU B 1 74 ? -2.102 -29.078 -4.574 1 94.38 74 GLU B O 1
ATOM 2055 N N . ALA B 1 75 ? -0.647 -27.578 -3.887 1 95.31 75 ALA B N 1
ATOM 2056 C CA . ALA B 1 75 ? 0.235 -28.594 -3.305 1 95.31 75 ALA B CA 1
ATOM 2057 C C . ALA B 1 75 ? -0.464 -29.344 -2.176 1 95.31 75 ALA B C 1
ATOM 2059 O O . ALA B 1 75 ? -0.101 -30.484 -1.862 1 95.31 75 ALA B O 1
ATOM 2060 N N . ARG B 1 76 ? -1.447 -28.766 -1.562 1 95.12 76 ARG B N 1
ATOM 2061 C CA . ARG B 1 76 ? -2.229 -29.391 -0.497 1 95.12 76 ARG B CA 1
ATOM 2062 C C . ARG B 1 76 ? -3.469 -30.078 -1.057 1 95.12 76 ARG B C 1
ATOM 2064 O O . ARG B 1 76 ? -4.305 -30.578 -0.299 1 95.12 76 ARG B O 1
ATOM 2071 N N . GLY B 1 77 ? -3.615 -30.031 -2.312 1 95.06 77 GLY B N 1
ATOM 2072 C CA . GLY B 1 77 ? -4.75 -30.656 -2.967 1 95.06 77 GLY B CA 1
ATOM 2073 C C . GLY B 1 77 ? -6 -29.797 -2.955 1 95.06 77 GLY B C 1
ATOM 2074 O O . GLY B 1 77 ? -7.113 -30.312 -3.07 1 95.06 77 GLY B O 1
ATOM 2075 N N . ILE B 1 78 ? -5.809 -28.516 -2.76 1 95 78 ILE B N 1
ATOM 2076 C CA . ILE B 1 78 ? -6.938 -27.594 -2.689 1 95 78 ILE B CA 1
ATOM 2077 C C . ILE B 1 78 ? -6.91 -26.656 -3.896 1 95 78 ILE B C 1
ATOM 2079 O O . ILE B 1 78 ? -5.887 -26.031 -4.188 1 95 78 ILE B O 1
ATOM 2083 N N . GLU B 1 79 ? -8.016 -26.625 -4.551 1 92.31 79 GLU B N 1
ATOM 2084 C CA . GLU B 1 79 ? -8.125 -25.594 -5.578 1 92.31 79 GLU B CA 1
ATOM 2085 C C . GLU B 1 79 ? -8.328 -24.219 -4.949 1 92.31 79 GLU B C 1
ATOM 2087 O O . GLU B 1 79 ? -9.258 -24.016 -4.168 1 92.31 79 GLU B O 1
ATOM 2092 N N . ALA B 1 80 ? -7.48 -23.328 -5.348 1 87.56 80 ALA B N 1
ATOM 2093 C CA . ALA B 1 80 ? -7.508 -22 -4.758 1 87.56 80 ALA B CA 1
ATOM 2094 C C . ALA B 1 80 ? -8.891 -21.359 -4.898 1 87.56 80 ALA B C 1
ATOM 2096 O O . ALA B 1 80 ? -9.359 -20.672 -3.988 1 87.56 80 ALA B O 1
ATOM 2097 N N . ALA B 1 81 ? -9.555 -21.609 -5.992 1 88.56 81 ALA B N 1
ATOM 2098 C CA . ALA B 1 81 ? -10.867 -21.031 -6.277 1 88.56 81 ALA B CA 1
ATOM 2099 C C . ALA B 1 81 ? -11.938 -21.625 -5.363 1 88.56 81 ALA B C 1
ATOM 2101 O O . ALA B 1 81 ? -13.023 -21.062 -5.223 1 88.56 81 ALA B O 1
ATOM 2102 N N . ASP B 1 82 ? -11.633 -22.719 -4.695 1 92.31 82 ASP B N 1
ATOM 2103 C CA . ASP B 1 82 ? -12.609 -23.422 -3.871 1 92.31 82 ASP B CA 1
ATOM 2104 C C . ASP B 1 82 ? -12.547 -22.953 -2.422 1 92.31 82 ASP B C 1
ATOM 2106 O O . ASP B 1 82 ? -13.414 -23.281 -1.614 1 92.31 82 ASP B O 1
ATOM 2110 N N . VAL B 1 83 ? -11.555 -22.219 -2.129 1 95.69 83 VAL B N 1
ATOM 2111 C CA . VAL B 1 83 ? -11.445 -21.688 -0.774 1 95.69 83 VAL B CA 1
ATOM 2112 C C . VAL B 1 83 ? -12.539 -20.641 -0.54 1 95.69 83 VAL B C 1
ATOM 2114 O O . VAL B 1 83 ? -12.688 -19.703 -1.32 1 95.69 83 VAL B O 1
ATOM 2117 N N . SER B 1 84 ? -13.281 -20.844 0.543 1 95.44 84 SER B N 1
ATOM 2118 C CA . SER B 1 84 ? -14.391 -19.938 0.832 1 95.44 84 SER B CA 1
ATOM 2119 C C . SER B 1 84 ? -13.883 -18.547 1.18 1 95.44 84 SER B C 1
ATOM 2121 O O . SER B 1 84 ? -12.734 -18.375 1.585 1 95.44 84 SER B O 1
ATOM 2123 N N . LEU B 1 85 ? -14.727 -17.547 1.038 1 96.31 85 LEU B N 1
ATOM 2124 C CA . LEU B 1 85 ? -14.375 -16.188 1.409 1 96.31 85 LEU B CA 1
ATOM 2125 C C . LEU B 1 85 ? -13.945 -16.109 2.869 1 96.31 85 LEU B C 1
ATOM 2127 O O . LEU B 1 85 ? -12.953 -15.453 3.197 1 96.31 85 LEU B O 1
ATOM 2131 N N . GLU B 1 86 ? -14.664 -16.797 3.699 1 96.62 86 GLU B N 1
ATOM 2132 C CA . GLU B 1 86 ? -14.375 -16.797 5.129 1 96.62 86 GLU B CA 1
ATOM 2133 C C . GLU B 1 86 ? -12.984 -17.359 5.406 1 96.62 86 GLU B C 1
ATOM 2135 O O . GLU B 1 86 ? -12.203 -16.766 6.152 1 96.62 86 GLU B O 1
ATOM 2140 N N . GLU B 1 87 ? -12.695 -18.438 4.816 1 96.44 87 GLU B N 1
ATOM 2141 C CA . GLU B 1 87 ? -11.391 -19.062 5 1 96.44 87 GLU B CA 1
ATOM 2142 C C . GLU B 1 87 ? -10.273 -18.188 4.441 1 96.44 87 GLU B C 1
ATOM 2144 O O . GLU B 1 87 ? -9.211 -18.062 5.051 1 96.44 87 GLU B O 1
ATOM 2149 N N . PHE B 1 88 ? -10.578 -17.672 3.301 1 97.69 88 PHE B N 1
ATOM 2150 C CA . PHE B 1 88 ? -9.594 -16.781 2.693 1 97.69 88 PHE B CA 1
ATOM 2151 C C . PHE B 1 88 ? -9.312 -15.586 3.6 1 97.69 88 PHE B C 1
ATOM 2153 O O . PHE B 1 88 ? -8.148 -15.266 3.865 1 97.69 88 PHE B O 1
ATOM 2160 N N . MET B 1 89 ? -10.336 -14.953 4.105 1 98.31 89 MET B N 1
ATOM 2161 C CA . MET B 1 89 ? -10.195 -13.797 4.988 1 98.31 89 MET B CA 1
ATOM 2162 C C . MET B 1 89 ? -9.438 -14.18 6.262 1 98.31 89 MET B C 1
ATOM 2164 O O . MET B 1 89 ? -8.602 -13.414 6.738 1 98.31 89 MET B O 1
ATOM 2168 N N . ASP B 1 90 ? -9.719 -15.32 6.816 1 97.94 90 ASP B N 1
ATOM 2169 C CA . ASP B 1 90 ? -9.055 -15.789 8.031 1 97.94 90 ASP B CA 1
ATOM 2170 C C . ASP B 1 90 ? -7.543 -15.883 7.828 1 97.94 90 ASP B C 1
ATOM 2172 O O . ASP B 1 90 ? -6.77 -15.555 8.734 1 97.94 90 ASP B O 1
ATOM 2176 N N . SER B 1 91 ? -7.168 -16.375 6.688 1 97.06 91 SER B N 1
ATOM 2177 C CA . SER B 1 91 ? -5.75 -16.531 6.383 1 97.06 91 SER B CA 1
ATOM 2178 C C . SER B 1 91 ? -5.113 -15.203 6.008 1 97.06 91 SER B C 1
ATOM 2180 O O . SER B 1 91 ? -3.992 -14.906 6.422 1 97.06 91 SER B O 1
ATOM 2182 N N . TYR B 1 92 ? -5.801 -14.422 5.266 1 98.44 92 TYR B N 1
ATOM 2183 C CA . TYR B 1 92 ? -5.262 -13.18 4.715 1 98.44 92 TYR B CA 1
ATOM 2184 C C . TYR B 1 92 ? -5.16 -12.109 5.789 1 98.44 92 TYR B C 1
ATOM 2186 O O . TYR B 1 92 ? -4.145 -11.414 5.891 1 98.44 92 TYR B O 1
ATOM 2194 N N . LEU B 1 93 ? -6.246 -11.961 6.527 1 98.81 93 LEU B N 1
ATOM 2195 C CA . LEU B 1 93 ? -6.312 -10.969 7.59 1 98.81 93 LEU B CA 1
ATOM 2196 C C . LEU B 1 93 ? -5.898 -11.57 8.93 1 98.81 93 LEU B C 1
ATOM 2198 O O . LEU B 1 93 ? -6.668 -11.555 9.891 1 98.81 93 LEU B O 1
ATOM 2202 N N . SER B 1 94 ? -4.688 -12.023 8.984 1 98.62 94 SER B N 1
ATOM 2203 C CA . SER B 1 94 ? -4.172 -12.766 10.125 1 98.62 94 SER B CA 1
ATOM 2204 C C . SER B 1 94 ? -2.867 -12.164 10.633 1 98.62 94 SER B C 1
ATOM 2206 O O . SER B 1 94 ? -2.17 -11.461 9.898 1 98.62 94 SER B O 1
ATOM 2208 N N . ILE B 1 95 ? -2.539 -12.453 11.867 1 98.38 95 ILE B N 1
ATOM 2209 C CA . ILE B 1 95 ? -1.272 -12.055 12.477 1 98.38 95 ILE B CA 1
ATOM 2210 C C . ILE B 1 95 ? -0.114 -12.695 11.719 1 98.38 95 ILE B C 1
ATOM 2212 O O . ILE B 1 95 ? 0.928 -12.07 11.516 1 98.38 95 ILE B O 1
ATOM 2216 N N . GLY B 1 96 ? -0.264 -13.938 11.312 1 98.06 96 GLY B N 1
ATOM 2217 C CA . GLY B 1 96 ? 0.75 -14.609 10.516 1 98.06 96 GLY B CA 1
ATOM 2218 C C . GLY B 1 96 ? 1.086 -13.875 9.234 1 98.06 96 GLY B C 1
ATOM 2219 O O . GLY B 1 96 ? 2.258 -13.633 8.938 1 98.06 96 GLY B O 1
ATOM 2220 N N . HIS B 1 97 ? 0.069 -13.547 8.469 1 98.44 97 HIS B N 1
ATOM 2221 C CA . HIS B 1 97 ? 0.3 -12.789 7.242 1 98.44 97 HIS B CA 1
ATOM 2222 C C . HIS B 1 97 ? 0.93 -11.438 7.535 1 98.44 97 HIS B C 1
ATOM 2224 O O . HIS B 1 97 ? 1.834 -11 6.82 1 98.44 97 HIS B O 1
ATOM 2230 N N . ARG B 1 98 ? 0.467 -10.758 8.531 1 98.56 98 ARG B N 1
ATOM 2231 C CA . ARG B 1 98 ? 1.032 -9.484 8.953 1 98.56 98 ARG B CA 1
ATOM 2232 C C . ARG B 1 98 ? 2.52 -9.617 9.266 1 98.56 98 ARG B C 1
ATOM 2234 O O . ARG B 1 98 ? 3.33 -8.812 8.797 1 98.56 98 ARG B O 1
ATOM 2241 N N . ASP B 1 99 ? 2.93 -10.656 9.93 1 98.19 99 ASP B N 1
ATOM 2242 C CA . ASP B 1 99 ? 4.25 -10.766 10.539 1 98.19 99 ASP B CA 1
ATOM 2243 C C . ASP B 1 99 ? 5.25 -11.391 9.57 1 98.19 99 ASP B C 1
ATOM 2245 O O . ASP B 1 99 ? 6.465 -11.281 9.766 1 98.19 99 ASP B O 1
ATOM 2249 N N . TYR B 1 100 ? 4.82 -12.078 8.57 1 98.06 100 TYR B N 1
ATOM 2250 C CA . TYR B 1 100 ? 5.707 -12.766 7.641 1 98.06 100 TYR B CA 1
ATOM 2251 C C . TYR B 1 100 ? 5.434 -12.328 6.207 1 98.06 100 TYR B C 1
ATOM 2253 O O . TYR B 1 100 ? 4.926 -13.109 5.398 1 98.06 100 TYR B O 1
ATOM 2261 N N . PRO B 1 101 ? 5.871 -11.156 5.898 1 98.12 101 PRO B N 1
ATOM 2262 C CA . PRO B 1 101 ? 5.574 -10.594 4.578 1 98.12 101 PRO B CA 1
ATOM 2263 C C . PRO B 1 101 ? 6.152 -11.43 3.438 1 98.12 101 PRO B C 1
ATOM 2265 O O . PRO B 1 101 ? 5.555 -11.5 2.359 1 98.12 101 PRO B O 1
ATOM 2268 N N . GLY B 1 102 ? 7.23 -12.102 3.664 1 97.94 102 GLY B N 1
ATOM 2269 C CA . GLY B 1 102 ? 7.898 -12.867 2.625 1 97.94 102 GLY B CA 1
ATOM 2270 C C . GLY B 1 102 ? 7.094 -14.055 2.148 1 97.94 102 GLY B C 1
ATOM 2271 O O . GLY B 1 102 ? 7.336 -14.586 1.06 1 97.94 102 GLY B O 1
ATOM 2272 N N . ASP B 1 103 ? 6.137 -14.438 2.91 1 96.25 103 ASP B N 1
ATOM 2273 C CA . ASP B 1 103 ? 5.344 -15.625 2.609 1 96.25 103 ASP B CA 1
ATOM 2274 C C . ASP B 1 103 ? 3.918 -15.242 2.213 1 96.25 103 ASP B C 1
ATOM 2276 O O . ASP B 1 103 ? 3.08 -16.109 1.973 1 96.25 103 ASP B O 1
ATOM 2280 N N . GLY B 1 104 ? 3.684 -13.969 2.211 1 96.94 104 GLY B N 1
ATOM 2281 C CA . GLY B 1 104 ? 2.316 -13.508 2.01 1 96.94 104 GLY B CA 1
ATOM 2282 C C . GLY B 1 104 ? 2.092 -12.883 0.645 1 96.94 104 GLY B C 1
ATOM 2283 O O . GLY B 1 104 ? 2.893 -13.078 -0.272 1 96.94 104 GLY B O 1
ATOM 2284 N N . CYS B 1 105 ? 0.959 -12.266 0.499 1 97.62 105 CYS B N 1
ATOM 2285 C CA . CYS B 1 105 ? 0.561 -11.586 -0.725 1 97.62 105 CYS B CA 1
ATOM 2286 C C . CYS B 1 105 ? 1.582 -10.516 -1.11 1 97.62 105 CYS B C 1
ATOM 2288 O O . CYS B 1 105 ? 1.971 -9.695 -0.28 1 97.62 105 CYS B O 1
ATOM 2290 N N . ALA B 1 106 ? 1.982 -10.492 -2.332 1 97.69 106 ALA B N 1
ATOM 2291 C CA . ALA B 1 106 ? 2.994 -9.547 -2.787 1 97.69 106 ALA B CA 1
ATOM 2292 C C . ALA B 1 106 ? 2.441 -8.125 -2.801 1 97.69 106 ALA B C 1
ATOM 2294 O O . ALA B 1 106 ? 3.186 -7.16 -2.596 1 97.69 106 ALA B O 1
ATOM 2295 N N . PHE B 1 107 ? 1.139 -7.926 -2.965 1 97.56 107 PHE B N 1
ATOM 2296 C CA . PHE B 1 107 ? 0.556 -6.594 -3.09 1 97.56 107 PHE B CA 1
ATOM 2297 C C . PHE B 1 107 ? 0.576 -5.867 -1.75 1 97.56 107 PHE B C 1
ATOM 2299 O O . PHE B 1 107 ? 0.8 -4.656 -1.698 1 97.56 107 PHE B O 1
ATOM 2306 N N . THR B 1 108 ? 0.368 -6.492 -0.604 1 95.12 108 THR B N 1
ATOM 2307 C CA . THR B 1 108 ? 0.187 -5.875 0.705 1 95.12 108 THR B CA 1
ATOM 2308 C C . THR B 1 108 ? 1.38 -4.992 1.057 1 95.12 108 THR B C 1
ATOM 2310 O O . THR B 1 108 ? 1.21 -3.891 1.583 1 95.12 108 THR B O 1
ATOM 2313 N N . GLY B 1 109 ? 2.504 -5.367 0.678 1 92.56 109 GLY B N 1
ATOM 2314 C CA . GLY B 1 109 ? 3.682 -4.594 1.041 1 92.56 109 GLY B CA 1
ATOM 2315 C C . GLY B 1 109 ? 4.332 -3.906 -0.144 1 92.56 109 GLY B C 1
ATOM 2316 O O . GLY B 1 109 ? 5.285 -3.143 0.022 1 92.56 109 GLY B O 1
ATOM 2317 N N . LEU B 1 110 ? 3.82 -4.094 -1.324 1 98.06 110 LEU B N 1
ATOM 2318 C CA . LEU B 1 110 ? 4.574 -3.633 -2.486 1 98.06 110 LEU B CA 1
ATOM 2319 C C . LEU B 1 110 ? 3.701 -2.771 -3.393 1 98.06 110 LEU B C 1
ATOM 2321 O O . LEU B 1 110 ? 4.039 -2.551 -4.559 1 98.06 110 LEU B O 1
ATOM 2325 N N . ILE B 1 111 ? 2.576 -2.287 -2.838 1 98.25 111 ILE B N 1
ATOM 2326 C CA . ILE B 1 111 ? 1.655 -1.523 -3.672 1 98.25 111 ILE B CA 1
ATOM 2327 C C . ILE B 1 111 ? 2.385 -0.334 -4.293 1 98.25 111 ILE B C 1
ATOM 2329 O O . ILE B 1 111 ? 2.387 -0.168 -5.516 1 98.25 111 ILE B O 1
ATOM 2333 N N . GLY B 1 112 ? 3.072 0.448 -3.482 1 97.94 112 GLY B N 1
ATOM 2334 C CA . GLY B 1 112 ? 3.793 1.604 -3.996 1 97.94 112 GLY B CA 1
ATOM 2335 C C . GLY B 1 112 ? 4.949 1.232 -4.906 1 97.94 112 GLY B C 1
ATOM 2336 O O . GLY B 1 112 ? 5.168 1.879 -5.93 1 97.94 112 GLY B O 1
ATOM 2337 N N . ASP B 1 113 ? 5.656 0.207 -4.586 1 97.94 113 ASP B N 1
ATOM 2338 C CA . ASP B 1 113 ? 6.77 -0.288 -5.387 1 97.94 113 ASP B CA 1
ATOM 2339 C C . ASP B 1 113 ? 6.301 -0.686 -6.785 1 97.94 113 ASP B C 1
ATOM 2341 O O . ASP B 1 113 ? 6.949 -0.351 -7.781 1 97.94 113 ASP B O 1
ATOM 2345 N N . LEU B 1 114 ? 5.223 -1.378 -6.793 1 98.38 114 LEU B N 1
ATOM 2346 C CA . LEU B 1 114 ? 4.703 -1.9 -8.055 1 98.38 114 LEU B CA 1
ATOM 2347 C C . LEU B 1 114 ? 4.188 -0.771 -8.938 1 98.38 114 LEU B C 1
ATOM 2349 O O . LEU B 1 114 ? 4.383 -0.792 -10.156 1 98.38 114 LEU B O 1
ATOM 2353 N N . ALA B 1 115 ? 3.574 0.203 -8.352 1 98.06 115 ALA B N 1
ATOM 2354 C CA . ALA B 1 115 ? 3.08 1.353 -9.102 1 98.06 115 ALA B CA 1
ATOM 2355 C C . ALA B 1 115 ? 4.227 2.107 -9.773 1 98.06 115 ALA B C 1
ATOM 2357 O O . ALA B 1 115 ? 4.039 2.738 -10.812 1 98.06 115 ALA B O 1
ATOM 2358 N N . ARG B 1 116 ? 5.414 2 -9.188 1 96.88 116 ARG B N 1
ATOM 2359 C CA . ARG B 1 116 ? 6.566 2.742 -9.688 1 96.88 116 ARG B CA 1
ATOM 2360 C C . ARG B 1 116 ? 7.504 1.832 -10.477 1 96.88 116 ARG B C 1
ATOM 2362 O O . ARG B 1 116 ? 8.602 2.244 -10.859 1 96.88 116 ARG B O 1
ATOM 2369 N N . SER B 1 117 ? 7.148 0.595 -10.695 1 96.88 117 SER B N 1
ATOM 2370 C CA . SER B 1 117 ? 8.039 -0.39 -11.297 1 96.88 117 SER B CA 1
ATOM 2371 C C . SER B 1 117 ? 8.102 -0.223 -12.812 1 96.88 117 SER B C 1
ATOM 2373 O O . SER B 1 117 ? 7.387 0.604 -13.383 1 96.88 117 SER B O 1
ATOM 2375 N N . ASP B 1 118 ? 9.008 -0.967 -13.438 1 96.44 118 ASP B N 1
ATOM 2376 C CA . ASP B 1 118 ? 9.148 -0.947 -14.891 1 96.44 118 ASP B CA 1
ATOM 2377 C C . ASP B 1 118 ? 7.895 -1.485 -15.57 1 96.44 118 ASP B C 1
ATOM 2379 O O . ASP B 1 118 ? 7.102 -2.199 -14.953 1 96.44 118 ASP B O 1
ATOM 2383 N N . PRO B 1 119 ? 7.699 -1.191 -16.828 1 96.75 119 PRO B N 1
ATOM 2384 C CA . PRO B 1 119 ? 6.469 -1.559 -17.531 1 96.75 119 PRO B CA 1
ATOM 2385 C C . PRO B 1 119 ? 6.199 -3.062 -17.516 1 96.75 119 PRO B C 1
ATOM 2387 O O . PRO B 1 119 ? 5.047 -3.486 -17.391 1 96.75 119 PRO B O 1
ATOM 2390 N N . LYS B 1 120 ? 7.223 -3.805 -17.641 1 97.12 120 LYS B N 1
ATOM 2391 C CA . LYS B 1 120 ? 7.035 -5.254 -17.641 1 97.12 120 LYS B CA 1
ATOM 2392 C C . LYS B 1 120 ? 6.457 -5.738 -16.312 1 97.12 120 LYS B C 1
ATOM 2394 O O . LYS B 1 120 ? 5.469 -6.477 -16.297 1 97.12 120 LYS B O 1
ATOM 2399 N N . THR B 1 121 ? 7.074 -5.355 -15.242 1 97.94 121 THR B N 1
ATOM 2400 C CA . THR B 1 121 ? 6.594 -5.719 -13.914 1 97.94 121 THR B CA 1
ATOM 2401 C C . THR B 1 121 ? 5.184 -5.184 -13.68 1 97.94 121 THR B C 1
ATOM 2403 O O . THR B 1 121 ? 4.324 -5.891 -13.148 1 97.94 121 THR B O 1
ATOM 2406 N N . ARG B 1 122 ? 4.961 -4.023 -14.094 1 97.62 122 ARG B N 1
ATOM 2407 C CA . ARG B 1 122 ? 3.646 -3.41 -13.93 1 97.62 122 ARG B CA 1
ATOM 2408 C C . ARG B 1 122 ? 2.586 -4.168 -14.719 1 97.62 122 ARG B C 1
ATOM 2410 O O . ARG B 1 122 ? 1.446 -4.301 -14.273 1 97.62 122 ARG B O 1
ATOM 2417 N N . ASN B 1 123 ? 2.914 -4.559 -15.883 1 98.12 123 ASN B N 1
ATOM 2418 C CA . ASN B 1 123 ? 1.991 -5.348 -16.703 1 98.12 123 ASN B CA 1
ATOM 2419 C C . ASN B 1 123 ? 1.631 -6.664 -16.016 1 98.12 123 ASN B C 1
ATOM 2421 O O . ASN B 1 123 ? 0.462 -7.055 -15.992 1 98.12 123 ASN B O 1
ATOM 2425 N N . ILE B 1 124 ? 2.611 -7.316 -15.5 1 98.19 124 ILE B N 1
ATOM 2426 C CA . ILE B 1 124 ? 2.389 -8.562 -14.773 1 98.19 124 ILE B CA 1
ATOM 2427 C C . ILE B 1 124 ? 1.47 -8.305 -13.578 1 98.19 124 ILE B C 1
ATOM 2429 O O . ILE B 1 124 ? 0.51 -9.047 -13.352 1 98.19 124 ILE B O 1
ATOM 2433 N N . ALA B 1 125 ? 1.737 -7.281 -12.844 1 98.69 125 ALA B N 1
ATOM 2434 C CA . ALA B 1 125 ? 0.937 -6.922 -11.68 1 98.69 125 ALA B CA 1
ATOM 2435 C C . ALA B 1 125 ? -0.495 -6.582 -12.078 1 98.69 125 ALA B C 1
ATOM 2437 O O . ALA B 1 125 ? -1.448 -6.98 -11.406 1 98.69 125 ALA B O 1
ATOM 2438 N N . SER B 1 126 ? -0.601 -5.852 -13.172 1 98.75 126 SER B N 1
ATOM 2439 C CA . SER B 1 126 ? -1.913 -5.469 -13.68 1 98.75 126 SER B CA 1
ATOM 2440 C C . SER B 1 126 ? -2.771 -6.691 -13.977 1 98.75 126 SER B C 1
ATOM 2442 O O . SER B 1 126 ? -3.926 -6.77 -13.547 1 98.75 126 SER B O 1
ATOM 2444 N N . ARG B 1 127 ? -2.238 -7.586 -14.656 1 98.12 127 ARG B N 1
ATOM 2445 C CA . ARG B 1 127 ? -2.957 -8.812 -14.992 1 98.12 127 ARG B CA 1
ATOM 2446 C C . ARG B 1 127 ? -3.342 -9.578 -13.727 1 98.12 127 ARG B C 1
ATOM 2448 O O . ARG B 1 127 ? -4.453 -10.109 -13.633 1 98.12 127 ARG B O 1
ATOM 2455 N N . GLN B 1 128 ? -2.426 -9.617 -12.828 1 98.31 128 GLN B N 1
ATOM 2456 C CA . GLN B 1 128 ? -2.674 -10.359 -11.602 1 98.31 128 GLN B CA 1
ATOM 2457 C C . GLN B 1 128 ? -3.779 -9.703 -10.773 1 98.31 128 GLN B C 1
ATOM 2459 O O . GLN B 1 128 ? -4.582 -10.398 -10.148 1 98.31 128 GLN B O 1
ATOM 2464 N N . ILE B 1 129 ? -3.846 -8.406 -10.727 1 98.62 129 ILE B N 1
ATOM 2465 C CA . ILE B 1 129 ? -4.922 -7.715 -10.031 1 98.62 129 ILE B CA 1
ATOM 2466 C C . ILE B 1 129 ? -6.266 -8.086 -10.648 1 98.62 129 ILE B C 1
ATOM 2468 O O . ILE B 1 129 ? -7.223 -8.391 -9.938 1 98.62 129 ILE B O 1
ATOM 2472 N N . GLY B 1 130 ? -6.289 -8.062 -11.938 1 98.38 130 GLY B N 1
ATOM 2473 C CA . GLY B 1 130 ? -7.504 -8.5 -12.609 1 98.38 130 GLY B CA 1
ATOM 2474 C C . GLY B 1 130 ? -7.91 -9.914 -12.234 1 98.38 130 GLY B C 1
ATOM 2475 O O . GLY B 1 130 ? -9.086 -10.18 -11.977 1 98.38 130 GLY B O 1
ATOM 2476 N N . GLU B 1 131 ? -6.957 -10.789 -12.195 1 96.88 131 GLU B N 1
ATOM 2477 C CA . GLU B 1 131 ? -7.215 -12.18 -11.844 1 96.88 131 GLU B CA 1
ATOM 2478 C C . GLU B 1 131 ? -7.688 -12.305 -10.398 1 96.88 131 GLU B C 1
ATOM 2480 O O . GLU B 1 131 ? -8.602 -13.07 -10.102 1 96.88 131 GLU B O 1
ATOM 2485 N N . ASN B 1 132 ? -7.07 -11.57 -9.5 1 97 132 ASN B N 1
ATOM 2486 C CA . ASN B 1 132 ? -7.484 -11.586 -8.102 1 97 132 ASN B CA 1
ATOM 2487 C C . ASN B 1 132 ? -8.93 -11.117 -7.934 1 97 132 ASN B C 1
ATOM 2489 O O . ASN B 1 132 ? -9.688 -11.703 -7.16 1 97 132 ASN B O 1
ATOM 2493 N N . ILE B 1 133 ? -9.25 -10.094 -8.656 1 98.12 133 ILE B N 1
ATOM 2494 C CA . ILE B 1 133 ? -10.609 -9.578 -8.602 1 98.12 133 ILE B CA 1
ATOM 2495 C C . ILE B 1 133 ? -11.578 -10.625 -9.156 1 98.12 133 ILE B C 1
ATOM 2497 O O . ILE B 1 133 ? -12.648 -10.852 -8.586 1 98.12 133 ILE B O 1
ATOM 2501 N N . ARG B 1 134 ? -11.219 -11.242 -10.234 1 97.25 134 ARG B N 1
ATOM 2502 C CA . ARG B 1 134 ? -12.055 -12.289 -10.812 1 97.25 134 ARG B CA 1
ATOM 2503 C C . ARG B 1 134 ? -12.297 -13.414 -9.805 1 97.25 134 ARG B C 1
ATOM 2505 O O . ARG B 1 134 ? -13.438 -13.836 -9.602 1 97.25 134 ARG B O 1
ATOM 2512 N N . ILE B 1 135 ? -11.25 -13.906 -9.227 1 96.38 135 ILE B N 1
ATOM 2513 C CA . ILE B 1 135 ? -11.344 -15.016 -8.281 1 96.38 135 ILE B CA 1
ATOM 2514 C C . ILE B 1 135 ? -12.188 -14.594 -7.082 1 96.38 135 ILE B C 1
ATOM 2516 O O . ILE B 1 135 ? -13.055 -15.352 -6.629 1 96.38 135 ILE B O 1
ATOM 2520 N N . MET B 1 136 ? -11.961 -13.406 -6.547 1 97.44 136 MET B N 1
ATOM 2521 C CA . MET B 1 136 ? -12.719 -12.898 -5.41 1 97.44 136 MET B CA 1
ATOM 2522 C C . MET B 1 136 ? -14.195 -12.758 -5.762 1 97.44 136 MET B C 1
ATOM 2524 O O . MET B 1 136 ? -15.07 -13.039 -4.938 1 97.44 136 MET B O 1
ATOM 2528 N N . THR B 1 137 ? -14.469 -12.266 -6.969 1 97.31 137 THR B N 1
ATOM 2529 C CA . THR B 1 137 ? -15.844 -12.156 -7.438 1 97.31 137 THR B CA 1
ATOM 2530 C C . THR B 1 137 ? -16.547 -13.516 -7.367 1 97.31 137 THR B C 1
ATOM 2532 O O . THR B 1 137 ? -17.703 -13.594 -6.961 1 97.31 137 THR B O 1
ATOM 2535 N N . GLY B 1 138 ? -15.828 -14.531 -7.707 1 95.25 138 GLY B N 1
ATOM 2536 C CA . GLY B 1 138 ? -16.375 -15.875 -7.668 1 95.25 138 GLY B CA 1
ATOM 2537 C C . GLY B 1 138 ? -16.734 -16.328 -6.262 1 95.25 138 GLY B C 1
ATOM 2538 O O . GLY B 1 138 ? -17.484 -17.297 -6.086 1 95.25 138 GLY B O 1
ATOM 2539 N N . ARG B 1 139 ? -16.188 -15.719 -5.266 1 95.38 139 ARG B N 1
ATOM 2540 C CA . ARG B 1 139 ? -16.453 -16.094 -3.879 1 95.38 139 ARG B CA 1
ATOM 2541 C C . ARG B 1 139 ? -17.672 -15.367 -3.332 1 95.38 139 ARG B C 1
ATOM 2543 O O . ARG B 1 139 ? -18.156 -15.688 -2.244 1 95.38 139 ARG B O 1
ATOM 2550 N N . MET B 1 140 ? -18.047 -14.32 -4.066 1 94.94 140 MET B N 1
ATOM 2551 C CA . MET B 1 140 ? -19.203 -13.555 -3.609 1 94.94 140 MET B CA 1
ATOM 2552 C C . MET B 1 140 ? -20.484 -14.336 -3.807 1 94.94 140 MET B C 1
ATOM 2554 O O . MET B 1 140 ? -20.594 -15.148 -4.727 1 94.94 140 MET B O 1
ATOM 2558 N N . THR B 1 141 ? -21.5 -14.086 -3.01 1 91.19 141 THR B N 1
ATOM 2559 C CA . THR B 1 141 ? -22.75 -14.836 -3.047 1 91.19 141 THR B CA 1
ATOM 2560 C C . THR B 1 141 ? -23.859 -14.008 -3.68 1 91.19 141 THR B C 1
ATOM 2562 O O . THR B 1 141 ? -25 -14.477 -3.82 1 91.19 141 THR B O 1
ATOM 2565 N N . ASP B 1 142 ? -23.562 -12.844 -4.078 1 91.44 142 ASP B N 1
ATOM 2566 C CA . ASP B 1 142 ? -24.562 -11.961 -4.676 1 91.44 142 ASP B CA 1
ATOM 2567 C C . ASP B 1 142 ? -25.125 -12.547 -5.969 1 91.44 142 ASP B C 1
ATOM 2569 O O . ASP B 1 142 ? -24.375 -13.094 -6.781 1 91.44 142 ASP B O 1
ATOM 2573 N N . ALA B 1 143 ? -26.438 -12.438 -6.074 1 91.19 143 ALA B N 1
ATOM 2574 C CA . ALA B 1 143 ? -27.094 -12.898 -7.301 1 91.19 143 ALA B CA 1
ATOM 2575 C C . ALA B 1 143 ? -26.766 -11.977 -8.469 1 91.19 143 ALA B C 1
ATOM 2577 O O . ALA B 1 143 ? -26.594 -12.438 -9.602 1 91.19 143 ALA B O 1
ATOM 2578 N N . ASP B 1 144 ? -26.641 -10.703 -8.18 1 94.81 144 ASP B N 1
ATOM 2579 C CA . ASP B 1 144 ? -26.297 -9.719 -9.195 1 94.81 144 ASP B CA 1
ATOM 2580 C C . ASP B 1 144 ? -24.781 -9.695 -9.445 1 94.81 144 ASP B C 1
ATOM 2582 O O . ASP B 1 144 ? -24 -9.414 -8.531 1 94.81 144 ASP B O 1
ATOM 2586 N N . ALA B 1 145 ? -24.375 -9.953 -10.68 1 95.94 145 ALA B N 1
ATOM 2587 C CA . ALA B 1 145 ? -22.969 -10.102 -11.031 1 95.94 145 ALA B CA 1
ATOM 2588 C C . ALA B 1 145 ? -22.219 -8.789 -10.828 1 95.94 145 ALA B C 1
ATOM 2590 O O . ALA B 1 145 ? -21.062 -8.789 -10.398 1 95.94 145 ALA B O 1
ATOM 2591 N N . ASP B 1 146 ? -22.859 -7.688 -11.156 1 96.88 146 ASP B N 1
ATOM 2592 C CA . ASP B 1 146 ? -22.234 -6.379 -10.984 1 96.88 146 ASP B CA 1
ATOM 2593 C C . ASP B 1 146 ? -22 -6.07 -9.508 1 96.88 146 ASP B C 1
ATOM 2595 O O . ASP B 1 146 ? -20.953 -5.566 -9.133 1 96.88 146 ASP B O 1
ATOM 2599 N N . ALA B 1 147 ? -23 -6.371 -8.727 1 96.19 147 ALA B N 1
ATOM 2600 C CA . ALA B 1 147 ? -22.875 -6.172 -7.281 1 96.19 147 ALA B CA 1
ATOM 2601 C C . ALA B 1 147 ? -21.781 -7.059 -6.699 1 96.19 147 ALA B C 1
ATOM 2603 O O . ALA B 1 147 ? -20.984 -6.605 -5.867 1 96.19 147 ALA B O 1
ATOM 2604 N N . ALA B 1 148 ? -21.75 -8.297 -7.184 1 97.12 148 ALA B N 1
ATOM 2605 C CA . ALA B 1 148 ? -20.719 -9.242 -6.734 1 97.12 148 ALA B CA 1
ATOM 2606 C C . ALA B 1 148 ? -19.328 -8.711 -7.047 1 97.12 148 ALA B C 1
ATOM 2608 O O . ALA B 1 148 ? -18.438 -8.758 -6.199 1 97.12 148 ALA B O 1
ATOM 2609 N N . ARG B 1 149 ? -19.141 -8.188 -8.227 1 98.19 149 ARG B N 1
ATOM 2610 C CA . ARG B 1 149 ? -17.828 -7.723 -8.664 1 98.19 149 ARG B CA 1
ATOM 2611 C C . ARG B 1 149 ? -17.422 -6.469 -7.902 1 98.19 149 ARG B C 1
ATOM 2613 O O . ARG B 1 149 ? -16.25 -6.34 -7.504 1 98.19 149 ARG B O 1
ATOM 2620 N N . LYS B 1 150 ? -18.328 -5.543 -7.652 1 98.38 150 LYS B N 1
ATOM 2621 C CA . LYS B 1 150 ? -18 -4.348 -6.883 1 98.38 150 LYS B CA 1
ATOM 2622 C C . LYS B 1 150 ? -17.594 -4.699 -5.453 1 98.38 150 LYS B C 1
ATOM 2624 O O . LYS B 1 150 ? -16.641 -4.148 -4.922 1 98.38 150 LYS B O 1
ATOM 2629 N N . LYS B 1 151 ? -18.281 -5.613 -4.879 1 97.88 151 LYS B N 1
ATOM 2630 C CA . LYS B 1 151 ? -17.953 -6.055 -3.525 1 97.88 151 LYS B CA 1
ATOM 2631 C C . LYS B 1 151 ? -16.609 -6.762 -3.496 1 97.88 151 LYS B C 1
ATOM 2633 O O . LYS B 1 151 ? -15.836 -6.602 -2.547 1 97.88 151 LYS B O 1
ATOM 2638 N N . ALA B 1 152 ? -16.375 -7.547 -4.523 1 98.44 152 ALA B N 1
ATOM 2639 C CA . ALA B 1 152 ? -15.078 -8.227 -4.641 1 98.44 152 ALA B CA 1
ATOM 2640 C C . ALA B 1 152 ? -13.938 -7.219 -4.723 1 98.44 152 ALA B C 1
ATOM 2642 O O . ALA B 1 152 ? -12.906 -7.387 -4.07 1 98.44 152 ALA B O 1
ATOM 2643 N N . ILE B 1 153 ? -14.133 -6.184 -5.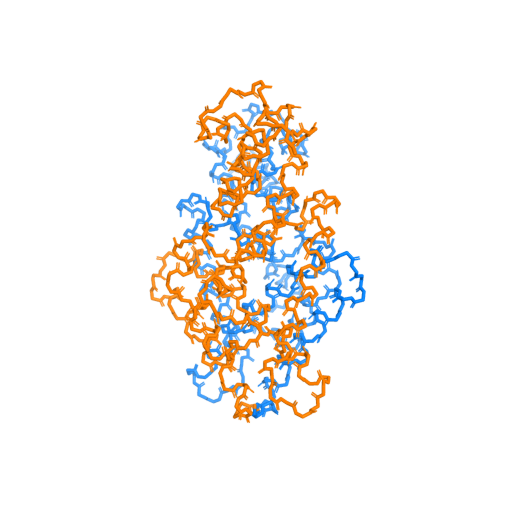5 1 98.88 153 ILE B N 1
ATOM 2644 C CA . ILE B 1 153 ? -13.125 -5.141 -5.648 1 98.88 153 ILE B CA 1
ATOM 2645 C C . ILE B 1 153 ? -12.883 -4.461 -4.301 1 98.88 153 ILE B C 1
ATOM 2647 O O . ILE B 1 153 ? -11.742 -4.293 -3.881 1 98.88 153 ILE B O 1
ATOM 2651 N N . LEU B 1 154 ? -13.953 -4.121 -3.605 1 98.81 154 LEU B N 1
ATOM 2652 C CA . LEU B 1 154 ? -13.805 -3.533 -2.277 1 98.81 154 LEU B CA 1
ATOM 2653 C C . LEU B 1 154 ? -13.039 -4.469 -1.35 1 98.81 154 LEU B C 1
ATOM 2655 O O . LEU B 1 154 ? -12.141 -4.027 -0.626 1 98.81 154 LEU B O 1
ATOM 2659 N N . ALA B 1 155 ? -13.391 -5.715 -1.378 1 98.69 155 ALA B N 1
ATOM 2660 C CA . ALA B 1 155 ? -12.773 -6.68 -0.471 1 98.69 155 ALA B CA 1
ATOM 2661 C C . ALA B 1 155 ? -11.273 -6.785 -0.716 1 98.69 155 ALA B C 1
ATOM 2663 O O . ALA B 1 155 ? -10.484 -6.75 0.228 1 98.69 155 ALA B O 1
ATOM 2664 N N . VAL B 1 156 ? -10.875 -6.891 -1.984 1 98.75 156 VAL B N 1
ATOM 2665 C CA . VAL B 1 156 ? -9.461 -7.004 -2.336 1 98.75 156 VAL B CA 1
ATOM 2666 C C . VAL B 1 156 ? -8.711 -5.754 -1.878 1 98.75 156 VAL B C 1
ATOM 2668 O O . VAL B 1 156 ? -7.664 -5.855 -1.238 1 98.75 156 VAL B O 1
ATOM 2671 N N . CYS B 1 157 ? -9.258 -4.594 -2.102 1 98.81 157 CYS B N 1
ATOM 2672 C CA . CYS B 1 157 ? -8.625 -3.334 -1.733 1 98.81 157 CYS B CA 1
ATOM 2673 C C . CYS B 1 157 ? -8.531 -3.193 -0.219 1 98.81 157 CYS B C 1
ATOM 2675 O O . CYS B 1 157 ? -7.48 -2.818 0.31 1 98.81 157 CYS B O 1
ATOM 2677 N N . ALA B 1 158 ? -9.617 -3.51 0.437 1 98.81 158 ALA B N 1
ATOM 2678 C CA . ALA B 1 158 ? -9.672 -3.354 1.888 1 98.81 158 ALA B CA 1
ATOM 2679 C C . ALA B 1 158 ? -8.711 -4.309 2.582 1 98.81 158 ALA B C 1
ATOM 2681 O O . ALA B 1 158 ? -8.039 -3.934 3.549 1 98.81 158 ALA B O 1
ATOM 2682 N N . MET B 1 159 ? -8.617 -5.527 2.107 1 98.81 159 MET B N 1
ATOM 2683 C CA . MET B 1 159 ? -7.75 -6.52 2.74 1 98.81 159 MET B CA 1
ATOM 2684 C C . MET B 1 159 ? -6.281 -6.141 2.578 1 98.81 159 MET B C 1
ATOM 2686 O O . MET B 1 159 ? -5.516 -6.172 3.545 1 98.81 159 MET B O 1
ATOM 2690 N N . ALA B 1 160 ? -5.957 -5.781 1.391 1 98.69 160 ALA B N 1
ATOM 2691 C CA . ALA B 1 160 ? -4.578 -5.352 1.187 1 98.69 160 ALA B CA 1
ATOM 2692 C C . ALA B 1 160 ? -4.25 -4.133 2.045 1 98.69 160 ALA B C 1
ATOM 2694 O O . ALA B 1 160 ? -3.201 -4.082 2.689 1 98.69 160 ALA B O 1
ATOM 2695 N N . GLY B 1 161 ? -5.168 -3.154 2.078 1 98.75 161 GLY B N 1
ATOM 2696 C CA . GLY B 1 161 ? -4.973 -1.983 2.92 1 98.75 161 GLY B CA 1
ATOM 2697 C C . GLY B 1 161 ? -4.852 -2.32 4.395 1 98.75 161 GLY B C 1
ATOM 2698 O O . GLY B 1 161 ? -4.016 -1.753 5.098 1 98.75 161 GLY B O 1
ATOM 2699 N N . ALA B 1 162 ? -5.641 -3.223 4.848 1 98.88 162 ALA B N 1
ATOM 2700 C CA . ALA B 1 162 ? -5.684 -3.584 6.262 1 98.88 162 ALA B CA 1
ATOM 2701 C C . ALA B 1 162 ? -4.359 -4.199 6.711 1 98.88 162 ALA B C 1
ATOM 2703 O O . ALA B 1 162 ? -3.805 -3.811 7.738 1 98.88 162 ALA B O 1
ATOM 2704 N N . VAL B 1 163 ? -3.893 -5.145 5.957 1 98.88 163 VAL B N 1
ATOM 2705 C CA . VAL B 1 163 ? -2.631 -5.777 6.332 1 98.88 163 VAL B CA 1
ATOM 2706 C C . VAL B 1 163 ? -1.501 -4.75 6.266 1 98.88 163 VAL B C 1
ATOM 2708 O O . VAL B 1 163 ? -0.637 -4.711 7.145 1 98.88 163 VAL B O 1
ATOM 2711 N N . GLY B 1 164 ? -1.508 -3.947 5.227 1 98.62 164 GLY B N 1
ATOM 2712 C CA . GLY B 1 164 ? -0.512 -2.895 5.113 1 98.62 164 GLY B CA 1
ATOM 2713 C C . GLY B 1 164 ? -0.496 -1.957 6.305 1 98.62 164 GLY B C 1
ATOM 2714 O O . GLY B 1 164 ? 0.561 -1.702 6.887 1 98.62 164 GLY B O 1
ATOM 2715 N N . PHE B 1 165 ? -1.649 -1.416 6.66 1 98.81 165 PHE B N 1
ATOM 2716 C CA . PHE B 1 165 ? -1.747 -0.512 7.801 1 98.81 165 PHE B CA 1
ATOM 2717 C C . PHE B 1 165 ? -1.367 -1.225 9.094 1 98.81 165 PHE B C 1
ATOM 2719 O O . PHE B 1 165 ? -0.717 -0.641 9.961 1 98.81 165 PHE B O 1
ATOM 2726 N N . ALA B 1 166 ? -1.771 -2.447 9.203 1 98.88 166 ALA B N 1
ATOM 2727 C CA . ALA B 1 166 ? -1.456 -3.23 10.398 1 98.88 166 ALA B CA 1
ATOM 2728 C C . ALA B 1 166 ? 0.052 -3.402 10.555 1 98.88 166 ALA B C 1
ATOM 2730 O O . ALA B 1 166 ? 0.556 -3.502 11.68 1 98.88 166 ALA B O 1
ATOM 2731 N N . ARG B 1 167 ? 0.767 -3.447 9.508 1 98.69 167 ARG B N 1
ATOM 2732 C CA . ARG B 1 167 ? 2.217 -3.602 9.555 1 98.69 167 ARG B CA 1
ATOM 2733 C C . ARG B 1 167 ? 2.895 -2.295 9.953 1 98.69 167 ARG B C 1
ATOM 2735 O O . ARG B 1 167 ? 4.008 -2.305 10.484 1 98.69 167 ARG B O 1
ATOM 2742 N N . ILE B 1 168 ? 2.248 -1.2 9.641 1 98.62 168 ILE B N 1
ATOM 2743 C CA . ILE B 1 168 ? 2.836 0.104 9.93 1 98.62 168 ILE B CA 1
ATOM 2744 C C . ILE B 1 168 ? 2.719 0.413 11.414 1 98.62 168 ILE B C 1
ATOM 2746 O O . ILE B 1 168 ? 3.678 0.872 12.039 1 98.62 168 ILE B O 1
ATOM 2750 N N . VAL B 1 169 ? 1.542 0.198 11.969 1 98.5 169 VAL B N 1
ATOM 2751 C CA . VAL B 1 169 ? 1.235 0.697 13.305 1 98.5 169 VAL B CA 1
ATOM 2752 C C . VAL B 1 169 ? 2.078 -0.046 14.344 1 98.5 169 VAL B C 1
ATOM 2754 O O . VAL B 1 169 ? 2.246 -1.265 14.25 1 98.5 169 VAL B O 1
ATOM 2757 N N . ASP B 1 170 ? 2.619 0.67 15.289 1 97.06 170 ASP B N 1
ATOM 2758 C CA . ASP B 1 170 ? 3.443 0.092 16.344 1 97.06 170 ASP B CA 1
ATOM 2759 C C . ASP B 1 170 ? 2.584 -0.377 17.516 1 97.06 170 ASP B C 1
ATOM 2761 O O . ASP B 1 170 ? 3.031 -1.176 18.344 1 97.06 170 ASP B O 1
ATOM 2765 N N . ASP B 1 171 ? 1.39 0.17 17.672 1 97.06 171 ASP B N 1
ATOM 2766 C CA . ASP B 1 171 ? 0.435 -0.254 18.688 1 97.06 171 ASP B CA 1
ATOM 2767 C C . ASP B 1 171 ? -0.213 -1.585 18.312 1 97.06 171 ASP B C 1
ATOM 2769 O O . ASP B 1 171 ? -1.061 -1.639 17.422 1 97.06 171 ASP B O 1
ATOM 2773 N N . GLN B 1 172 ? 0.152 -2.609 19.047 1 97.31 172 GLN B N 1
ATOM 2774 C CA . GLN B 1 172 ? -0.303 -3.957 18.719 1 97.31 172 GLN B CA 1
ATOM 2775 C C . GLN B 1 172 ? -1.824 -4.059 18.781 1 97.31 172 GLN B C 1
ATOM 2777 O O . GLN B 1 172 ? -2.445 -4.762 17.984 1 97.31 172 GLN B O 1
ATOM 2782 N N . ALA B 1 173 ? -2.439 -3.414 19.734 1 98.44 173 ALA B N 1
ATOM 2783 C CA . ALA B 1 173 ? -3.893 -3.443 19.859 1 98.44 173 ALA B CA 1
ATOM 2784 C C . ALA B 1 173 ? -4.57 -2.811 18.656 1 98.44 173 ALA B C 1
ATOM 2786 O O . ALA B 1 173 ? -5.539 -3.355 18.125 1 98.44 173 ALA B O 1
ATOM 2787 N N . LEU B 1 174 ? -4.051 -1.683 18.281 1 98.69 174 LEU B N 1
ATOM 2788 C CA . LEU B 1 174 ? -4.598 -1.024 17.094 1 98.69 174 LEU B CA 1
ATOM 2789 C C . LEU B 1 174 ? -4.387 -1.879 15.852 1 98.69 174 LEU B C 1
ATOM 2791 O O . LEU B 1 174 ? -5.277 -1.982 15.008 1 98.69 174 LEU B O 1
ATOM 2795 N N . SER B 1 175 ? -3.209 -2.484 15.734 1 98.88 175 SER B N 1
ATOM 2796 C CA . SER B 1 175 ? -2.898 -3.367 14.617 1 98.88 175 SER B CA 1
ATOM 2797 C C . SER B 1 175 ? -3.912 -4.5 14.508 1 98.88 175 SER B C 1
ATOM 2799 O O . SER B 1 175 ? -4.457 -4.754 13.438 1 98.88 175 SER B O 1
ATOM 2801 N N . GLU B 1 176 ? -4.188 -5.172 15.562 1 98.81 176 GLU B N 1
ATOM 2802 C CA . GLU B 1 176 ? -5.145 -6.273 15.594 1 98.81 176 GLU B CA 1
ATOM 2803 C C . GLU B 1 176 ? -6.57 -5.777 15.367 1 98.81 176 GLU B C 1
ATOM 2805 O O . GLU B 1 176 ? -7.379 -6.465 14.742 1 98.81 176 GLU B O 1
ATOM 2810 N N . GLU B 1 177 ? -6.875 -4.609 15.891 1 98.94 177 GLU B N 1
ATOM 2811 C CA . GLU B 1 177 ? -8.18 -4.004 15.664 1 98.94 177 GLU B CA 1
ATOM 2812 C C . GLU B 1 177 ? -8.43 -3.76 14.18 1 98.94 177 GLU B C 1
ATOM 2814 O O . GLU B 1 177 ? -9.539 -4 13.68 1 98.94 177 GLU B O 1
ATOM 2819 N N . ILE B 1 178 ? -7.441 -3.301 13.453 1 98.94 178 ILE B N 1
ATOM 2820 C CA . ILE B 1 178 ? -7.551 -3.025 12.023 1 98.94 178 ILE B CA 1
ATOM 2821 C C . ILE B 1 178 ? -7.887 -4.316 11.273 1 98.94 178 ILE B C 1
ATOM 2823 O O . ILE B 1 178 ? -8.867 -4.371 10.523 1 98.94 178 ILE B O 1
ATOM 2827 N N . LEU B 1 179 ? -7.141 -5.344 11.516 1 98.94 179 LEU B N 1
ATOM 2828 C CA . LEU B 1 179 ? -7.379 -6.629 10.859 1 98.94 179 LEU B CA 1
ATOM 2829 C C . LEU B 1 179 ? -8.766 -7.164 11.203 1 98.94 179 LEU B C 1
ATOM 2831 O O . LEU B 1 179 ? -9.516 -7.57 10.312 1 98.94 179 LEU B O 1
ATOM 2835 N N . GLY B 1 180 ? -9.078 -7.121 12.453 1 98.88 180 GLY B N 1
ATOM 2836 C CA . GLY B 1 180 ? -10.344 -7.668 12.922 1 98.88 180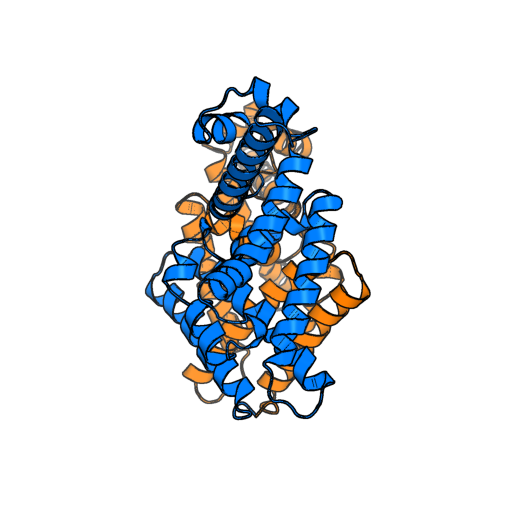 GLY B CA 1
ATOM 2837 C C . GLY B 1 180 ? -11.547 -6.895 12.422 1 98.88 180 GLY B C 1
ATOM 2838 O O . GLY B 1 180 ? -12.578 -7.484 12.078 1 98.88 180 GLY B O 1
ATOM 2839 N N . SER B 1 181 ? -11.508 -5.574 12.406 1 98.88 181 SER B N 1
ATOM 2840 C CA . SER B 1 181 ? -12.609 -4.738 11.953 1 98.88 181 SER B CA 1
ATOM 2841 C C . SER B 1 181 ? -12.914 -4.973 10.477 1 98.88 181 SER B C 1
ATOM 2843 O O . SER B 1 181 ? -14.078 -5.137 10.094 1 98.88 181 SER B O 1
ATOM 2845 N N . VAL B 1 182 ? -11.891 -5.004 9.656 1 98.88 182 VAL B N 1
ATOM 2846 C CA . VAL B 1 182 ? -12.07 -5.227 8.227 1 98.88 182 VAL B CA 1
ATOM 2847 C C . VAL B 1 182 ? -12.656 -6.617 7.992 1 98.88 182 VAL B C 1
ATOM 2849 O O . VAL B 1 182 ? -13.602 -6.777 7.207 1 98.88 182 VAL B O 1
ATOM 2852 N N . LYS B 1 183 ? -12.125 -7.594 8.695 1 98.69 183 LYS B N 1
ATOM 2853 C CA . LYS B 1 183 ? -12.641 -8.953 8.578 1 98.69 183 LYS B CA 1
ATOM 2854 C C . LYS B 1 183 ? -14.125 -9.023 8.93 1 98.69 183 LYS B C 1
ATOM 2856 O O . LYS B 1 183 ? -14.914 -9.633 8.211 1 98.69 183 LYS B O 1
ATOM 2861 N N . GLU B 1 184 ? -14.508 -8.422 10.016 1 98.06 184 GLU B N 1
ATOM 2862 C CA . GLU B 1 184 ? -15.891 -8.461 10.492 1 98.06 184 GLU B CA 1
ATOM 2863 C C . GLU B 1 184 ? -16.844 -7.801 9.508 1 98.06 184 GLU B C 1
ATOM 2865 O O . GLU B 1 184 ? -17.906 -8.336 9.203 1 98.06 184 GLU B O 1
ATOM 2870 N N . ILE B 1 185 ? -16.5 -6.668 9.039 1 97.5 185 ILE B N 1
ATOM 2871 C CA . ILE B 1 185 ? -17.375 -5.941 8.125 1 97.5 185 ILE B CA 1
ATOM 2872 C C . ILE B 1 185 ? -17.5 -6.707 6.812 1 97.5 185 ILE B C 1
ATOM 2874 O O . ILE B 1 185 ? -18.594 -6.84 6.266 1 97.5 185 ILE B O 1
ATOM 2878 N N . LEU B 1 186 ? -16.359 -7.223 6.285 1 97.69 186 LEU B N 1
ATOM 2879 C CA . LEU B 1 186 ? -16.422 -7.988 5.043 1 97.69 186 LEU B CA 1
ATOM 2880 C C . LEU B 1 186 ? -17.266 -9.25 5.219 1 97.69 186 LEU B C 1
ATOM 2882 O O . LEU B 1 186 ? -18 -9.641 4.309 1 97.69 186 LEU B O 1
ATOM 2886 N N . ALA B 1 187 ? -17.141 -9.883 6.371 1 96.44 187 ALA B N 1
ATOM 2887 C CA . ALA B 1 187 ? -17.969 -11.055 6.656 1 96.44 187 ALA B CA 1
ATOM 2888 C C . ALA B 1 187 ? -19.453 -10.695 6.66 1 96.44 187 ALA B C 1
ATOM 2890 O O . ALA B 1 187 ? -20.281 -11.445 6.137 1 96.44 187 ALA B O 1
ATOM 2891 N N . GLU B 1 188 ? -19.766 -9.586 7.23 1 93.5 188 GLU B N 1
ATOM 2892 C CA . GLU B 1 188 ? -21.156 -9.133 7.277 1 93.5 188 GLU B CA 1
ATOM 2893 C C . GLU B 1 188 ? -21.672 -8.805 5.879 1 93.5 188 GLU B C 1
ATOM 2895 O O . GLU B 1 188 ? -22.828 -9.086 5.555 1 93.5 188 GLU B O 1
ATOM 2900 N N . MET B 1 189 ? -20.828 -8.211 5.082 1 90.75 189 MET B N 1
ATOM 2901 C CA . MET B 1 189 ? -21.203 -7.863 3.711 1 90.75 189 MET B CA 1
ATOM 2902 C C . MET B 1 189 ? -21.5 -9.117 2.891 1 90.75 189 MET B C 1
ATOM 2904 O O . MET B 1 189 ? -22.422 -9.133 2.082 1 90.75 189 MET B O 1
ATOM 2908 N N . SER B 1 190 ? -20.75 -10.148 3.086 1 86.69 190 SER B N 1
ATOM 2909 C CA . SER B 1 190 ? -20.891 -11.383 2.324 1 86.69 190 SER B CA 1
ATOM 2910 C C . SER B 1 190 ? -22.172 -12.125 2.713 1 86.69 190 SER B C 1
ATOM 2912 O O . SER B 1 190 ? -22.703 -12.93 1.934 1 86.69 190 SER B O 1
ATOM 2914 N N . LYS B 1 191 ? -22.641 -11.93 3.865 1 82.19 191 LYS B N 1
ATOM 2915 C CA . LYS B 1 191 ? -23.844 -12.586 4.352 1 82.19 191 LYS B CA 1
ATOM 2916 C C . LYS B 1 191 ? -25.078 -11.742 4.055 1 82.19 191 LYS B C 1
ATOM 2918 O O . LYS B 1 191 ? -26.203 -12.164 4.332 1 82.19 191 LYS B O 1
ATOM 2923 N N . GLY B 1 192 ? -24.859 -10.664 3.443 1 72.5 192 GLY B N 1
ATOM 2924 C CA . GLY B 1 192 ? -25.969 -9.773 3.148 1 72.5 192 GLY B CA 1
ATOM 2925 C C . GLY B 1 192 ? -26.453 -9 4.359 1 72.5 192 GLY B C 1
ATOM 2926 O O . GLY B 1 192 ? -27.594 -8.531 4.391 1 72.5 192 GLY B O 1
ATOM 2927 N N . LYS B 1 193 ? -25.938 -9.125 5.512 1 55.59 193 LYS B N 1
ATOM 2928 C CA . LYS B 1 193 ? -26.359 -8.5 6.766 1 55.59 193 LYS B CA 1
ATOM 2929 C C . LYS B 1 193 ? -25.969 -7.02 6.793 1 55.59 193 LYS B C 1
ATOM 2931 O O . LYS B 1 193 ? -26.484 -6.262 7.621 1 55.59 193 LYS B O 1
ATOM 2936 N N . VAL B 1 194 ? -25.031 -6.582 6.32 1 52.56 194 VAL B N 1
ATOM 2937 C CA . VAL B 1 194 ? -24.719 -5.156 6.344 1 52.56 194 VAL B CA 1
ATOM 2938 C C . VAL B 1 194 ? -25.594 -4.414 5.332 1 52.56 194 VAL B C 1
ATOM 2940 O O . VAL B 1 194 ? -25.531 -4.691 4.133 1 52.56 194 VAL B O 1
ATOM 2943 N N . SER B 1 195 ? -26.781 -3.912 5.625 1 36.66 195 SER B N 1
ATOM 2944 C CA . SER B 1 195 ? -27.688 -2.998 4.926 1 36.66 195 SER B CA 1
ATOM 2945 C C . SER B 1 195 ? -27.203 -1.557 5.031 1 36.66 195 SER B C 1
ATOM 2947 O O . SER B 1 195 ? -26.609 -1.167 6.039 1 36.66 195 SER B O 1
#

Organism: NCBI:txid484088

InterPro domains:
  IPR001647 DNA-binding HTH domain, TetR-type [PF00440] (15-61)
  IPR001647 DNA-binding HTH domain, TetR-type [PR00455] (15-28)
  IPR001647 DNA-binding HTH domain, TetR-type [PR00455] (36-59)
  IPR001647 DNA-binding HTH domain, TetR-type [PS50977] (9-69)
  IPR009057 Homedomain-like superfamily [SSF46689] (3-74)
  IPR036271 Tetracyclin repressor-like, C-terminal domain superfamily [SSF48498] (85-186)

Radius of gyration: 21.92 Å; Cα contacts (8 Å, |Δi|>4): 549; chains: 2; bounding box: 58×70×41 Å